Protein AF-0000000075583008 (afdb_homodimer)

Sequence (468 aa):
MSALLELRGVRAGYGALPVLDGVDLRIAAGEAVALVGRNGSGRSTLAKAIMGMVRVEGTVRIGGVDVAGAPTFAIARHRVGYVDEHRDVFALLSVEDNLRLGLRGASGAAARAALADARERYPMLAERWRTKAGVLSGGEQQMLALACALIGAPRVLIVDEPAEGLAPLAVEQVRACLAGAKAQGVALLLIEQRMQLAPALTSRVAVMGRGRIVYDGAAKALDAGIVERWLSVGMSALLELRGVRAGYGALPVLDGVDLRIAAGEAVALVGRNGSGRSTLAKAIMGMVRVEGTVRIGGVDVAGAPTFAIARHRVGYVDEHRDVFALLSVEDNLRLGLRGASGAAARAALADARERYPMLAERWRTKAGVLSGGEQQMLALACALIGAPRVLIVDEPAEGLAPLAVEQVRACLAGAKAQGVALLLIEQRMQLAPALTSRVAVMGRGRIVYDGAAKALDAGIVERWLSVG

pLDDT: mean 91.74, std 7.08, range [41.22, 98.25]

Radius of gyration: 23.28 Å; Cα contacts (8 Å, |Δi|>4): 993; chains: 2; bounding box: 48×70×58 Å

Secondary structure (DSSP, 8-state):
--EEEEEEEEEEEETTEEEEEEEEEEEETT-EEEEE--TTSSHHHHHHHHTTSS-EEEEEEETTEE-TT--HHHHHTTTEEEE-TT----TTSBHHHHHHHHTTT--HHHHHHHHHHHHHH-HHHHTTTTSBGGGS-HHHHHHHHHHHHHHT--SEEEEESTTTT--HHHHHHHHHHHHHHHHTT-EEEEEESS-SSHHHH-SEEEEEETTEEEEEEEGGG--HHHIIIII---/--EEEEEEEEEEEETTEEEEEEEEEEEETT-EEEEE--TTSSHHHHHHHHTTSS-EEEEEEETTEE-TT--HHHHHTTTEEEE-TT----TTSBHHHHHHHHTTT--HHHHHHHHHHHHHH-HHHHTTTTSBGGGS-HHHHHHHHHHHHHHT--SEEEEESTTTT--HHHHHHHHHHHHHHHHTT-EEEEEESS-SSHHHH-SEEEEEETTEEEEEEEGGG--HHHIIIII---

Solvent-accessible surface area (backbone atoms only — not comparable to full-atom values): 24088 Å² total; per-residue (Å²): 131,74,47,35,37,36,34,44,46,27,24,31,44,59,89,90,44,79,42,33,62,45,28,63,49,74,35,33,62,39,31,42,36,27,41,30,32,41,92,88,15,32,67,70,56,48,56,33,39,75,48,29,61,39,66,51,45,62,40,35,25,50,70,76,40,77,46,59,72,36,52,34,72,62,46,41,71,68,25,46,24,72,40,54,71,79,41,80,58,56,42,82,31,24,42,52,57,45,40,56,63,27,34,74,78,56,55,69,70,62,35,51,50,49,52,52,50,46,41,68,74,35,54,78,52,45,79,37,36,78,39,29,41,63,75,46,52,73,43,53,38,42,49,48,30,50,48,21,36,48,64,49,60,33,50,33,38,38,36,33,41,81,53,68,93,44,52,71,69,40,38,51,51,49,44,52,53,52,48,50,44,25,74,71,36,19,17,33,42,38,34,32,73,76,59,85,53,36,78,82,60,30,57,36,32,32,34,28,45,82,11,24,66,78,40,75,41,49,51,87,68,61,49,70,65,55,41,56,69,43,56,48,79,129,130,72,47,34,38,38,36,44,48,27,26,31,43,58,89,90,43,77,42,32,63,45,28,62,49,72,35,32,64,40,30,44,36,27,41,30,32,39,91,87,16,31,66,70,57,49,56,33,39,74,46,28,61,37,65,51,47,62,41,34,26,49,72,76,40,76,47,59,72,35,51,34,72,62,44,40,71,67,25,46,22,72,39,56,72,78,42,77,60,55,43,82,32,23,43,50,56,45,41,54,64,27,34,75,77,56,56,70,69,63,35,51,51,48,51,52,49,47,38,67,74,35,54,77,53,43,78,37,35,78,40,27,40,61,76,46,51,73,44,53,39,42,49,48,28,50,48,21,37,47,64,50,60,34,48,33,38,37,36,33,41,82,53,70,93,44,53,71,70,38,38,51,52,49,43,51,52,52,49,51,44,26,75,72,38,21,17,34,44,39,34,32,74,76,60,86,54,37,76,82,62,30,58,36,32,33,35,28,45,82,12,23,65,79,42,76,42,50,52,88,70,61,49,70,64,56,41,58,70,42,55,49,79,128

Foldseek 3Di:
DDFQKWFFQKWWDDVPDTQAGTATDTWFWLAEEEEEFDPSLCLVVVVCQLLLVTQIDGFIDGRRRTCHNPHNVVSVVSQEFEAEPVLPADQAFFLQVRLLVLLVPDDDPLSVVLSVVLCVVCVVSVVRRRPGLNVDDLLSSLVSSLSSSPSNPGQEYEYAASCPPHDPVSLVVVLVSVQVSSVVTHTYYHYHLPCSRDVVRHQWYFYGGRNYGPDTGGPVPDDPVCCVVTRDDD/DDFQKWFFQKWWDDVVDTQAGTATDTWF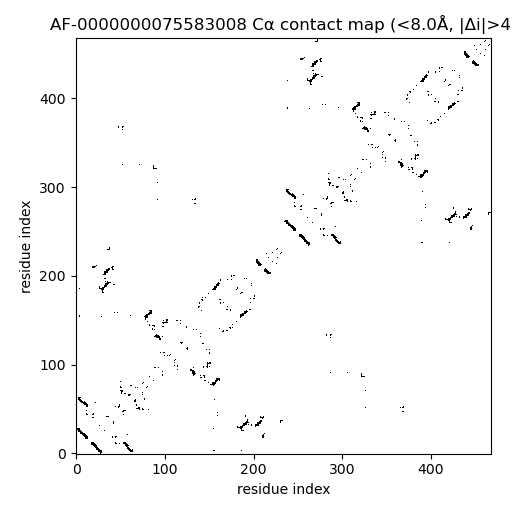WLAEEEEEFDPSLCLVVVVCQLLLVTQIDGFIDGRRRTCHNPHNVVSVVSQEFEAEPVLPADQAFFLQVRLLVLLVPDDDPLSVVLSVVLCVVCVVSVVRRRPGLNVDDLLSSLVSSLSSSPSNPGQEYEYAASCPPHDPVSLVVVLVSVQVSSVVTHTYYHYHLPCSRDVVRHQWYFYGGRNYGPDTGGPVPDDPVCCVVTRDDD

Structure (mmCIF, N/CA/C/O backbone):
data_AF-0000000075583008-model_v1
#
loop_
_entity.id
_entity.type
_entity.pdbx_description
1 polymer 'Branched-chain amino acid ABC transporter, ATP-binding protein, putative'
#
loop_
_atom_site.group_PDB
_atom_site.id
_atom_site.type_symbol
_atom_site.label_atom_id
_atom_site.label_alt_id
_atom_site.label_comp_id
_atom_site.label_asym_id
_atom_site.label_entity_id
_atom_site.label_seq_id
_atom_site.pdbx_PDB_ins_code
_atom_site.Cartn_x
_atom_site.Cartn_y
_atom_site.Cartn_z
_atom_site.occupancy
_atom_site.B_iso_or_equiv
_atom_site.auth_seq_id
_atom_site.auth_comp_id
_atom_site.auth_asym_id
_atom_site.auth_atom_id
_atom_site.pdbx_PDB_model_num
ATOM 1 N N . MET A 1 1 ? -0.209 -31.953 -19.375 1 56.19 1 MET A N 1
ATOM 2 C CA . MET A 1 1 ? -0.994 -30.719 -19.391 1 56.19 1 MET A CA 1
ATOM 3 C C . MET A 1 1 ? -0.085 -29.5 -19.469 1 56.19 1 MET A C 1
ATOM 5 O O . MET A 1 1 ? 1.039 -29.531 -18.969 1 56.19 1 MET A O 1
ATOM 9 N N . SER A 1 2 ? -0.365 -28.594 -20.344 1 81.31 2 SER A N 1
ATOM 10 C CA . SER A 1 2 ? 0.55 -27.5 -20.672 1 81.31 2 SER A CA 1
ATOM 11 C C . SER A 1 2 ? 0.656 -26.5 -19.516 1 81.31 2 SER A C 1
ATOM 13 O O . SER A 1 2 ? -0.33 -26.234 -18.828 1 81.31 2 SER A O 1
ATOM 15 N N . ALA A 1 3 ? 1.819 -26.219 -19.094 1 92.75 3 ALA A N 1
ATOM 16 C CA . ALA A 1 3 ? 2.084 -25.281 -18 1 92.75 3 ALA A CA 1
ATOM 17 C C . ALA A 1 3 ? 1.613 -23.875 -18.359 1 92.75 3 ALA A C 1
ATOM 19 O O . ALA A 1 3 ? 1.771 -23.438 -19.5 1 92.75 3 ALA A O 1
ATOM 20 N N . LEU A 1 4 ? 0.875 -23.312 -17.484 1 96.25 4 LEU A N 1
ATOM 21 C CA . LEU A 1 4 ? 0.469 -21.922 -17.672 1 96.25 4 LEU A CA 1
ATOM 22 C C . LEU A 1 4 ? 1.593 -20.969 -17.281 1 96.25 4 LEU A C 1
ATOM 24 O O . LEU A 1 4 ? 1.768 -19.922 -17.906 1 96.25 4 LEU A O 1
ATOM 28 N N . LEU A 1 5 ? 2.381 -21.312 -16.25 1 97.44 5 LEU A N 1
ATOM 29 C CA . LEU A 1 5 ? 3.6 -20.609 -15.852 1 97.44 5 LEU A CA 1
ATOM 30 C C . LEU A 1 5 ? 4.805 -21.547 -15.906 1 97.44 5 LEU A C 1
ATOM 32 O O . LEU A 1 5 ? 4.785 -22.625 -15.328 1 97.44 5 LEU A O 1
ATOM 36 N N . GLU A 1 6 ? 5.789 -21.125 -16.656 1 98 6 GLU A N 1
ATOM 37 C CA . GLU A 1 6 ? 6.992 -21.938 -16.797 1 98 6 GLU A CA 1
ATOM 38 C C . GLU A 1 6 ? 8.25 -21.094 -16.641 1 98 6 GLU A C 1
ATOM 40 O O . GLU A 1 6 ? 8.461 -20.125 -17.375 1 98 6 GLU A O 1
ATOM 45 N N . LEU A 1 7 ? 9.047 -21.438 -15.695 1 98 7 LEU A N 1
ATOM 46 C CA . LEU A 1 7 ? 10.359 -20.844 -15.469 1 98 7 LEU A CA 1
ATOM 47 C C . LEU A 1 7 ? 11.469 -21.828 -15.805 1 98 7 LEU A C 1
ATOM 49 O O . LEU A 1 7 ? 11.422 -22.984 -15.391 1 98 7 LEU A O 1
ATOM 53 N N . ARG A 1 8 ? 12.43 -21.422 -16.578 1 97.88 8 ARG A N 1
ATOM 54 C CA . ARG A 1 8 ? 13.578 -22.25 -16.906 1 97.88 8 ARG A CA 1
ATOM 55 C C . ARG A 1 8 ? 14.883 -21.469 -16.719 1 97.88 8 ARG A C 1
ATOM 57 O O . ARG A 1 8 ? 15.164 -20.531 -17.469 1 97.88 8 ARG A O 1
ATOM 64 N N . GLY A 1 9 ? 15.625 -21.938 -15.75 1 97.88 9 GLY A N 1
ATOM 65 C CA . GLY A 1 9 ? 16.938 -21.359 -15.508 1 97.88 9 GLY A CA 1
ATOM 66 C C . GLY A 1 9 ? 16.891 -19.875 -15.18 1 97.88 9 GLY A C 1
ATOM 67 O O . GLY A 1 9 ? 17.719 -19.109 -15.656 1 97.88 9 GLY A O 1
ATOM 68 N N . VAL A 1 10 ? 15.938 -19.469 -14.422 1 97.5 10 VAL A N 1
ATOM 69 C CA . VAL A 1 10 ? 15.727 -18.047 -14.172 1 97.5 10 VAL A CA 1
ATOM 70 C C . VAL A 1 10 ? 16.781 -17.516 -13.195 1 97.5 10 VAL A C 1
ATOM 72 O O . VAL A 1 10 ? 16.953 -18.078 -12.109 1 97.5 10 VAL A O 1
ATOM 75 N N . ARG A 1 11 ? 17.5 -16.547 -13.625 1 97.69 11 ARG A N 1
ATOM 76 C CA . ARG A 1 11 ? 18.469 -15.797 -12.812 1 97.69 11 ARG A C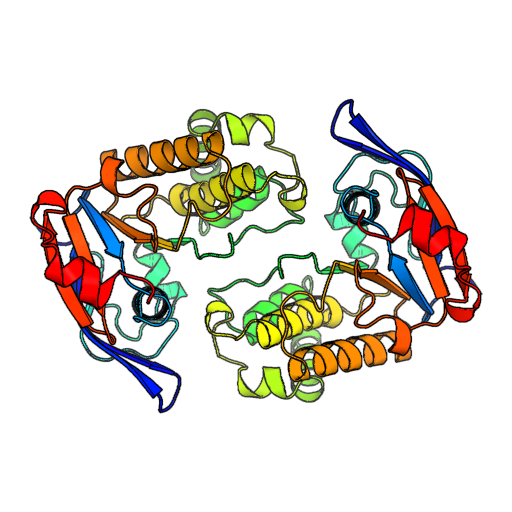A 1
ATOM 77 C C . ARG A 1 11 ? 18.094 -14.32 -12.727 1 97.69 11 ARG A C 1
ATOM 79 O O . ARG A 1 11 ? 17.625 -13.742 -13.711 1 97.69 11 ARG A O 1
ATOM 86 N N . ALA A 1 12 ? 18.172 -13.805 -11.562 1 96.31 12 ALA A N 1
ATOM 87 C CA . ALA A 1 12 ? 17.844 -12.398 -11.359 1 96.31 12 ALA A CA 1
ATOM 88 C C . ALA A 1 12 ? 18.516 -11.844 -10.109 1 96.31 12 ALA A C 1
ATOM 90 O O . ALA A 1 12 ? 18.953 -12.609 -9.25 1 96.31 12 ALA A O 1
ATOM 91 N N . GLY A 1 13 ? 18.562 -10.578 -10 1 93.12 13 GLY A N 1
ATOM 92 C CA . GLY A 1 13 ? 19.141 -9.875 -8.859 1 93.12 13 GLY A CA 1
ATOM 93 C C . GLY A 1 13 ? 18.984 -8.367 -8.945 1 93.12 13 GLY A C 1
ATOM 94 O O . GLY A 1 13 ? 18.172 -7.867 -9.727 1 93.12 13 GLY A O 1
ATOM 95 N N . TYR A 1 14 ? 19.672 -7.723 -8.062 1 88 14 TYR A N 1
ATOM 96 C CA . TYR A 1 14 ? 19.641 -6.266 -7.988 1 88 14 TYR A CA 1
ATOM 97 C C . TYR A 1 14 ? 21.031 -5.688 -8.242 1 88 14 TYR A C 1
ATOM 99 O O . TYR A 1 14 ? 21.938 -5.848 -7.418 1 88 14 TYR A O 1
ATOM 107 N N . GLY A 1 15 ? 21.188 -4.988 -9.359 1 83.25 15 GLY A N 1
ATOM 108 C CA . GLY A 1 15 ? 22.516 -4.539 -9.719 1 83.25 15 GLY A CA 1
ATOM 109 C C . GLY A 1 15 ? 23.516 -5.68 -9.867 1 83.25 15 GLY A C 1
ATOM 110 O O . GLY A 1 15 ? 23.266 -6.621 -10.625 1 83.25 15 GLY A O 1
ATOM 111 N N . ALA A 1 16 ? 24.5 -5.586 -9.078 1 85.38 16 ALA A N 1
ATOM 112 C CA . ALA A 1 16 ? 25.547 -6.602 -9.156 1 85.38 16 ALA A CA 1
ATOM 113 C C . ALA A 1 16 ? 25.297 -7.73 -8.164 1 85.38 16 ALA A C 1
ATOM 115 O O . ALA A 1 16 ? 26.047 -8.711 -8.117 1 85.38 16 ALA A O 1
ATOM 116 N N . LEU A 1 17 ? 24.219 -7.691 -7.48 1 88 17 LEU A N 1
ATOM 117 C CA . LEU A 1 17 ? 23.922 -8.68 -6.449 1 88 17 LEU A CA 1
ATOM 118 C C . LEU A 1 17 ? 22.984 -9.758 -6.984 1 88 17 LEU A C 1
ATOM 120 O O . LEU A 1 17 ? 21.781 -9.523 -7.156 1 88 17 LEU A O 1
ATOM 124 N N . PRO A 1 18 ? 23.578 -10.938 -7.227 1 93.25 18 PRO A N 1
ATOM 125 C CA . PRO A 1 18 ? 22.703 -12.031 -7.656 1 93.25 18 PRO A CA 1
ATOM 126 C C . PRO A 1 18 ? 21.812 -12.555 -6.531 1 93.25 18 PRO A C 1
ATOM 128 O O . PRO A 1 18 ? 22.25 -12.641 -5.383 1 93.25 18 PRO A O 1
ATOM 131 N N . VAL A 1 19 ? 20.578 -12.875 -6.84 1 95.81 19 VAL A N 1
ATOM 132 C CA . VAL A 1 19 ? 19.641 -13.391 -5.844 1 95.81 19 VAL A CA 1
ATOM 133 C C . VAL A 1 19 ? 19.094 -14.734 -6.301 1 95.81 19 VAL A C 1
ATOM 135 O O . VAL A 1 19 ? 19.062 -15.695 -5.531 1 95.81 19 VAL A O 1
ATOM 138 N N . LEU A 1 20 ? 18.609 -14.812 -7.535 1 97.88 20 LEU A N 1
ATOM 139 C CA . LEU A 1 20 ? 18.141 -16.062 -8.125 1 97.88 20 LEU A CA 1
ATOM 140 C C . LEU A 1 20 ? 19.234 -16.703 -8.969 1 97.88 20 LEU A C 1
ATOM 142 O O . LEU A 1 20 ? 19.938 -16.031 -9.719 1 97.88 20 LEU A O 1
ATOM 146 N N . ASP A 1 21 ? 19.375 -17.969 -8.859 1 97.31 21 ASP A N 1
ATOM 147 C CA . ASP A 1 21 ? 20.484 -18.688 -9.5 1 97.31 21 ASP A CA 1
ATOM 148 C C . ASP A 1 21 ? 19.984 -19.922 -10.25 1 97.31 21 ASP A C 1
ATOM 150 O O . ASP A 1 21 ? 20.391 -21.047 -9.93 1 97.31 21 ASP A O 1
ATOM 154 N N . GLY A 1 22 ? 19.234 -19.703 -11.227 1 97.5 22 GLY A N 1
ATOM 155 C CA . GLY A 1 22 ? 18.781 -20.766 -12.102 1 97.5 22 GLY A CA 1
ATOM 156 C C . GLY A 1 22 ? 17.531 -21.469 -11.594 1 97.5 22 GLY A C 1
ATOM 157 O O . GLY A 1 22 ? 17.531 -22.688 -11.43 1 97.5 22 GLY A O 1
ATOM 158 N N . VAL A 1 23 ? 16.438 -20.766 -11.43 1 98.06 23 VAL A N 1
ATOM 159 C CA . VAL A 1 23 ? 15.203 -21.297 -10.859 1 98.06 23 VAL A CA 1
ATOM 160 C C . VAL A 1 23 ? 14.359 -21.938 -11.969 1 98.06 23 VAL A C 1
ATOM 162 O O . VAL A 1 23 ? 14.117 -21.328 -13.008 1 98.06 23 VAL A O 1
ATOM 165 N N . ASP A 1 24 ? 14 -23.188 -11.773 1 98.12 24 ASP A N 1
ATOM 166 C CA . ASP A 1 24 ? 13.047 -23.906 -12.609 1 98.12 24 ASP A CA 1
ATOM 167 C C . ASP A 1 24 ? 11.742 -24.172 -11.852 1 98.12 24 ASP A C 1
ATOM 169 O O . ASP A 1 24 ? 11.766 -24.609 -10.703 1 98.12 24 ASP A O 1
ATOM 173 N N . LEU A 1 25 ? 10.633 -23.906 -12.516 1 97.94 25 LEU A N 1
ATOM 174 C CA . LEU A 1 25 ? 9.328 -24.125 -11.914 1 97.94 25 LEU A CA 1
ATOM 175 C C . LEU A 1 25 ? 8.234 -24.156 -12.977 1 97.94 25 LEU A C 1
ATOM 177 O O . LEU A 1 25 ? 8.266 -23.375 -13.922 1 97.94 25 LEU A O 1
ATOM 181 N N . ARG A 1 26 ? 7.312 -25.047 -12.82 1 97.62 26 ARG A N 1
ATOM 182 C CA . ARG A 1 26 ? 6.152 -25.125 -13.703 1 97.62 26 ARG A CA 1
ATOM 183 C C . ARG A 1 26 ? 4.859 -25.234 -12.898 1 97.62 26 ARG A C 1
ATOM 185 O O . ARG A 1 26 ? 4.805 -25.938 -11.883 1 97.62 26 ARG A O 1
ATOM 192 N N . ILE A 1 27 ? 3.898 -24.5 -13.359 1 97.88 27 ILE A N 1
ATOM 193 C CA . ILE A 1 27 ? 2.578 -24.578 -12.742 1 97.88 27 ILE A CA 1
ATOM 194 C C . ILE A 1 27 ? 1.51 -24.719 -13.828 1 97.88 27 ILE A C 1
ATOM 196 O O . ILE A 1 27 ? 1.467 -23.938 -14.773 1 97.88 27 ILE A O 1
ATOM 200 N N . ALA A 1 28 ? 0.659 -25.734 -13.672 1 97.19 28 ALA A N 1
ATOM 201 C CA . ALA A 1 28 ? -0.403 -26 -14.641 1 97.19 28 ALA A CA 1
ATOM 202 C C . ALA A 1 28 ? -1.664 -25.203 -14.305 1 97.19 28 ALA A C 1
ATOM 204 O O . ALA A 1 28 ? -1.76 -24.609 -13.227 1 97.19 28 ALA A O 1
ATOM 205 N N . ALA A 1 29 ? -2.576 -25.172 -15.289 1 96.56 29 ALA A N 1
ATOM 206 C CA . ALA A 1 29 ? -3.883 -24.562 -15.039 1 96.56 29 ALA A CA 1
ATOM 207 C C . ALA A 1 29 ? -4.59 -25.25 -13.875 1 96.56 29 ALA A C 1
ATOM 209 O O . ALA A 1 29 ? -4.57 -26.484 -13.758 1 96.56 29 ALA A O 1
ATOM 210 N N . GLY A 1 30 ? -5.082 -24.422 -12.969 1 96.25 30 GLY A N 1
ATOM 211 C CA . GLY A 1 30 ? -5.82 -24.953 -11.836 1 96.25 30 GLY A CA 1
ATOM 212 C C . GLY A 1 30 ? -4.93 -25.594 -10.789 1 96.25 30 GLY A C 1
ATOM 213 O O . GLY A 1 30 ? -5.418 -26.281 -9.883 1 96.25 30 GLY A O 1
ATOM 214 N N . GLU A 1 31 ? -3.662 -25.406 -10.93 1 97 31 GLU A N 1
ATOM 215 C CA . GLU A 1 31 ? -2.713 -25.906 -9.945 1 97 31 GLU A CA 1
ATOM 216 C C . GLU A 1 31 ? -2.223 -24.797 -9.031 1 97 31 GLU A C 1
ATOM 218 O O . GLU A 1 31 ? -2.1 -23.641 -9.453 1 97 31 GLU A O 1
ATOM 223 N N . ALA A 1 32 ? -2.006 -25.156 -7.816 1 97.38 32 ALA A N 1
ATOM 224 C CA . ALA A 1 32 ? -1.362 -24.25 -6.863 1 97.38 32 ALA A CA 1
ATOM 225 C C . ALA A 1 32 ? -0.024 -24.812 -6.395 1 97.38 32 ALA A C 1
ATOM 227 O O . ALA A 1 32 ? 0.106 -26.031 -6.176 1 97.38 32 ALA A O 1
ATOM 228 N N . VAL A 1 33 ? 0.949 -23.953 -6.305 1 97.69 33 VAL A N 1
ATOM 229 C CA . VAL A 1 33 ? 2.246 -24.297 -5.738 1 97.69 33 VAL A CA 1
ATOM 230 C C . VAL A 1 33 ? 2.592 -23.344 -4.605 1 97.69 33 VAL A C 1
ATOM 232 O O . VAL A 1 33 ? 2.473 -22.125 -4.762 1 97.69 33 VAL A O 1
ATOM 235 N N . ALA A 1 34 ? 2.904 -23.906 -3.502 1 97.12 34 ALA A N 1
ATOM 236 C CA . ALA A 1 34 ? 3.418 -23.094 -2.4 1 97.12 34 ALA A CA 1
ATOM 237 C C . ALA A 1 34 ? 4.93 -22.906 -2.514 1 97.12 34 ALA A C 1
ATOM 239 O O . ALA A 1 34 ? 5.676 -23.891 -2.549 1 97.12 34 ALA A O 1
ATOM 240 N N . LEU A 1 35 ? 5.328 -21.719 -2.682 1 97.25 35 LEU A N 1
ATOM 241 C CA . LEU A 1 35 ? 6.746 -21.391 -2.623 1 97.25 35 LEU A CA 1
ATOM 242 C C . LEU A 1 35 ? 7.145 -20.953 -1.216 1 97.25 35 LEU A C 1
ATOM 244 O O . LEU A 1 35 ? 6.723 -19.891 -0.745 1 97.25 35 LEU A O 1
ATOM 248 N N . VAL A 1 36 ? 7.984 -21.766 -0.584 1 94.44 36 VAL A N 1
ATOM 249 C CA . VAL A 1 36 ? 8.344 -21.516 0.807 1 94.44 36 VAL A CA 1
ATOM 250 C C . VAL A 1 36 ? 9.859 -21.359 0.933 1 94.44 36 VAL A C 1
ATOM 252 O O . VAL A 1 36 ? 10.609 -21.828 0.073 1 94.44 36 VAL A O 1
ATOM 255 N N . GLY A 1 37 ? 10.297 -20.672 1.934 1 92.31 37 GLY A N 1
ATOM 256 C CA . GLY A 1 37 ? 11.695 -20.406 2.219 1 92.31 37 GLY A CA 1
ATOM 257 C C . GLY A 1 37 ? 11.891 -19.328 3.27 1 92.31 37 GLY A C 1
ATOM 258 O O . GLY A 1 37 ? 10.969 -18.578 3.582 1 92.31 37 GLY A O 1
ATOM 259 N N . ARG A 1 38 ? 13.102 -19.25 3.768 1 88.62 38 ARG A N 1
ATOM 260 C CA . ARG A 1 38 ? 13.422 -18.234 4.777 1 88.62 38 ARG A CA 1
ATOM 261 C C . ARG A 1 38 ? 13.461 -16.844 4.168 1 88.62 38 ARG A C 1
ATOM 263 O O . ARG A 1 38 ? 13.484 -16.703 2.943 1 88.62 38 ARG A O 1
ATOM 270 N N . ASN A 1 39 ? 13.391 -15.891 5.086 1 84.88 39 ASN A N 1
ATOM 271 C CA . ASN A 1 39 ? 13.602 -14.531 4.613 1 84.88 39 ASN A CA 1
ATOM 272 C C . ASN A 1 39 ? 14.945 -14.383 3.91 1 84.88 39 ASN A C 1
ATOM 274 O O . ASN A 1 39 ? 15.961 -14.914 4.379 1 84.88 39 ASN A O 1
ATOM 278 N N . GLY A 1 40 ? 14.906 -13.789 2.758 1 87.69 40 GLY A N 1
ATOM 279 C CA . GLY A 1 40 ? 16.141 -13.594 2.002 1 87.69 40 GLY A CA 1
ATOM 280 C C . GLY A 1 40 ? 16.438 -14.734 1.049 1 87.69 40 GLY A C 1
ATOM 281 O O . GLY A 1 40 ? 17.438 -14.711 0.336 1 87.69 40 GLY A O 1
ATOM 282 N N . SER A 1 41 ? 15.562 -15.719 0.966 1 92.25 41 SER A N 1
ATOM 283 C CA . SER A 1 41 ? 15.82 -16.891 0.14 1 92.25 41 SER A CA 1
ATOM 284 C C . SER A 1 41 ? 15.617 -16.578 -1.34 1 92.25 41 SER A C 1
ATOM 286 O O . SER A 1 41 ? 16.031 -17.359 -2.205 1 92.25 41 SER A O 1
ATOM 288 N N . GLY A 1 42 ? 14.867 -15.5 -1.651 1 93.81 42 GLY A N 1
ATOM 289 C CA . GLY A 1 42 ? 14.664 -15.109 -3.035 1 93.81 42 GLY A CA 1
ATOM 290 C C . GLY A 1 42 ? 13.211 -15.172 -3.465 1 93.81 42 GLY A C 1
ATOM 291 O O . GLY A 1 42 ? 12.883 -14.891 -4.621 1 93.81 42 GLY A O 1
ATOM 292 N N . ARG A 1 43 ? 12.305 -15.5 -2.596 1 94.69 43 ARG A N 1
ATOM 293 C CA . ARG A 1 43 ? 10.891 -15.695 -2.922 1 94.69 43 ARG A CA 1
ATOM 294 C C . ARG A 1 43 ? 10.305 -14.438 -3.559 1 94.69 43 ARG A C 1
ATOM 296 O O . ARG A 1 43 ? 9.742 -14.492 -4.656 1 94.69 43 ARG A O 1
ATOM 303 N N . SER A 1 44 ? 10.5 -13.312 -2.848 1 92.62 44 SER A N 1
ATOM 304 C CA . SER A 1 44 ? 9.953 -12.062 -3.363 1 92.62 44 SER A CA 1
ATOM 305 C C . SER A 1 44 ? 10.633 -11.664 -4.668 1 92.62 44 SER A C 1
ATOM 307 O O . SER A 1 44 ? 9.992 -11.117 -5.57 1 92.62 44 SER A O 1
ATOM 309 N N . THR A 1 45 ? 11.945 -11.906 -4.789 1 94.06 45 THR A N 1
ATOM 310 C CA . THR A 1 45 ? 12.672 -11.602 -6.016 1 94.06 45 THR A CA 1
ATOM 311 C C . THR A 1 45 ? 12.148 -12.438 -7.176 1 94.06 45 THR A C 1
ATOM 313 O O . THR A 1 45 ? 12.07 -11.953 -8.312 1 94.06 45 THR A O 1
ATOM 316 N N . LEU A 1 46 ? 11.781 -13.648 -6.895 1 96.38 46 LEU A N 1
ATOM 317 C CA . LEU A 1 46 ? 11.211 -14.484 -7.945 1 96.38 46 LEU A CA 1
ATOM 318 C C . LEU A 1 46 ? 9.898 -13.906 -8.453 1 96.38 46 LEU A C 1
ATOM 320 O O . LEU A 1 46 ? 9.68 -13.836 -9.664 1 96.38 46 LEU A O 1
ATOM 324 N N . ALA A 1 47 ? 9.008 -13.539 -7.551 1 95.44 47 ALA A N 1
ATOM 325 C CA . ALA A 1 47 ? 7.762 -12.898 -7.953 1 95.44 47 ALA A CA 1
ATOM 326 C C . ALA A 1 47 ? 8.031 -11.672 -8.828 1 95.44 47 ALA A C 1
ATOM 328 O O . ALA A 1 47 ? 7.406 -11.508 -9.883 1 95.44 47 ALA A O 1
ATOM 329 N N . LYS A 1 48 ? 8.984 -10.883 -8.438 1 94.44 48 LYS A N 1
ATOM 330 C CA . LYS A 1 48 ? 9.328 -9.664 -9.164 1 94.44 48 LYS A CA 1
ATOM 331 C C . LYS A 1 48 ? 9.93 -10 -10.531 1 94.44 48 LYS A C 1
ATOM 333 O O . LYS A 1 48 ? 9.695 -9.281 -11.508 1 94.44 48 LYS A O 1
ATOM 338 N N . ALA A 1 49 ? 10.688 -11.031 -10.578 1 95.19 49 ALA A N 1
ATOM 339 C CA . ALA A 1 49 ? 11.25 -11.492 -11.836 1 95.19 49 ALA A CA 1
ATOM 340 C C . ALA A 1 49 ? 10.156 -11.906 -12.82 1 95.19 49 ALA A C 1
ATOM 342 O O . ALA A 1 49 ? 10.18 -11.5 -13.984 1 95.19 49 ALA A O 1
ATOM 343 N N . ILE A 1 50 ? 9.195 -12.617 -12.32 1 95.94 50 ILE A N 1
ATOM 344 C CA . ILE A 1 50 ? 8.078 -13.055 -13.156 1 95.94 50 ILE A CA 1
ATOM 345 C C . ILE A 1 50 ? 7.305 -11.844 -13.672 1 95.94 50 ILE A C 1
ATOM 347 O O . ILE A 1 50 ? 6.902 -11.805 -14.836 1 95.94 50 ILE A O 1
ATOM 351 N N . MET A 1 51 ? 7.195 -10.844 -12.812 1 94 51 MET A N 1
ATOM 352 C CA . MET A 1 51 ? 6.395 -9.664 -13.141 1 94 51 MET A CA 1
ATOM 353 C C . MET A 1 51 ? 7.207 -8.672 -13.961 1 94 51 MET A C 1
ATOM 355 O O . MET A 1 51 ? 6.699 -7.613 -14.344 1 94 51 MET A O 1
ATOM 359 N N . GLY A 1 52 ? 8.484 -8.961 -14.211 1 93.69 52 GLY A N 1
ATOM 360 C CA . GLY A 1 52 ? 9.32 -8.094 -15.023 1 93.69 52 GLY A CA 1
ATOM 361 C C . GLY A 1 52 ? 9.797 -6.855 -14.289 1 93.69 52 GLY A C 1
ATOM 362 O O . GLY A 1 52 ? 10.109 -5.836 -14.906 1 93.69 52 GLY A O 1
ATOM 363 N N . MET A 1 53 ? 9.828 -6.965 -13.023 1 91.94 53 MET A N 1
ATOM 364 C CA . MET A 1 53 ? 10.227 -5.812 -12.219 1 91.94 53 MET A CA 1
ATOM 365 C C . MET A 1 53 ? 11.742 -5.754 -12.055 1 91.94 53 MET A C 1
ATOM 367 O O . MET A 1 53 ? 12.289 -4.715 -11.688 1 91.94 53 MET A O 1
ATOM 371 N N . VAL A 1 54 ? 12.43 -6.863 -12.25 1 92.94 54 VAL A N 1
ATOM 372 C CA . VAL A 1 54 ? 13.883 -6.961 -12.234 1 92.94 54 VAL A CA 1
ATOM 373 C C . VAL A 1 54 ? 14.367 -7.621 -13.523 1 92.94 54 VAL A C 1
ATOM 375 O O . VAL A 1 54 ? 13.609 -8.328 -14.188 1 92.94 54 VAL A O 1
ATOM 378 N N . ARG A 1 55 ? 15.656 -7.359 -13.93 1 92.25 55 ARG A N 1
ATOM 379 C CA . ARG A 1 55 ? 16.234 -8.008 -15.102 1 92.25 55 ARG A CA 1
ATOM 380 C C . ARG A 1 55 ? 16.375 -9.516 -14.875 1 92.25 55 ARG A C 1
ATOM 382 O O . ARG A 1 55 ? 16.781 -9.953 -13.805 1 92.25 55 ARG A O 1
ATOM 389 N N . VAL A 1 56 ? 15.961 -10.211 -15.914 1 94.56 56 VAL A N 1
ATOM 390 C CA . VAL A 1 56 ? 15.922 -11.664 -15.773 1 94.56 56 VAL A CA 1
ATOM 391 C C . VAL A 1 56 ? 16.75 -12.312 -16.875 1 94.56 56 VAL A C 1
ATOM 393 O O . VAL A 1 56 ? 16.75 -11.844 -18.016 1 94.56 56 VAL A O 1
ATOM 396 N N . GLU A 1 57 ? 17.562 -13.25 -16.516 1 95.88 57 GLU A N 1
ATOM 397 C CA . GLU A 1 57 ? 18.094 -14.234 -17.453 1 95.88 57 GLU A CA 1
ATOM 398 C C . GLU A 1 57 ? 17.344 -15.555 -17.375 1 95.88 57 GLU A C 1
ATOM 400 O O . GLU A 1 57 ? 16.719 -15.852 -16.359 1 95.88 57 GLU A O 1
ATOM 405 N N . GLY A 1 58 ? 17.344 -16.359 -18.469 1 97.12 58 GLY A N 1
ATOM 406 C CA . GLY A 1 58 ? 16.531 -17.562 -18.547 1 97.12 58 GLY A CA 1
ATOM 407 C C . GLY A 1 58 ? 15.203 -17.328 -19.266 1 97.12 58 GLY A C 1
ATOM 408 O O . GLY A 1 58 ? 15.094 -16.453 -20.125 1 97.12 58 GLY A O 1
ATOM 409 N N . THR A 1 59 ? 14.273 -18.25 -18.953 1 97.12 59 THR A N 1
ATOM 410 C CA . THR A 1 59 ? 12.992 -18.141 -19.656 1 97.12 59 THR A CA 1
ATOM 411 C C . THR A 1 59 ? 11.836 -18.094 -18.656 1 97.12 59 THR A C 1
ATOM 413 O O . THR A 1 59 ? 11.828 -18.828 -17.672 1 97.12 59 THR A O 1
ATOM 416 N N . VAL A 1 60 ? 10.984 -17.156 -18.891 1 97.25 60 VAL A N 1
ATOM 417 C CA . VAL A 1 60 ? 9.695 -17.047 -18.203 1 97.25 60 VAL A CA 1
ATOM 418 C C . VAL A 1 60 ? 8.562 -17.109 -19.219 1 97.25 60 VAL A C 1
ATOM 420 O O . VAL A 1 60 ? 8.414 -16.203 -20.047 1 97.25 60 VAL A O 1
ATOM 423 N N . ARG A 1 61 ? 7.785 -18.125 -19.125 1 96.94 61 ARG A N 1
ATOM 424 C CA . ARG A 1 61 ? 6.688 -18.266 -20.078 1 96.94 61 ARG A CA 1
ATOM 425 C C . ARG A 1 61 ? 5.34 -18.25 -19.359 1 96.94 61 ARG A C 1
ATOM 427 O O . ARG A 1 61 ? 5.172 -18.875 -18.312 1 96.94 61 ARG A O 1
ATOM 434 N N . ILE A 1 62 ? 4.453 -17.531 -19.906 1 95.5 62 ILE A N 1
ATOM 435 C CA . ILE A 1 62 ? 3.062 -17.484 -19.469 1 95.5 62 ILE A CA 1
ATOM 436 C C . ILE A 1 62 ? 2.145 -17.859 -20.625 1 95.5 62 ILE A C 1
ATOM 438 O O . ILE A 1 62 ? 2.143 -17.188 -21.672 1 95.5 62 ILE A O 1
ATOM 442 N N . GLY A 1 63 ? 1.375 -18.875 -20.453 1 93.19 63 GLY A N 1
ATOM 443 C CA . GLY A 1 63 ? 0.542 -19.359 -21.547 1 93.19 63 GLY A CA 1
ATOM 444 C C . GLY A 1 63 ? 1.33 -19.672 -22.812 1 93.19 63 GLY A C 1
ATOM 445 O O . GLY A 1 63 ? 0.892 -19.359 -23.922 1 93.19 63 GLY A O 1
ATOM 446 N N . GLY A 1 64 ? 2.514 -20.047 -22.578 1 93.75 64 GLY A N 1
ATOM 447 C CA . GLY A 1 64 ? 3.336 -20.453 -23.703 1 93.75 64 GLY A CA 1
ATOM 448 C C . GLY A 1 64 ? 4.129 -19.312 -24.312 1 93.75 64 GLY A C 1
ATOM 449 O O . GLY A 1 64 ? 4.98 -19.531 -25.172 1 93.75 64 GLY A O 1
ATOM 450 N N . VAL A 1 65 ? 3.906 -18.125 -23.859 1 94.38 65 VAL A N 1
ATOM 451 C CA . VAL A 1 65 ? 4.582 -16.953 -24.422 1 94.38 65 VAL A CA 1
ATOM 452 C C . VAL A 1 65 ? 5.738 -16.547 -23.516 1 94.38 65 VAL A C 1
ATOM 454 O O . VAL A 1 65 ? 5.559 -16.375 -22.297 1 94.38 65 VAL A O 1
ATOM 457 N N . ASP A 1 66 ? 6.887 -16.422 -24.094 1 95.94 66 ASP A N 1
ATOM 458 C CA . ASP A 1 66 ? 8.047 -15.977 -23.328 1 95.94 66 ASP A CA 1
ATOM 459 C C . ASP A 1 66 ? 7.961 -14.484 -23.016 1 95.94 66 ASP A C 1
ATOM 461 O O . ASP A 1 66 ? 7.891 -13.664 -23.938 1 95.94 66 ASP A O 1
ATOM 465 N N . VAL A 1 67 ? 8.008 -14.172 -21.734 1 94 67 VAL A N 1
ATOM 466 C CA . VAL A 1 67 ? 7.812 -12.773 -21.344 1 94 67 VAL A CA 1
ATOM 467 C C . VAL A 1 67 ? 9.07 -12.258 -20.641 1 94 67 VAL A C 1
ATOM 469 O O . VAL A 1 67 ? 9.055 -11.172 -20.062 1 94 67 VAL A O 1
ATOM 472 N N . ALA A 1 68 ? 10.117 -13.055 -20.703 1 91.44 68 ALA A N 1
ATOM 473 C CA . ALA A 1 68 ? 11.352 -12.609 -20.078 1 91.44 68 ALA A CA 1
ATOM 474 C C . ALA A 1 68 ? 11.812 -11.273 -20.641 1 91.44 68 ALA A C 1
ATOM 476 O O . ALA A 1 68 ? 11.922 -11.117 -21.859 1 91.44 68 ALA A O 1
ATOM 477 N N . GLY A 1 69 ? 11.992 -10.297 -19.797 1 85.38 69 GLY A N 1
ATOM 478 C CA . GLY A 1 69 ? 12.484 -9.008 -20.234 1 85.38 69 GLY A CA 1
ATOM 479 C C . GLY A 1 69 ? 11.383 -8.047 -20.641 1 85.38 69 GLY A C 1
ATOM 480 O O . GLY A 1 69 ? 11.641 -6.871 -20.906 1 85.38 69 GLY A O 1
ATOM 481 N N . ALA A 1 70 ? 10.18 -8.57 -20.781 1 90 70 ALA A N 1
ATOM 482 C CA . ALA A 1 70 ? 9.055 -7.691 -21.094 1 90 70 ALA A CA 1
ATOM 483 C C . ALA A 1 70 ? 8.742 -6.746 -19.938 1 90 70 ALA A C 1
ATOM 485 O O . ALA A 1 70 ? 8.992 -7.074 -18.781 1 90 70 ALA A O 1
ATOM 486 N N . PRO A 1 71 ? 8.266 -5.578 -20.359 1 88.06 71 PRO A N 1
ATOM 487 C CA . PRO A 1 71 ? 7.836 -4.695 -19.281 1 88.06 71 PRO A CA 1
ATOM 488 C C . PRO A 1 71 ? 6.602 -5.215 -18.547 1 88.06 71 PRO A C 1
ATOM 490 O O . PRO A 1 71 ? 5.836 -6.004 -19.094 1 88.06 71 PRO A O 1
ATOM 493 N N . THR A 1 72 ? 6.414 -4.754 -17.344 1 87.75 72 THR A N 1
ATOM 494 C CA . THR A 1 72 ? 5.375 -5.234 -16.438 1 87.75 72 THR A CA 1
ATOM 495 C C . THR A 1 72 ? 4 -5.137 -17.094 1 87.75 72 THR A C 1
ATOM 497 O O . THR A 1 72 ? 3.186 -6.055 -16.969 1 87.75 72 THR A O 1
ATOM 500 N N . PHE A 1 73 ? 3.773 -4.051 -17.797 1 82 73 PHE A N 1
ATOM 501 C CA . PHE A 1 73 ? 2.457 -3.848 -18.391 1 82 73 PHE A CA 1
ATOM 502 C C . PHE A 1 73 ? 2.191 -4.883 -19.469 1 82 73 PHE A C 1
ATOM 504 O O . PHE A 1 73 ? 1.056 -5.332 -19.641 1 82 73 PHE A O 1
ATOM 511 N N . ALA A 1 74 ? 3.189 -5.285 -20.188 1 87.56 74 ALA A N 1
ATOM 512 C CA . ALA A 1 74 ? 3.047 -6.301 -21.219 1 87.56 74 ALA A CA 1
ATOM 513 C C . ALA A 1 74 ? 2.805 -7.68 -20.609 1 87.56 74 ALA A C 1
ATOM 515 O O . ALA A 1 74 ? 2.02 -8.469 -21.141 1 87.56 74 ALA A O 1
ATOM 516 N N . ILE A 1 75 ? 3.445 -7.871 -19.531 1 90.31 75 ILE A N 1
ATOM 517 C CA . ILE A 1 75 ? 3.273 -9.141 -18.828 1 90.31 75 ILE A CA 1
ATOM 518 C C . ILE A 1 75 ? 1.853 -9.234 -18.281 1 90.31 75 ILE A C 1
ATOM 520 O O . ILE A 1 75 ? 1.196 -10.273 -18.406 1 90.31 75 ILE A O 1
ATOM 524 N N . ALA A 1 76 ? 1.349 -8.156 -17.719 1 83.19 76 ALA A N 1
ATOM 525 C CA . ALA A 1 76 ? -0.001 -8.117 -17.156 1 83.19 76 ALA A CA 1
ATOM 526 C C . ALA A 1 76 ? -1.045 -8.414 -18.234 1 83.19 76 ALA A C 1
ATOM 528 O O . ALA A 1 76 ? -2.096 -8.992 -17.938 1 83.19 76 ALA A O 1
ATOM 529 N N . ARG A 1 77 ? -0.708 -8.125 -19.406 1 84.12 77 ARG A N 1
ATOM 530 C CA . ARG A 1 77 ? -1.623 -8.367 -20.516 1 84.12 77 ARG A CA 1
ATOM 531 C C . ARG A 1 77 ? -1.775 -9.859 -20.781 1 84.12 77 ARG A C 1
ATOM 533 O O . ARG A 1 77 ? -2.73 -10.281 -21.453 1 84.12 77 ARG A O 1
ATOM 540 N N . HIS A 1 78 ? -0.839 -10.586 -20.328 1 89.88 78 HIS A N 1
ATOM 541 C CA . HIS A 1 78 ? -0.946 -12.039 -20.453 1 89.88 78 HIS A CA 1
ATOM 542 C C . HIS A 1 78 ? -1.76 -12.625 -19.297 1 89.88 78 HIS A C 1
ATOM 544 O O . HIS A 1 78 ? -1.617 -13.805 -18.969 1 89.88 78 HIS A O 1
ATOM 550 N N . ARG A 1 79 ? -2.562 -11.766 -18.641 1 90.44 79 ARG A N 1
ATOM 551 C CA . ARG A 1 79 ? -3.516 -12.141 -17.609 1 90.44 79 ARG A CA 1
ATOM 552 C C . ARG A 1 79 ? -2.801 -12.719 -16.391 1 90.44 79 ARG A C 1
ATOM 554 O O . ARG A 1 79 ? -3.164 -13.789 -15.898 1 90.44 79 ARG A O 1
ATOM 561 N N . VAL A 1 80 ? -1.825 -12.023 -16 1 93.62 80 VAL A N 1
ATOM 562 C CA . VAL A 1 80 ? -1.125 -12.336 -14.766 1 93.62 80 VAL A CA 1
ATOM 563 C C . VAL A 1 80 ? -1.514 -11.328 -13.688 1 93.62 80 VAL A C 1
ATOM 565 O O . VAL A 1 80 ? -1.479 -10.117 -13.914 1 93.62 80 VAL A O 1
ATOM 568 N N . GLY A 1 81 ? -2.012 -11.852 -12.562 1 93.44 81 GLY A N 1
ATOM 569 C CA . GLY A 1 81 ? -2.262 -11.039 -11.383 1 93.44 81 GLY A CA 1
ATOM 570 C C . GLY A 1 81 ? -1.176 -11.164 -10.328 1 93.44 81 GLY A C 1
ATOM 571 O O . GLY A 1 81 ? -0.57 -12.227 -10.18 1 93.44 81 GLY A O 1
ATOM 572 N N . TYR A 1 82 ? -0.964 -10.109 -9.68 1 93.06 82 TYR A N 1
ATOM 573 C CA . TYR A 1 82 ? 0.033 -10.086 -8.617 1 93.06 82 TYR A CA 1
ATOM 574 C C . TYR A 1 82 ? -0.473 -9.305 -7.414 1 93.06 82 TYR A C 1
ATOM 576 O O . TYR A 1 82 ? -0.936 -8.172 -7.551 1 93.06 82 TYR A O 1
ATOM 584 N N . VAL A 1 83 ? -0.451 -9.938 -6.316 1 93.31 83 VAL A N 1
ATOM 585 C CA . VAL A 1 83 ? -0.725 -9.289 -5.035 1 93.31 83 VAL A CA 1
ATOM 586 C C . VAL A 1 83 ? 0.513 -9.359 -4.145 1 93.31 83 VAL A C 1
ATOM 588 O O . VAL A 1 83 ? 0.9 -10.445 -3.693 1 93.31 83 VAL A O 1
ATOM 591 N N . ASP A 1 84 ? 1.105 -8.203 -3.895 1 88.88 84 ASP A N 1
ATOM 592 C CA . ASP A 1 84 ? 2.336 -8.164 -3.111 1 88.88 84 ASP A CA 1
ATOM 593 C C . ASP A 1 84 ? 2.035 -8.156 -1.614 1 88.88 84 ASP A C 1
ATOM 595 O O . ASP A 1 84 ? 0.872 -8.203 -1.209 1 88.88 84 ASP A O 1
ATOM 599 N N . GLU A 1 85 ? 3.096 -8.117 -0.84 1 80.5 85 GLU A N 1
ATOM 600 C CA . GLU A 1 85 ? 3 -8.211 0.613 1 80.5 85 GLU A CA 1
ATOM 601 C C . GLU A 1 85 ? 2.275 -7.008 1.204 1 80.5 85 GLU A C 1
ATOM 603 O O . GLU A 1 85 ? 1.64 -7.113 2.256 1 80.5 85 GLU A O 1
ATOM 608 N N . HIS A 1 86 ? 2.283 -5.891 0.586 1 74.44 86 HIS A N 1
ATOM 609 C CA . HIS A 1 86 ? 1.757 -4.652 1.15 1 74.44 86 HIS A CA 1
ATOM 610 C C . HIS A 1 86 ? 0.328 -4.398 0.683 1 74.44 86 HIS A C 1
ATOM 612 O O . HIS A 1 86 ? -0.264 -3.369 1.015 1 74.44 86 HIS A O 1
ATOM 618 N N . ARG A 1 87 ? -0.355 -5.164 0.177 1 74.25 87 ARG A N 1
ATOM 619 C CA . ARG A 1 87 ? -1.745 -5.051 -0.252 1 74.25 87 ARG A CA 1
ATOM 620 C C . ARG A 1 87 ? -1.953 -3.812 -1.115 1 74.25 87 ARG A C 1
ATOM 622 O O . ARG A 1 87 ? -2.432 -2.785 -0.63 1 74.25 87 ARG A O 1
ATOM 629 N N . ASP A 1 88 ? -1.813 -3.83 -2.314 1 78.38 88 ASP A N 1
ATOM 630 C CA . ASP A 1 88 ? -1.834 -2.664 -3.195 1 78.38 88 ASP A CA 1
ATOM 631 C C . ASP A 1 88 ? -3.264 -2.184 -3.436 1 78.38 88 ASP A C 1
ATOM 633 O O . ASP A 1 88 ? -3.85 -2.459 -4.484 1 78.38 88 ASP A O 1
ATOM 637 N N . VAL A 1 89 ? -3.889 -1.561 -2.42 1 88.25 89 VAL A N 1
ATOM 638 C CA . VAL A 1 89 ? -5.188 -0.92 -2.607 1 88.25 89 VAL A CA 1
ATOM 639 C C . VAL A 1 89 ? -5.039 0.594 -2.473 1 88.25 89 VAL A C 1
ATOM 641 O O . VAL A 1 89 ? -4.109 1.079 -1.827 1 88.25 89 VAL A O 1
ATOM 644 N N . PHE A 1 90 ? -5.895 1.295 -3.154 1 85.88 90 PHE A N 1
ATOM 645 C CA . PHE A 1 90 ? -5.898 2.75 -3.053 1 85.88 90 PHE A CA 1
ATOM 646 C C . PHE A 1 90 ? -6.793 3.211 -1.908 1 85.88 90 PHE A C 1
ATOM 648 O O . PHE A 1 90 ? -8.016 3.195 -2.027 1 85.88 90 PHE A O 1
ATOM 655 N N . ALA A 1 91 ? -6.188 3.695 -0.897 1 87.31 91 ALA A N 1
ATOM 656 C CA . ALA A 1 91 ? -6.867 3.977 0.365 1 87.31 91 ALA A CA 1
ATOM 657 C C . ALA A 1 91 ? -7.969 5.016 0.178 1 87.31 91 ALA A C 1
ATOM 659 O O . ALA A 1 91 ? -8.992 4.973 0.86 1 87.31 91 ALA A O 1
ATOM 660 N N . LEU A 1 92 ? -7.82 5.941 -0.741 1 86.62 92 LEU A N 1
ATOM 661 C CA . LEU A 1 92 ? -8.734 7.066 -0.883 1 86.62 92 LEU A CA 1
ATOM 662 C C . LEU A 1 92 ? -9.898 6.707 -1.809 1 86.62 92 LEU A C 1
ATOM 664 O O . LEU A 1 92 ? -10.836 7.488 -1.962 1 86.62 92 LEU A O 1
ATOM 668 N N . LEU A 1 93 ? -9.836 5.543 -2.443 1 88.94 93 LEU A N 1
ATOM 669 C CA . LEU A 1 93 ? -10.891 5.074 -3.336 1 88.94 93 LEU A CA 1
ATOM 670 C C . LEU A 1 93 ? -11.789 4.066 -2.629 1 88.94 93 LEU A C 1
ATOM 672 O O . LEU A 1 93 ? -11.352 3.367 -1.715 1 88.94 93 LEU A O 1
ATOM 676 N N . SER A 1 94 ? -13.008 4.043 -3.074 1 94.19 94 SER A N 1
ATOM 677 C CA . SER A 1 94 ? -13.953 3.068 -2.533 1 94.19 94 SER A CA 1
ATOM 678 C C . SER A 1 94 ? -13.594 1.652 -2.975 1 94.19 94 SER A C 1
ATOM 680 O O . SER A 1 94 ? -12.773 1.464 -3.871 1 94.19 94 SER A O 1
ATOM 682 N N . VAL A 1 95 ? -14.25 0.686 -2.322 1 96.69 95 VAL A N 1
ATOM 683 C CA . VAL A 1 95 ? -14.141 -0.708 -2.734 1 96.69 95 VAL A CA 1
ATOM 684 C C . VAL A 1 95 ? -14.492 -0.842 -4.215 1 96.69 95 VAL A C 1
ATOM 686 O O . VAL A 1 95 ? -13.719 -1.4 -4.996 1 96.69 95 VAL A O 1
ATOM 689 N N . GLU A 1 96 ? -15.539 -0.247 -4.598 1 96.25 96 GLU A N 1
ATOM 690 C CA . GLU A 1 96 ? -15.984 -0.315 -5.984 1 96.25 96 GLU A CA 1
ATOM 691 C C . GLU A 1 96 ? -14.953 0.302 -6.926 1 96.25 96 GLU A C 1
ATOM 693 O O . GLU A 1 96 ? -14.625 -0.279 -7.965 1 96.25 96 GLU A O 1
ATOM 698 N N . ASP A 1 97 ? -14.445 1.452 -6.574 1 92.56 97 ASP A N 1
ATOM 699 C CA . ASP A 1 97 ? -13.508 2.158 -7.441 1 92.56 97 ASP A CA 1
ATOM 700 C C . ASP A 1 97 ? -12.188 1.403 -7.551 1 92.56 97 ASP A C 1
ATOM 702 O O . ASP A 1 97 ? -11.555 1.402 -8.609 1 92.56 97 ASP A O 1
ATOM 706 N N . ASN A 1 98 ? -11.766 0.805 -6.461 1 93.5 98 ASN A N 1
ATOM 707 C CA . ASN A 1 98 ? -10.594 -0.059 -6.535 1 93.5 98 ASN A CA 1
ATOM 708 C C . ASN A 1 98 ? -10.812 -1.219 -7.504 1 93.5 98 ASN A C 1
ATOM 710 O O . ASN A 1 98 ? -9.945 -1.526 -8.32 1 93.5 98 ASN A O 1
ATOM 714 N N . LEU A 1 99 ? -11.977 -1.841 -7.402 1 95.62 99 LEU A N 1
ATOM 715 C CA . LEU A 1 99 ? -12.289 -2.963 -8.281 1 95.62 99 LEU A CA 1
ATOM 716 C C . LEU A 1 99 ? -12.328 -2.52 -9.734 1 95.62 99 LEU A C 1
ATOM 718 O O . LEU A 1 99 ? -11.891 -3.256 -10.625 1 95.62 99 LEU A O 1
ATOM 722 N N . ARG A 1 100 ? -12.758 -1.319 -9.977 1 92.44 100 ARG A N 1
ATOM 723 C CA . ARG A 1 100 ? -12.805 -0.793 -11.336 1 92.44 100 ARG A CA 1
ATOM 724 C C . ARG A 1 100 ? -11.406 -0.683 -11.93 1 92.44 100 ARG A C 1
ATOM 726 O O . ARG A 1 100 ? -11.219 -0.907 -13.133 1 92.44 100 ARG A O 1
ATOM 733 N N . LEU A 1 101 ? -10.484 -0.346 -11.109 1 86.25 101 LEU A N 1
ATOM 734 C CA . LEU A 1 101 ? -9.109 -0.25 -11.578 1 86.25 101 LEU A CA 1
ATOM 735 C C . LEU A 1 101 ? -8.594 -1.612 -12.023 1 86.25 101 LEU A C 1
ATOM 737 O O . LEU A 1 101 ? -7.75 -1.696 -12.922 1 86.25 101 LEU A O 1
ATOM 741 N N . GLY A 1 102 ? -9.07 -2.639 -11.43 1 88.06 102 GLY A N 1
ATOM 742 C CA . GLY A 1 102 ? -8.648 -3.992 -11.766 1 88.06 102 GLY A CA 1
ATOM 743 C C . GLY A 1 102 ? -9.211 -4.484 -13.078 1 88.06 102 GLY A C 1
ATOM 744 O O . GLY A 1 102 ? -8.75 -5.492 -13.625 1 88.06 102 GLY A O 1
ATOM 745 N N . LEU A 1 103 ? -10.172 -3.791 -13.602 1 89.31 103 LEU A N 1
ATOM 746 C CA . LEU A 1 103 ? -10.836 -4.211 -14.828 1 89.31 103 LEU A CA 1
ATOM 747 C C . LEU A 1 103 ? -9.969 -3.898 -16.047 1 89.31 103 LEU A C 1
ATOM 749 O O . LEU A 1 103 ? -10.312 -4.262 -17.172 1 89.31 103 LEU A O 1
ATOM 753 N N . ARG A 1 104 ? -8.82 -3.4 -15.93 1 76.12 104 ARG A N 1
ATOM 754 C CA . ARG A 1 104 ? -7.793 -3.164 -16.938 1 76.12 104 ARG A CA 1
ATOM 755 C C . ARG A 1 104 ? -8.398 -2.611 -18.219 1 76.12 104 ARG A C 1
ATOM 757 O O . ARG A 1 104 ? -8.141 -3.129 -19.312 1 76.12 104 ARG A O 1
ATOM 764 N N . GLY A 1 105 ? -9.344 -1.707 -18.125 1 75.44 105 GLY A N 1
ATOM 765 C CA . GLY A 1 105 ? -9.844 -1.016 -19.312 1 75.44 105 GLY A CA 1
ATOM 766 C C . GLY A 1 105 ? -11.203 -1.516 -19.766 1 75.44 105 GLY A C 1
ATOM 767 O O . GLY A 1 105 ? -11.82 -0.923 -20.656 1 75.44 105 GLY A O 1
ATOM 768 N N . ALA A 1 106 ? -11.625 -2.678 -19.172 1 79.94 106 ALA A N 1
ATOM 769 C CA . ALA A 1 106 ? -12.992 -3.09 -19.5 1 79.94 106 ALA A CA 1
ATOM 770 C C . ALA A 1 106 ? -13.992 -1.997 -19.141 1 79.94 106 ALA A C 1
ATOM 772 O O . ALA A 1 106 ? -13.844 -1.316 -18.125 1 79.94 106 ALA A O 1
ATOM 773 N N . SER A 1 107 ? -14.891 -1.703 -20.109 1 84.69 107 SER A N 1
ATOM 774 C CA . SER A 1 107 ? -15.875 -0.654 -19.875 1 84.69 107 SER A CA 1
ATOM 775 C C . SER A 1 107 ? -17.266 -1.097 -20.328 1 84.69 107 SER A C 1
ATOM 777 O O . SER A 1 107 ? -17.438 -2.213 -20.812 1 84.69 107 SER A O 1
ATOM 779 N N . GLY A 1 108 ? -18.203 -0.269 -19.953 1 89.56 108 GLY A N 1
ATOM 780 C CA . GLY A 1 108 ? -19.562 -0.527 -20.406 1 89.56 108 GLY A CA 1
ATOM 781 C C . GLY A 1 108 ? -20.188 -1.737 -19.75 1 89.56 108 GLY A C 1
ATOM 782 O O . GLY A 1 108 ? -20.156 -1.864 -18.516 1 89.56 108 GLY A O 1
ATOM 783 N N . ALA A 1 109 ? -20.797 -2.539 -20.578 1 90.56 109 ALA A N 1
ATOM 784 C CA . ALA A 1 109 ? -21.578 -3.676 -20.094 1 90.56 109 ALA A CA 1
ATOM 785 C C . ALA A 1 109 ? -20.672 -4.719 -19.438 1 90.56 109 ALA A C 1
ATOM 787 O O . ALA A 1 109 ? -21.031 -5.309 -18.422 1 90.56 109 ALA A O 1
ATOM 788 N N . ALA A 1 110 ? -19.547 -4.945 -19.969 1 91.31 110 ALA A N 1
ATOM 789 C CA . ALA A 1 110 ? -18.609 -5.934 -19.438 1 91.31 110 ALA A CA 1
ATOM 790 C C . ALA A 1 110 ? -18.125 -5.535 -18.031 1 91.31 110 ALA A C 1
ATOM 792 O O . ALA A 1 110 ? -18.047 -6.379 -17.141 1 91.31 110 ALA A O 1
ATOM 793 N N . ALA A 1 111 ? -17.875 -4.301 -17.875 1 92.38 111 ALA A N 1
ATOM 794 C CA . ALA A 1 111 ? -17.438 -3.805 -16.578 1 92.38 111 ALA A CA 1
ATOM 795 C C . ALA A 1 111 ? -18.547 -3.943 -15.539 1 92.38 111 ALA A C 1
ATOM 797 O O . ALA A 1 111 ? -18.312 -4.371 -14.406 1 92.38 111 ALA A O 1
ATOM 798 N N . ARG A 1 112 ? -19.734 -3.607 -15.953 1 94.25 112 ARG A N 1
ATOM 799 C CA . ARG A 1 112 ? -20.875 -3.705 -15.055 1 94.25 112 ARG A CA 1
ATOM 800 C C . ARG A 1 112 ? -21.109 -5.148 -14.625 1 94.25 112 ARG A C 1
ATOM 802 O O . ARG A 1 112 ? -21.375 -5.422 -13.453 1 94.25 112 ARG A O 1
ATOM 809 N N . ALA A 1 113 ? -21.016 -5.996 -15.547 1 95.06 113 ALA A N 1
ATOM 810 C CA . ALA A 1 113 ? -21.203 -7.414 -15.258 1 95.06 113 ALA A CA 1
ATOM 811 C C . ALA A 1 113 ? -20.125 -7.934 -14.305 1 95.06 113 ALA A C 1
ATOM 813 O O . ALA A 1 113 ? -20.438 -8.672 -13.359 1 95.06 113 ALA A O 1
ATOM 814 N N . ALA A 1 114 ? -18.922 -7.566 -14.539 1 95.25 114 ALA A N 1
ATOM 815 C CA . ALA A 1 114 ? -17.812 -8 -13.695 1 95.25 114 ALA A CA 1
ATOM 816 C C . ALA A 1 114 ? -17.969 -7.492 -12.266 1 95.25 114 ALA A C 1
ATOM 818 O O . ALA A 1 114 ? -17.719 -8.219 -11.312 1 95.25 114 ALA A O 1
ATOM 819 N N . LEU A 1 115 ? -18.391 -6.258 -12.164 1 96.38 115 LEU A N 1
ATOM 820 C CA . LEU A 1 115 ? -18.609 -5.676 -10.844 1 96.38 115 LEU A CA 1
ATOM 821 C C . LEU A 1 115 ? -19.766 -6.363 -10.133 1 96.38 115 LEU A C 1
ATOM 823 O O . LEU A 1 115 ? -19.688 -6.605 -8.922 1 96.38 115 LEU A O 1
ATOM 827 N N . ALA A 1 116 ? -20.781 -6.652 -10.875 1 96.5 116 ALA A N 1
ATOM 828 C CA . ALA A 1 116 ? -21.906 -7.379 -10.297 1 96.5 116 ALA A CA 1
ATOM 829 C C . ALA A 1 116 ? -21.484 -8.758 -9.805 1 96.5 116 ALA A C 1
ATOM 831 O O . ALA A 1 116 ? -21.859 -9.172 -8.703 1 96.5 116 ALA A O 1
ATOM 832 N N . ASP A 1 117 ? -20.719 -9.406 -10.586 1 96 117 ASP A N 1
ATOM 833 C CA . ASP A 1 117 ? -20.188 -10.719 -10.203 1 96 117 ASP A CA 1
ATOM 834 C C . ASP A 1 117 ? -19.344 -10.625 -8.945 1 96 117 ASP A C 1
ATOM 836 O O . ASP A 1 117 ? -19.438 -11.477 -8.055 1 96 117 ASP A O 1
ATOM 840 N N . ALA A 1 118 ? -18.531 -9.656 -8.875 1 95.75 118 ALA A N 1
ATOM 841 C CA . ALA A 1 118 ? -17.672 -9.461 -7.707 1 95.75 118 ALA A CA 1
ATOM 842 C C . ALA A 1 118 ? -18.516 -9.234 -6.449 1 95.75 118 ALA A C 1
ATOM 844 O O . ALA A 1 118 ? -18.188 -9.758 -5.379 1 95.75 118 ALA A O 1
ATOM 845 N N . ARG A 1 119 ? -19.547 -8.453 -6.562 1 96.06 119 ARG A N 1
ATOM 846 C CA . ARG A 1 119 ? -20.422 -8.195 -5.426 1 96.06 119 ARG A CA 1
ATOM 847 C C . ARG A 1 119 ? -21.016 -9.5 -4.887 1 96.06 119 ARG A C 1
ATOM 849 O O . ARG A 1 119 ? -21.141 -9.672 -3.674 1 96.06 119 ARG A O 1
ATOM 856 N N . GLU A 1 120 ? -21.344 -10.336 -5.754 1 95.56 120 GLU A N 1
ATOM 857 C CA . GLU A 1 120 ? -21.922 -11.625 -5.375 1 95.56 120 GLU A CA 1
ATOM 858 C C . GLU A 1 120 ? -20.859 -12.547 -4.785 1 95.56 120 GLU A C 1
ATOM 860 O O . GLU A 1 120 ? -21.109 -13.242 -3.793 1 95.56 120 GLU A O 1
ATOM 865 N N . ARG A 1 121 ? -19.734 -12.539 -5.324 1 94.75 121 ARG A N 1
ATOM 866 C CA . ARG A 1 121 ? -18.672 -13.469 -4.98 1 94.75 121 ARG A CA 1
ATOM 867 C C . ARG A 1 121 ? -18.031 -13.109 -3.639 1 94.75 121 ARG A C 1
ATOM 869 O O . ARG A 1 121 ? -17.562 -13.984 -2.916 1 94.75 121 ARG A O 1
ATOM 876 N N . TYR A 1 122 ? -18.031 -11.797 -3.352 1 95.62 122 TYR A N 1
ATOM 877 C CA . TYR A 1 122 ? -17.359 -11.32 -2.143 1 95.62 122 TYR A CA 1
ATOM 878 C C . TYR A 1 122 ? -18.328 -10.547 -1.257 1 95.62 122 TYR A C 1
ATOM 880 O O . TYR A 1 122 ? -18.25 -9.32 -1.158 1 95.62 122 TYR A O 1
ATOM 888 N N . PRO A 1 123 ? -19.141 -11.188 -0.495 1 94.75 123 PRO A N 1
ATOM 889 C CA . PRO A 1 123 ? -20.156 -10.523 0.315 1 94.75 123 PRO A CA 1
ATOM 890 C C . PRO A 1 123 ? -19.562 -9.547 1.327 1 94.75 123 PRO A C 1
ATOM 892 O O . PRO A 1 123 ? -20.172 -8.5 1.606 1 94.75 123 PRO A O 1
ATOM 895 N N . MET A 1 124 ? -18.484 -9.883 1.848 1 93.06 124 MET A N 1
ATOM 896 C CA . MET A 1 124 ? -17.844 -9 2.824 1 93.06 124 MET A CA 1
ATOM 897 C C . MET A 1 124 ? -17.484 -7.66 2.189 1 93.06 124 MET A C 1
ATOM 899 O O . MET A 1 124 ? -17.562 -6.617 2.84 1 93.06 124 MET A O 1
ATOM 903 N N . LEU A 1 125 ? -17.078 -7.688 0.953 1 96.44 125 LEU A N 1
ATOM 904 C CA . LEU A 1 125 ? -16.766 -6.457 0.234 1 96.44 125 LEU A CA 1
ATOM 905 C C . LEU A 1 125 ? -18.047 -5.754 -0.212 1 96.44 125 LEU A C 1
ATOM 907 O O . LEU A 1 125 ? -18.125 -4.523 -0.216 1 96.44 125 LEU A O 1
ATOM 911 N N . ALA A 1 126 ? -19.016 -6.547 -0.569 1 96.88 126 ALA A N 1
ATOM 912 C CA . ALA A 1 126 ? -20.297 -6 -1.008 1 96.88 126 ALA A CA 1
ATOM 913 C C . ALA A 1 126 ? -20.922 -5.129 0.078 1 96.88 126 ALA A C 1
ATOM 915 O O . ALA A 1 126 ? -21.484 -4.074 -0.214 1 96.88 126 ALA A O 1
ATOM 916 N N . GLU A 1 127 ? -20.781 -5.516 1.3 1 95.44 127 GLU A N 1
ATOM 917 C CA . GLU A 1 127 ? -21.312 -4.77 2.432 1 95.44 127 GLU A CA 1
ATOM 918 C C . GLU A 1 127 ? -20.609 -3.434 2.604 1 95.44 127 GLU A C 1
ATOM 920 O O . GLU A 1 127 ? -21.125 -2.521 3.252 1 95.44 127 GLU A O 1
ATOM 925 N N . ARG A 1 128 ? -19.422 -3.316 1.993 1 94.94 128 ARG A N 1
ATOM 926 C CA . ARG A 1 128 ? -18.578 -2.125 2.127 1 94.94 128 ARG A CA 1
ATOM 927 C C . ARG A 1 128 ? -18.359 -1.455 0.774 1 94.94 128 ARG A C 1
ATOM 929 O O . ARG A 1 128 ? -17.375 -0.746 0.58 1 94.94 128 ARG A O 1
ATOM 936 N N . TRP A 1 129 ? -19.219 -1.615 -0.078 1 96 129 TRP A N 1
ATOM 937 C CA . TRP A 1 129 ? -19.047 -1.347 -1.502 1 96 129 TRP A CA 1
ATOM 938 C C . TRP A 1 129 ? -18.625 0.1 -1.736 1 96 129 TRP A C 1
ATOM 940 O O . TRP A 1 129 ? -17.766 0.375 -2.586 1 96 129 TRP A O 1
ATOM 950 N N . ARG A 1 130 ? -19.156 1.029 -0.923 1 93.19 130 ARG A N 1
ATOM 951 C CA . ARG A 1 130 ? -18.891 2.447 -1.135 1 93.19 130 ARG A CA 1
ATOM 952 C C . ARG A 1 130 ? -17.891 2.973 -0.103 1 93.19 130 ARG A C 1
ATOM 954 O O . ARG A 1 130 ? -17.547 4.152 -0.123 1 93.19 130 ARG A O 1
ATOM 961 N N . THR A 1 131 ? -17.484 2.084 0.71 1 92.75 131 THR A N 1
ATOM 962 C CA . THR A 1 131 ? -16.531 2.445 1.755 1 92.75 131 THR A CA 1
ATOM 963 C C . THR A 1 131 ? -15.133 2.625 1.173 1 92.75 131 THR A C 1
ATOM 965 O O . THR A 1 131 ? -14.695 1.837 0.33 1 92.75 131 THR A O 1
ATOM 968 N N . LYS A 1 132 ? -14.422 3.652 1.645 1 92.38 132 LYS A N 1
ATOM 969 C CA . LYS A 1 132 ? -13.031 3.857 1.231 1 92.38 132 LYS A CA 1
ATOM 970 C C . LYS A 1 132 ? -12.125 2.758 1.783 1 92.38 132 LYS A C 1
ATOM 972 O O . LYS A 1 132 ? -12.289 2.334 2.93 1 92.38 132 LYS A O 1
ATOM 977 N N . ALA A 1 133 ? -11.156 2.344 0.975 1 92.5 133 ALA A N 1
ATOM 978 C CA . ALA A 1 133 ? -10.305 1.212 1.325 1 92.5 133 ALA A CA 1
ATOM 979 C C . ALA A 1 133 ? -9.508 1.5 2.594 1 92.5 133 ALA A C 1
ATOM 981 O O . ALA A 1 133 ? -9.211 0.587 3.371 1 92.5 133 ALA A O 1
ATOM 982 N N . GLY A 1 134 ? -9.219 2.701 2.789 1 88.5 134 GLY A N 1
ATOM 983 C CA . GLY A 1 134 ? -8.414 3.08 3.938 1 88.5 134 GLY A CA 1
ATOM 984 C C . GLY A 1 134 ? -9.102 2.811 5.266 1 88.5 134 GLY A C 1
ATOM 985 O O . GLY A 1 134 ? -8.453 2.803 6.312 1 88.5 134 GLY A O 1
ATOM 986 N N . VAL A 1 135 ? -10.391 2.643 5.242 1 89.88 135 VAL A N 1
ATOM 987 C CA . VAL A 1 135 ? -11.172 2.449 6.457 1 89.88 135 VAL A CA 1
ATOM 988 C C . VAL A 1 135 ? -11.406 0.958 6.691 1 89.88 135 VAL A C 1
ATOM 990 O O . VAL A 1 135 ? -11.891 0.559 7.754 1 89.88 135 VAL A O 1
ATOM 993 N N . LEU A 1 136 ? -10.984 0.156 5.785 1 91 136 LEU A N 1
ATOM 994 C CA . LEU A 1 136 ? -11.156 -1.288 5.887 1 91 136 LEU A CA 1
ATOM 995 C C . LEU A 1 136 ? -10.156 -1.892 6.867 1 91 136 LEU A C 1
ATOM 997 O O . LEU A 1 136 ? -9.078 -1.336 7.078 1 91 136 LEU A O 1
ATOM 1001 N N . SER A 1 137 ? -10.586 -2.996 7.453 1 88 137 SER A N 1
ATOM 1002 C CA . SER A 1 137 ? -9.633 -3.762 8.25 1 88 137 SER A CA 1
ATOM 1003 C C . SER A 1 137 ? -8.547 -4.383 7.371 1 88 137 SER A C 1
ATOM 1005 O O . SER A 1 137 ? -8.672 -4.395 6.145 1 88 137 SER A O 1
ATOM 1007 N N . GLY A 1 138 ? -7.52 -4.871 8 1 87.06 138 GLY A N 1
ATOM 1008 C CA . GLY A 1 138 ? -6.465 -5.543 7.258 1 87.06 138 GLY A CA 1
ATOM 1009 C C . GLY A 1 138 ? -6.965 -6.707 6.422 1 87.06 138 GLY A C 1
ATOM 1010 O O . GLY A 1 138 ? -6.555 -6.875 5.273 1 87.06 138 GLY A O 1
ATOM 1011 N N . GLY A 1 139 ? -7.832 -7.461 7.031 1 91.81 139 GLY A N 1
ATOM 1012 C CA . GLY A 1 139 ? -8.414 -8.578 6.312 1 91.81 139 GLY A CA 1
ATOM 1013 C C . GLY A 1 139 ? -9.273 -8.156 5.133 1 91.81 139 GLY A C 1
ATOM 1014 O O . GLY A 1 139 ? -9.211 -8.766 4.062 1 91.81 139 GLY A O 1
ATOM 1015 N N . GLU A 1 140 ? -10.047 -7.125 5.332 1 93.75 140 GLU A N 1
ATOM 1016 C CA . GLU A 1 140 ? -10.867 -6.594 4.254 1 93.75 140 GLU A CA 1
ATOM 1017 C C . GLU A 1 140 ? -10.008 -6.02 3.131 1 93.75 140 GLU A C 1
ATOM 1019 O O . GLU A 1 140 ? -10.328 -6.18 1.951 1 93.75 140 GLU A O 1
ATOM 1024 N N . GLN A 1 141 ? -8.945 -5.402 3.523 1 93.19 141 GLN A N 1
ATOM 1025 C CA . GLN A 1 141 ? -8.039 -4.852 2.525 1 93.19 141 GLN A CA 1
ATOM 1026 C C . GLN A 1 141 ? -7.383 -5.961 1.705 1 93.19 141 GLN A C 1
ATOM 1028 O O . GLN A 1 141 ? -7.242 -5.836 0.487 1 93.19 141 GLN A O 1
ATOM 1033 N N . GLN A 1 142 ? -6.992 -6.957 2.381 1 94.19 142 GLN A N 1
ATOM 1034 C CA . GLN A 1 142 ? -6.41 -8.094 1.677 1 94.19 142 GLN A CA 1
ATOM 1035 C C . GLN A 1 142 ? -7.41 -8.703 0.693 1 94.19 142 GLN A C 1
ATOM 1037 O O . GLN A 1 142 ? -7.051 -9.016 -0.444 1 94.19 142 GLN A O 1
ATOM 1042 N N . MET A 1 143 ? -8.609 -8.867 1.132 1 96 143 MET A N 1
ATOM 1043 C CA . MET A 1 143 ? -9.664 -9.391 0.265 1 96 143 MET A CA 1
ATOM 1044 C C . MET A 1 143 ? -9.883 -8.477 -0.935 1 96 143 MET A C 1
ATOM 1046 O O . MET A 1 143 ? -10.086 -8.953 -2.055 1 96 143 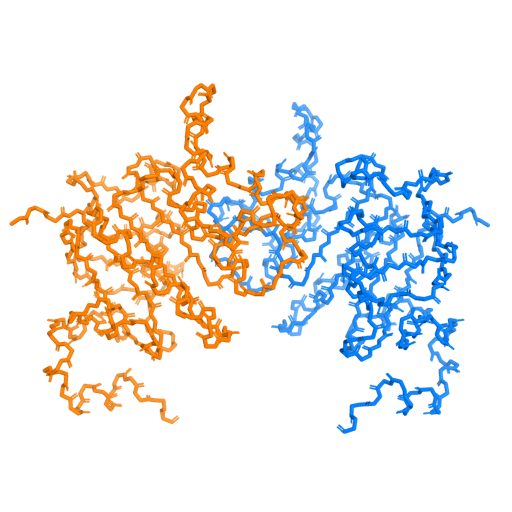MET A O 1
ATOM 1050 N N . LEU A 1 144 ? -9.844 -7.219 -0.676 1 96.38 144 LEU A N 1
ATOM 1051 C CA . LEU A 1 144 ? -10 -6.258 -1.764 1 96.38 144 LEU A CA 1
ATOM 1052 C C . LEU A 1 144 ? -8.844 -6.367 -2.754 1 96.38 144 LEU A C 1
ATOM 1054 O O . LEU A 1 144 ? -9.055 -6.363 -3.967 1 96.38 144 LEU A O 1
ATOM 1058 N N . ALA A 1 145 ? -7.641 -6.484 -2.24 1 94.88 145 ALA A N 1
ATOM 1059 C CA . ALA A 1 145 ? -6.477 -6.641 -3.104 1 94.88 145 ALA A CA 1
ATOM 1060 C C . ALA A 1 145 ? -6.613 -7.875 -3.99 1 94.88 145 ALA A C 1
ATOM 1062 O O . ALA A 1 145 ? -6.359 -7.812 -5.195 1 94.88 145 ALA A O 1
ATOM 1063 N N . LEU A 1 146 ? -7.039 -8.945 -3.406 1 96.62 146 LEU A N 1
ATOM 1064 C CA . LEU A 1 146 ? -7.238 -10.188 -4.148 1 96.62 146 LEU A CA 1
ATOM 1065 C C . LEU A 1 146 ? -8.352 -10.031 -5.18 1 96.62 146 LEU A C 1
ATOM 1067 O O . LEU A 1 146 ? -8.203 -10.445 -6.332 1 96.62 146 LEU A O 1
ATOM 1071 N N . ALA A 1 147 ? -9.445 -9.438 -4.75 1 96.94 147 ALA A N 1
ATOM 1072 C CA . ALA A 1 147 ? -10.578 -9.234 -5.652 1 96.94 147 ALA A CA 1
ATOM 1073 C C . ALA A 1 147 ? -10.18 -8.375 -6.848 1 96.94 147 ALA A C 1
ATOM 1075 O O . ALA A 1 147 ? -10.602 -8.633 -7.977 1 96.94 147 ALA A O 1
ATOM 1076 N N . CYS A 1 148 ? -9.391 -7.395 -6.57 1 94.94 148 CYS A N 1
ATOM 1077 C CA . CYS A 1 148 ? -8.914 -6.531 -7.648 1 94.94 148 CYS A CA 1
ATOM 1078 C C . CYS A 1 148 ? -8.062 -7.312 -8.641 1 94.94 148 CYS A C 1
ATOM 1080 O O . CYS A 1 148 ? -8.156 -7.094 -9.852 1 94.94 148 CYS A O 1
ATOM 1082 N N . ALA A 1 149 ? -7.285 -8.188 -8.148 1 94.44 149 ALA A N 1
ATOM 1083 C CA . ALA A 1 149 ? -6.449 -9.016 -9.016 1 94.44 149 ALA A CA 1
ATOM 1084 C C . ALA A 1 149 ? -7.297 -10 -9.812 1 94.44 149 ALA A C 1
ATOM 1086 O O . ALA A 1 149 ? -7 -10.289 -10.977 1 94.44 149 ALA A O 1
ATOM 1087 N N . LEU A 1 150 ? -8.359 -10.445 -9.273 1 96.19 150 LEU A N 1
ATOM 1088 C CA . LEU A 1 150 ? -9.133 -11.547 -9.836 1 96.19 150 LEU A CA 1
ATOM 1089 C C . LEU A 1 150 ? -10.211 -11.031 -10.789 1 96.19 150 LEU A C 1
ATOM 1091 O O . LEU A 1 150 ? -10.656 -11.758 -11.68 1 96.19 150 LEU A O 1
ATOM 1095 N N . ILE A 1 151 ? -10.617 -9.82 -10.555 1 95.12 151 ILE A N 1
ATOM 1096 C CA . ILE A 1 151 ? -11.734 -9.289 -11.336 1 95.12 151 ILE A CA 1
ATOM 1097 C C . ILE A 1 151 ? -11.344 -9.211 -12.805 1 95.12 151 ILE A C 1
ATOM 1099 O O . ILE A 1 151 ? -12.203 -9.273 -13.688 1 95.12 151 ILE A O 1
ATOM 1103 N N . GLY A 1 152 ? -10.078 -9.141 -13.094 1 91.38 152 GLY A N 1
ATOM 1104 C CA . GLY A 1 152 ? -9.586 -9.133 -14.461 1 91.38 152 GLY A CA 1
ATOM 1105 C C . GLY A 1 152 ? -9.461 -10.523 -15.062 1 91.38 152 GLY A C 1
ATOM 1106 O O . GLY A 1 152 ? -9 -10.68 -16.188 1 91.38 152 GLY A O 1
ATOM 1107 N N . ALA A 1 153 ? -9.789 -11.484 -14.359 1 92.5 153 ALA A N 1
ATOM 1108 C CA . ALA A 1 153 ? -9.82 -12.883 -14.797 1 92.5 153 ALA A CA 1
ATOM 1109 C C . ALA A 1 153 ? -8.422 -13.352 -15.203 1 92.5 153 ALA A C 1
ATOM 1111 O O . ALA A 1 153 ? -8.227 -13.828 -16.312 1 92.5 153 ALA A O 1
ATOM 1112 N N . PRO A 1 154 ? -7.527 -13.305 -14.328 1 95 154 PRO A N 1
ATOM 1113 C CA . PRO A 1 154 ? -6.172 -13.773 -14.641 1 95 154 PRO A CA 1
ATOM 1114 C C . PRO A 1 154 ? -6.105 -15.281 -14.859 1 95 154 PRO A C 1
ATOM 1116 O O . PRO A 1 154 ? -6.969 -16.016 -14.375 1 95 154 PRO A O 1
ATOM 1119 N N . ARG A 1 155 ? -5.078 -15.672 -15.609 1 96.44 155 ARG A N 1
ATOM 1120 C CA . ARG A 1 155 ? -4.789 -17.094 -15.766 1 96.44 155 ARG A CA 1
ATOM 1121 C C . ARG A 1 155 ? -3.764 -17.562 -14.734 1 96.44 155 ARG A C 1
ATOM 1123 O O . ARG A 1 155 ? -3.729 -18.75 -14.383 1 96.44 155 ARG A O 1
ATOM 1130 N N . VAL A 1 156 ? -2.928 -16.641 -14.367 1 97.56 156 VAL A N 1
ATOM 1131 C CA . VAL A 1 156 ? -1.918 -16.875 -13.336 1 97.56 156 VAL A CA 1
ATOM 1132 C C . VAL A 1 156 ? -2.047 -15.828 -12.242 1 97.56 156 VAL A C 1
ATOM 1134 O O . VAL A 1 156 ? -2.242 -14.641 -12.523 1 97.56 156 VAL A O 1
ATOM 1137 N N . LEU A 1 157 ? -2.01 -16.25 -10.992 1 97.56 157 LEU A N 1
ATOM 1138 C CA . LEU A 1 157 ? -2.033 -15.344 -9.852 1 97.56 157 LEU A CA 1
ATOM 1139 C C . LEU A 1 157 ? -0.872 -15.633 -8.906 1 97.56 157 LEU A C 1
ATOM 1141 O O . LEU A 1 157 ? -0.683 -16.766 -8.477 1 97.56 157 LEU A O 1
ATOM 1145 N N . ILE A 1 158 ? -0.051 -14.641 -8.703 1 97.5 158 ILE A N 1
ATOM 1146 C CA . ILE A 1 158 ? 1.049 -14.703 -7.746 1 97.5 158 ILE A CA 1
ATOM 1147 C C . ILE A 1 158 ? 0.687 -13.906 -6.496 1 97.5 158 ILE A C 1
ATOM 1149 O O . ILE A 1 158 ? 0.347 -12.719 -6.582 1 97.5 158 ILE A O 1
ATOM 1153 N N . VAL A 1 159 ? 0.724 -14.523 -5.363 1 96.94 159 VAL A N 1
ATOM 1154 C CA . VAL A 1 159 ? 0.369 -13.859 -4.113 1 96.94 159 VAL A CA 1
ATOM 1155 C C . VAL A 1 159 ? 1.511 -14.008 -3.109 1 96.94 159 VAL A C 1
ATOM 1157 O O . VAL A 1 159 ? 1.981 -15.117 -2.852 1 96.94 159 VAL A O 1
ATOM 1160 N N . ASP A 1 160 ? 1.93 -12.914 -2.611 1 94.81 160 ASP A N 1
ATOM 1161 C CA . ASP A 1 160 ? 3.074 -12.875 -1.707 1 94.81 160 ASP A CA 1
ATOM 1162 C C . ASP A 1 160 ? 2.631 -12.602 -0.273 1 94.81 160 ASP A C 1
ATOM 1164 O O . ASP A 1 160 ? 2.25 -11.477 0.06 1 94.81 160 ASP A O 1
ATOM 1168 N N . GLU A 1 161 ? 2.615 -13.578 0.576 1 93.31 161 GLU A N 1
ATOM 1169 C CA . GLU A 1 161 ? 2.318 -13.547 2.004 1 93.31 161 GLU A CA 1
ATOM 1170 C C . GLU A 1 161 ? 0.918 -13 2.268 1 93.31 161 GLU A C 1
ATOM 1172 O O . GLU A 1 161 ? 0.747 -12.078 3.068 1 93.31 161 GLU A O 1
ATOM 1177 N N . PRO A 1 162 ? -0.076 -13.617 1.741 1 93.06 162 PRO A N 1
ATOM 1178 C CA . PRO A 1 162 ? -1.428 -13.062 1.808 1 93.06 162 PRO A CA 1
ATOM 1179 C C . PRO A 1 162 ? -2.053 -13.188 3.195 1 93.06 162 PRO A C 1
ATOM 1181 O O . PRO A 1 162 ? -3.018 -12.492 3.51 1 93.06 162 PRO A O 1
ATOM 1184 N N . ALA A 1 163 ? -1.509 -14.039 4.059 1 92.5 163 ALA A N 1
ATOM 1185 C CA . ALA A 1 163 ? -2.154 -14.281 5.348 1 92.5 163 ALA A CA 1
ATOM 1186 C C . ALA A 1 163 ? -1.418 -13.555 6.469 1 92.5 163 ALA A C 1
ATOM 1188 O O . ALA A 1 163 ? -1.87 -13.555 7.617 1 92.5 163 ALA A O 1
ATOM 1189 N N . GLU A 1 164 ? -0.33 -12.977 6.129 1 86.38 164 GLU A N 1
ATOM 1190 C CA . GLU A 1 164 ? 0.503 -12.375 7.16 1 86.38 164 GLU A CA 1
ATOM 1191 C C . GLU A 1 164 ? -0.251 -11.273 7.906 1 86.38 164 GLU A C 1
ATOM 1193 O O . GLU A 1 164 ? -0.844 -10.391 7.281 1 86.38 164 GLU A O 1
ATOM 1198 N N . GLY A 1 165 ? -0.286 -11.383 9.25 1 83.44 165 GLY A N 1
ATOM 1199 C CA . GLY A 1 165 ? -0.862 -10.344 10.094 1 83.44 165 GLY A CA 1
ATOM 1200 C C . GLY A 1 165 ? -2.377 -10.391 10.141 1 83.44 165 GLY A C 1
ATOM 1201 O O . GLY A 1 165 ? -3.012 -9.5 10.711 1 83.44 165 GLY A O 1
ATOM 1202 N N . LEU A 1 166 ? -2.963 -11.367 9.609 1 89.25 166 LEU A N 1
ATOM 1203 C CA . LEU A 1 166 ? -4.418 -11.422 9.539 1 89.25 166 LEU A CA 1
ATOM 1204 C C . LEU A 1 166 ? -4.988 -12.25 10.68 1 89.25 166 LEU A C 1
ATOM 1206 O O . LEU A 1 166 ? -4.34 -13.188 11.156 1 89.25 166 LEU A O 1
ATOM 1210 N N . ALA A 1 167 ? -6.172 -11.852 11.07 1 90.81 167 ALA A N 1
ATOM 1211 C CA . ALA A 1 167 ? -6.93 -12.656 12.031 1 90.81 167 ALA A CA 1
ATOM 1212 C C . ALA A 1 167 ? -7.41 -13.953 11.398 1 90.81 167 ALA A C 1
ATOM 1214 O O . ALA A 1 167 ? -7.496 -14.062 10.172 1 90.81 167 ALA A O 1
ATOM 1215 N N . PRO A 1 168 ? -7.695 -14.984 12.211 1 91.56 168 PRO A N 1
ATOM 1216 C CA . PRO A 1 168 ? -8.055 -16.312 11.711 1 91.56 168 PRO A CA 1
ATOM 1217 C C . PRO A 1 168 ? -9.219 -16.281 10.727 1 91.56 168 PRO A C 1
ATOM 1219 O O . PRO A 1 168 ? -9.164 -16.938 9.68 1 91.56 168 PRO A O 1
ATOM 1222 N N . LEU A 1 169 ? -10.195 -15.508 11.078 1 92.38 169 LEU A N 1
ATOM 1223 C CA . LEU A 1 169 ? -11.359 -15.453 10.195 1 92.38 169 LEU A CA 1
ATOM 1224 C C . LEU A 1 169 ? -10.977 -14.883 8.836 1 92.38 169 LEU A C 1
ATOM 1226 O O . LEU A 1 169 ? -11.438 -15.375 7.801 1 92.38 169 LEU A O 1
ATOM 1230 N N . ALA A 1 170 ? -10.203 -13.867 8.828 1 92.56 170 ALA A N 1
ATOM 1231 C CA . ALA A 1 170 ? -9.734 -13.273 7.578 1 92.56 170 ALA A CA 1
ATOM 1232 C C . ALA A 1 170 ? -8.891 -14.258 6.781 1 92.56 170 ALA A C 1
ATOM 1234 O O . ALA A 1 170 ? -8.977 -14.312 5.551 1 92.56 170 ALA A O 1
ATOM 1235 N N . VAL A 1 171 ? -8.086 -15.016 7.473 1 94.25 171 VAL A N 1
ATOM 1236 C CA . VAL A 1 171 ? -7.258 -16.031 6.82 1 94.25 171 VAL A CA 1
ATOM 1237 C C . VAL A 1 171 ? -8.148 -17.031 6.09 1 94.25 171 VAL A C 1
ATOM 1239 O O . VAL A 1 171 ? -7.867 -17.391 4.945 1 94.25 171 VAL A O 1
ATOM 1242 N N . GLU A 1 172 ? -9.188 -17.406 6.703 1 95 172 GLU A N 1
ATOM 1243 C CA . GLU A 1 172 ? -10.125 -18.344 6.105 1 95 172 GLU A CA 1
ATOM 1244 C C . GLU A 1 172 ? -10.789 -17.766 4.863 1 95 172 GLU A C 1
ATOM 1246 O O . GLU A 1 172 ? -11.008 -18.469 3.875 1 95 172 GLU A O 1
ATOM 1251 N N . GLN A 1 173 ? -11.094 -16.516 4.945 1 94.44 173 GLN A N 1
ATOM 1252 C CA . GLN A 1 173 ? -11.703 -15.844 3.803 1 94.44 173 GLN A CA 1
ATOM 1253 C C . GLN A 1 173 ? -10.734 -15.766 2.625 1 94.44 173 GLN A C 1
ATOM 1255 O O . GLN A 1 173 ? -11.125 -16 1.479 1 94.44 173 GLN A O 1
ATOM 1260 N N . VAL A 1 174 ? -9.562 -15.469 2.945 1 95.94 174 VAL A N 1
ATOM 1261 C CA . VAL A 1 174 ? -8.523 -15.414 1.923 1 95.94 174 VAL A CA 1
ATOM 1262 C C . VAL A 1 174 ? -8.328 -16.797 1.307 1 95.94 174 VAL A C 1
ATOM 1264 O O . VAL A 1 174 ? -8.266 -16.938 0.082 1 95.94 174 VAL A O 1
ATOM 1267 N N . ARG A 1 175 ? -8.305 -17.781 2.115 1 96.5 175 ARG A N 1
ATOM 1268 C CA . ARG A 1 175 ? -8.164 -19.156 1.664 1 96.5 175 ARG A CA 1
ATOM 1269 C C . ARG A 1 175 ? -9.289 -19.547 0.71 1 96.5 175 ARG A C 1
ATOM 1271 O O . ARG A 1 175 ? -9.047 -20.109 -0.358 1 96.5 175 ARG A O 1
ATOM 1278 N N . ALA A 1 176 ? -10.492 -19.25 1.098 1 96.38 176 ALA A N 1
ATOM 1279 C CA . ALA A 1 176 ? -11.656 -19.578 0.279 1 96.38 176 ALA A CA 1
ATOM 1280 C C . ALA A 1 176 ? -11.594 -18.859 -1.066 1 96.38 176 ALA A C 1
ATOM 1282 O O . ALA A 1 176 ? -11.938 -19.438 -2.1 1 96.38 176 ALA A O 1
ATOM 1283 N N . CYS A 1 177 ? -11.164 -17.656 -1.026 1 96.62 177 CYS A N 1
ATOM 1284 C CA . CYS A 1 177 ? -11.031 -16.859 -2.242 1 96.62 177 CYS A CA 1
ATOM 1285 C C . CYS A 1 177 ? -10.047 -17.5 -3.209 1 96.62 177 CYS A C 1
ATOM 1287 O O . CYS A 1 177 ? -10.352 -17.688 -4.387 1 96.62 177 CYS A O 1
ATOM 1289 N N . LEU A 1 178 ? -8.922 -17.891 -2.693 1 97.69 178 LEU A N 1
ATOM 1290 C CA . LEU A 1 178 ? -7.879 -18.5 -3.516 1 97.69 178 LEU A CA 1
ATOM 1291 C C . LEU A 1 178 ? -8.297 -19.875 -4.004 1 97.69 178 LEU A C 1
ATOM 1293 O O . LEU A 1 178 ? -8.008 -20.25 -5.141 1 97.69 178 LEU A O 1
ATOM 1297 N N . ALA A 1 179 ? -8.977 -20.625 -3.137 1 97.44 179 ALA A N 1
ATOM 1298 C CA . ALA A 1 179 ? -9.492 -21.938 -3.537 1 97.44 179 ALA A CA 1
ATOM 1299 C C . ALA A 1 179 ? -10.469 -21.797 -4.699 1 97.44 179 ALA A C 1
ATOM 1301 O O . ALA A 1 179 ? -10.445 -22.609 -5.633 1 97.44 179 ALA A O 1
ATOM 1302 N N . GLY A 1 180 ? -11.32 -20.812 -4.57 1 96.31 180 GLY A N 1
ATOM 1303 C CA . GLY A 1 180 ? -12.25 -20.547 -5.66 1 96.31 180 GLY A CA 1
ATOM 1304 C C . GLY A 1 180 ? -11.562 -20.219 -6.969 1 96.31 180 GLY A C 1
ATOM 1305 O O . GLY A 1 180 ? -11.953 -20.719 -8.023 1 96.31 180 GLY A O 1
ATOM 1306 N N . ALA A 1 181 ? -10.57 -19.391 -6.957 1 96.94 181 ALA A N 1
ATOM 1307 C CA . ALA A 1 181 ? -9.812 -19.047 -8.148 1 96.94 181 ALA A CA 1
ATOM 1308 C C . ALA A 1 181 ? -9.164 -20.281 -8.773 1 96.94 181 ALA A C 1
ATOM 1310 O O . ALA A 1 181 ? -9.219 -20.469 -9.984 1 96.94 181 ALA A O 1
ATOM 1311 N N . LYS A 1 182 ? -8.602 -21.078 -7.918 1 97.31 182 LYS A N 1
ATOM 1312 C CA . LYS A 1 182 ? -7.988 -22.328 -8.359 1 97.31 182 LYS A CA 1
ATOM 1313 C C . LYS A 1 182 ? -9.008 -23.219 -9.062 1 97.31 182 LYS A C 1
ATOM 1315 O O . LYS A 1 182 ? -8.734 -23.766 -10.141 1 97.31 182 LYS A O 1
ATOM 1320 N N . ALA A 1 183 ? -10.117 -23.328 -8.484 1 96.38 183 ALA A N 1
ATOM 1321 C CA . ALA A 1 183 ? -11.18 -24.172 -9.023 1 96.38 183 ALA A CA 1
ATOM 1322 C C . ALA A 1 183 ? -11.641 -23.672 -10.391 1 96.38 183 ALA A C 1
ATOM 1324 O O . ALA A 1 183 ? -12.125 -24.453 -11.211 1 96.38 183 ALA A O 1
ATOM 1325 N N . GLN A 1 184 ? -11.406 -22.406 -10.617 1 95.94 184 GLN A N 1
ATOM 1326 C CA . GLN A 1 184 ? -11.797 -21.797 -11.883 1 95.94 184 GLN A CA 1
ATOM 1327 C C . GLN A 1 184 ? -10.664 -21.891 -12.906 1 95.94 184 GLN A C 1
ATOM 1329 O O . GLN A 1 184 ? -10.766 -21.328 -14 1 95.94 184 GLN A O 1
ATOM 1334 N N . GLY A 1 185 ? -9.594 -22.5 -12.547 1 96.25 185 GLY A N 1
ATOM 1335 C CA . GLY A 1 185 ? -8.547 -22.797 -13.508 1 96.25 185 GLY A CA 1
ATOM 1336 C C . GLY A 1 185 ? -7.336 -21.891 -13.375 1 96.25 185 GLY A C 1
ATOM 1337 O O . GLY A 1 185 ? -6.383 -22 -14.148 1 96.25 185 GLY A O 1
ATOM 1338 N N . VAL A 1 186 ? -7.324 -21.031 -12.414 1 97 186 VAL A N 1
ATOM 1339 C CA . VAL A 1 186 ? -6.203 -20.125 -12.234 1 97 186 VAL A CA 1
ATOM 1340 C C . VAL A 1 186 ? -5 -20.875 -11.68 1 97 186 VAL A C 1
ATOM 1342 O O . VAL A 1 186 ? -5.137 -21.672 -10.75 1 97 186 VAL A O 1
ATOM 1345 N N . ALA A 1 187 ? -3.84 -20.719 -12.312 1 98.06 187 ALA A N 1
ATOM 1346 C CA . ALA A 1 187 ? -2.586 -21.188 -11.734 1 98.06 187 ALA A CA 1
ATOM 1347 C C . ALA A 1 187 ? -2.127 -20.281 -10.602 1 98.06 187 ALA A C 1
ATOM 1349 O O . ALA A 1 187 ? -2.025 -19.062 -10.773 1 98.06 187 ALA A O 1
ATOM 1350 N N . LEU A 1 188 ? -1.852 -20.891 -9.43 1 98 188 LEU A N 1
ATOM 1351 C CA . LEU A 1 188 ? -1.533 -20.078 -8.258 1 98 188 LEU A CA 1
ATOM 1352 C C . LEU A 1 188 ? -0.097 -20.328 -7.805 1 98 188 LEU A C 1
ATOM 1354 O O . LEU A 1 188 ? 0.313 -21.469 -7.609 1 98 188 LEU A O 1
ATOM 1358 N N . LEU A 1 189 ? 0.677 -19.266 -7.754 1 98.25 189 LEU A N 1
ATOM 1359 C CA . LEU A 1 189 ? 1.93 -19.266 -7.008 1 98.25 189 LEU A CA 1
ATOM 1360 C C . LEU A 1 189 ? 1.762 -18.562 -5.664 1 98.25 189 LEU A C 1
ATOM 1362 O O . LEU A 1 189 ? 1.666 -17.328 -5.602 1 98.25 189 LEU A O 1
ATOM 1366 N N . LEU A 1 190 ? 1.721 -19.375 -4.621 1 97.56 190 LEU A N 1
ATOM 1367 C CA . LEU A 1 190 ? 1.513 -18.875 -3.266 1 97.56 190 LEU A CA 1
ATOM 1368 C C . LEU A 1 190 ? 2.834 -18.797 -2.51 1 97.56 190 LEU A C 1
ATOM 1370 O O . LEU A 1 190 ? 3.424 -19.812 -2.156 1 97.56 190 LEU A O 1
ATOM 1374 N N . ILE A 1 191 ? 3.256 -17.609 -2.287 1 96.69 191 ILE A N 1
ATOM 1375 C CA . ILE A 1 191 ? 4.512 -17.391 -1.58 1 96.69 191 ILE A CA 1
ATOM 1376 C C . ILE A 1 191 ? 4.238 -17.188 -0.091 1 96.69 191 ILE A C 1
ATOM 1378 O O . ILE A 1 191 ? 3.488 -16.297 0.294 1 96.69 191 ILE A O 1
ATOM 1382 N N . GLU A 1 192 ? 4.801 -18.047 0.737 1 92.88 192 GLU A N 1
ATOM 1383 C CA . GLU A 1 192 ? 4.605 -17.984 2.182 1 92.88 192 GLU A CA 1
ATOM 1384 C C . GLU A 1 192 ? 5.871 -18.375 2.932 1 92.88 192 GLU A C 1
ATOM 1386 O O . GLU A 1 192 ? 6.629 -19.234 2.473 1 92.88 192 GLU A O 1
ATOM 1391 N N . GLN A 1 193 ? 6.004 -17.75 4.047 1 86.5 193 GLN A N 1
ATOM 1392 C CA . GLN A 1 193 ? 7.051 -18.188 4.961 1 86.5 193 GLN A CA 1
ATOM 1393 C C . GLN A 1 193 ? 6.523 -19.219 5.949 1 86.5 193 GLN A C 1
ATOM 1395 O O . GLN A 1 193 ? 7.223 -20.172 6.297 1 86.5 193 GLN A O 1
ATOM 1400 N N . ARG A 1 194 ? 5.234 -19.156 6.453 1 81.75 194 ARG A N 1
ATOM 1401 C CA . ARG A 1 194 ? 4.691 -19.984 7.52 1 81.75 194 ARG A CA 1
ATOM 1402 C C . ARG A 1 194 ? 3.586 -20.906 7 1 81.75 194 ARG A C 1
ATOM 1404 O O . ARG A 1 194 ? 2.814 -21.469 7.781 1 81.75 194 ARG A O 1
ATOM 1411 N N . MET A 1 195 ? 3.461 -21.156 5.926 1 82.94 195 MET A N 1
ATOM 1412 C CA . MET A 1 195 ? 2.5 -22.047 5.266 1 82.94 195 MET A CA 1
ATOM 1413 C C . MET A 1 195 ? 1.134 -21.953 5.938 1 82.94 195 MET A C 1
ATOM 1415 O O . MET A 1 195 ? 0.56 -22.984 6.316 1 82.94 195 MET A O 1
ATOM 1419 N N . GLN A 1 196 ? 0.542 -20.906 6.055 1 85.38 196 GLN A N 1
ATOM 1420 C CA . GLN A 1 196 ? -0.746 -20.688 6.707 1 85.38 196 GLN A CA 1
ATOM 1421 C C . GLN A 1 196 ? -1.899 -21.07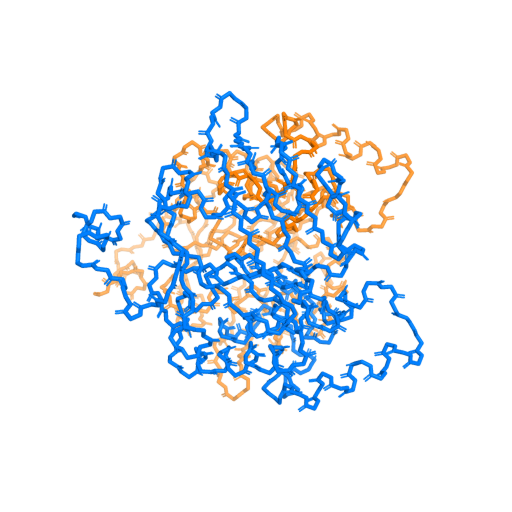8 5.789 1 85.38 196 GLN A C 1
ATOM 1423 O O . GLN A 1 196 ? -2.951 -21.531 6.262 1 85.38 196 GLN A O 1
ATOM 1428 N N . LEU A 1 197 ? -1.722 -20.969 4.523 1 90.62 197 LEU A N 1
ATOM 1429 C CA . LEU A 1 197 ? -2.785 -21.203 3.553 1 90.62 197 LEU A CA 1
ATOM 1430 C C . LEU A 1 197 ? -2.496 -22.453 2.727 1 90.62 197 LEU A C 1
ATOM 1432 O O . LEU A 1 197 ? -3.412 -23.219 2.402 1 90.62 197 LEU A O 1
ATOM 1436 N N . ALA A 1 198 ? -1.304 -22.75 2.48 1 87.75 198 ALA A N 1
ATOM 1437 C CA . ALA A 1 198 ? -0.824 -23.703 1.493 1 87.75 198 ALA A CA 1
ATOM 1438 C C . ALA A 1 198 ? -1.371 -25.109 1.779 1 87.75 198 ALA A C 1
ATOM 1440 O O . ALA A 1 198 ? -1.849 -25.797 0.871 1 87.75 198 ALA A O 1
ATOM 1441 N N . PRO A 1 199 ? -1.463 -25.562 2.98 1 88 199 PRO A N 1
ATOM 1442 C CA . PRO A 1 199 ? -1.893 -26.938 3.23 1 88 199 PRO A CA 1
ATOM 1443 C C . PRO A 1 199 ? -3.311 -27.219 2.734 1 88 199 PRO A C 1
ATOM 1445 O O . PRO A 1 199 ? -3.633 -28.344 2.367 1 88 199 PRO A O 1
ATOM 1448 N N . ALA A 1 200 ? -4.066 -26.188 2.697 1 90.06 200 ALA A N 1
ATOM 1449 C CA . ALA A 1 200 ? -5.453 -26.359 2.273 1 90.06 200 ALA A CA 1
ATOM 1450 C C . ALA A 1 200 ? -5.598 -26.156 0.769 1 90.06 200 ALA A C 1
ATOM 1452 O O . ALA A 1 200 ? -6.625 -26.5 0.185 1 90.06 200 ALA A O 1
ATOM 1453 N N . LEU A 1 201 ? -4.605 -25.625 0.151 1 93.75 201 LEU A N 1
ATOM 1454 C CA . LEU A 1 201 ? -4.758 -25.203 -1.236 1 93.75 201 LEU A CA 1
ATOM 1455 C C . LEU A 1 201 ? -3.934 -26.094 -2.168 1 93.75 201 LEU A C 1
ATOM 1457 O O . LEU A 1 201 ? -4.223 -26.172 -3.363 1 93.75 201 LEU A O 1
ATOM 1461 N N . THR A 1 202 ? -2.9 -26.656 -1.647 1 91.88 202 THR A N 1
ATOM 1462 C CA . THR A 1 202 ? -2.027 -27.438 -2.521 1 91.88 202 THR A CA 1
ATOM 1463 C C . THR A 1 202 ? -1.259 -28.484 -1.723 1 91.88 202 THR A C 1
ATOM 1465 O O . THR A 1 202 ? -0.999 -28.297 -0.532 1 91.88 202 THR A O 1
ATOM 1468 N N . SER A 1 203 ? -0.953 -29.516 -2.395 1 91.75 203 SER A N 1
ATOM 1469 C CA . SER A 1 203 ? -0.092 -30.547 -1.838 1 91.75 203 SER A CA 1
ATOM 1470 C C . SER A 1 203 ? 1.337 -30.422 -2.354 1 91.75 203 SER A C 1
ATOM 1472 O O . SER A 1 203 ? 2.238 -31.109 -1.882 1 91.75 203 SER A O 1
ATOM 1474 N N . ARG A 1 204 ? 1.534 -29.516 -3.299 1 95.75 204 ARG A N 1
ATOM 1475 C CA . ARG A 1 204 ? 2.861 -29.328 -3.875 1 95.75 204 ARG A CA 1
ATOM 1476 C C . ARG A 1 204 ? 3.562 -28.109 -3.254 1 95.75 204 ARG A C 1
ATOM 1478 O O . ARG A 1 204 ? 2.998 -27.016 -3.197 1 95.75 204 ARG A O 1
ATOM 1485 N N . VAL A 1 205 ? 4.789 -28.359 -2.822 1 95.19 205 VAL A N 1
ATOM 1486 C CA . VAL A 1 205 ? 5.59 -27.297 -2.215 1 95.19 205 VAL A CA 1
ATOM 1487 C C . VAL A 1 205 ? 6.941 -27.203 -2.922 1 95.19 205 VAL A C 1
ATOM 1489 O O . VAL A 1 205 ? 7.547 -28.219 -3.254 1 95.19 205 VAL A O 1
ATOM 1492 N N . ALA A 1 206 ? 7.289 -26.016 -3.27 1 97 206 ALA A N 1
ATOM 1493 C CA . ALA A 1 206 ? 8.641 -25.688 -3.707 1 97 206 ALA A CA 1
ATOM 1494 C C . ALA A 1 206 ? 9.398 -24.922 -2.621 1 97 206 ALA A C 1
ATOM 1496 O O . ALA A 1 206 ? 8.938 -23.875 -2.15 1 97 206 ALA A O 1
ATOM 1497 N N . VAL A 1 207 ? 10.531 -25.484 -2.189 1 95.5 207 VAL A N 1
ATOM 1498 C CA . VAL A 1 207 ? 11.344 -24.844 -1.158 1 95.5 207 VAL A CA 1
ATOM 1499 C C . VAL A 1 207 ? 12.5 -24.078 -1.807 1 95.5 207 VAL A C 1
ATOM 1501 O O . VAL A 1 207 ? 13.258 -24.656 -2.592 1 95.5 207 VAL A O 1
ATOM 1504 N N . MET A 1 208 ? 12.523 -22.844 -1.473 1 95.94 208 MET A N 1
ATOM 1505 C CA . MET A 1 208 ? 13.578 -22 -2.012 1 95.94 208 MET A CA 1
ATOM 1506 C C . MET A 1 208 ? 14.688 -21.797 -0.98 1 95.94 208 MET A C 1
ATOM 1508 O O . MET A 1 208 ? 14.406 -21.5 0.184 1 95.94 208 MET A O 1
ATOM 1512 N N . GLY A 1 209 ? 15.906 -21.938 -1.428 1 93.12 209 GLY A N 1
ATOM 1513 C CA . GLY A 1 209 ? 17.109 -21.672 -0.652 1 93.12 209 GLY A CA 1
ATOM 1514 C C . GLY A 1 209 ? 18.25 -21.141 -1.489 1 93.12 209 GLY A C 1
ATOM 1515 O O . GLY A 1 209 ? 18.609 -21.734 -2.514 1 93.12 209 GLY A O 1
ATOM 1516 N N . ARG A 1 210 ? 18.766 -20.031 -1.014 1 92.06 210 ARG A N 1
ATOM 1517 C CA . ARG A 1 210 ? 19.922 -19.422 -1.657 1 92.06 210 ARG A CA 1
ATOM 1518 C C . ARG A 1 210 ? 19.672 -19.203 -3.145 1 92.06 210 ARG A C 1
ATOM 1520 O O . ARG A 1 210 ? 20.5 -19.578 -3.984 1 92.06 210 ARG A O 1
ATOM 1527 N N . GLY A 1 211 ? 18.438 -18.828 -3.426 1 95.81 211 GLY A N 1
ATOM 1528 C CA . GLY A 1 211 ? 18.109 -18.391 -4.773 1 95.81 211 GLY A CA 1
ATOM 1529 C C . GLY A 1 211 ? 17.766 -19.531 -5.707 1 95.81 211 GLY A C 1
ATOM 1530 O O . GLY A 1 211 ? 17.641 -19.344 -6.918 1 95.81 211 GLY A O 1
ATOM 1531 N N . ARG A 1 212 ? 17.641 -20.734 -5.172 1 96.44 212 ARG A N 1
ATOM 1532 C CA . ARG A 1 212 ? 17.297 -21.922 -5.957 1 96.44 212 ARG A CA 1
ATOM 1533 C C . ARG A 1 212 ? 16.125 -22.656 -5.348 1 96.44 212 ARG A C 1
ATOM 1535 O O . ARG A 1 212 ? 15.797 -22.469 -4.176 1 96.44 212 ARG A O 1
ATOM 1542 N N . ILE A 1 213 ? 15.469 -23.422 -6.199 1 97.19 213 ILE A N 1
ATOM 1543 C CA . ILE A 1 213 ? 14.5 -24.391 -5.664 1 97.19 213 ILE A CA 1
ATOM 1544 C C . ILE A 1 213 ? 15.219 -25.656 -5.246 1 97.19 213 ILE A C 1
ATOM 1546 O O . ILE A 1 213 ? 15.742 -26.391 -6.09 1 97.19 213 ILE A O 1
ATOM 1550 N N . VAL A 1 214 ? 15.211 -26 -3.959 1 95.38 214 VAL A N 1
ATOM 1551 C CA . VAL A 1 214 ? 15.992 -27.109 -3.43 1 95.38 214 VAL A CA 1
ATOM 1552 C C . VAL A 1 214 ? 15.094 -28.328 -3.238 1 95.38 214 VAL A C 1
ATOM 1554 O O . VAL A 1 214 ? 15.578 -29.438 -3.043 1 95.38 214 VAL A O 1
ATOM 1557 N N . TYR A 1 215 ? 13.844 -28.109 -3.25 1 95.19 215 TYR A N 1
ATOM 1558 C CA . TYR A 1 215 ? 12.844 -29.172 -3.189 1 95.19 215 TYR A CA 1
ATOM 1559 C C . TYR A 1 215 ? 11.578 -28.781 -3.947 1 95.19 215 TYR A C 1
ATOM 1561 O O . TYR A 1 215 ? 11.156 -27.625 -3.896 1 95.19 215 TYR A O 1
ATOM 1569 N N . ASP A 1 216 ? 11.062 -29.609 -4.688 1 96.56 216 ASP A N 1
ATOM 1570 C CA . ASP A 1 216 ? 9.797 -29.438 -5.398 1 96.56 216 ASP A CA 1
ATOM 1571 C C . ASP A 1 216 ? 9.016 -30.75 -5.441 1 96.56 216 ASP A C 1
ATOM 1573 O O . ASP A 1 216 ? 9.359 -31.672 -6.191 1 96.56 216 ASP A O 1
ATOM 1577 N N . GLY A 1 217 ? 8.023 -30.828 -4.59 1 94.94 217 GLY A N 1
ATOM 1578 C CA . GLY A 1 217 ? 7.266 -32.062 -4.48 1 94.94 217 GLY A CA 1
ATOM 1579 C C . GLY A 1 217 ? 6.133 -31.984 -3.473 1 94.94 217 GLY A C 1
ATOM 1580 O O . GLY A 1 217 ? 5.68 -30.891 -3.131 1 94.94 217 GLY A O 1
ATOM 1581 N N . ALA A 1 218 ? 5.676 -33.156 -3.143 1 93.88 218 ALA A N 1
ATOM 1582 C CA . ALA A 1 218 ? 4.582 -33.219 -2.182 1 93.88 218 ALA A CA 1
ATOM 1583 C C . ALA A 1 218 ? 5.02 -32.75 -0.804 1 93.88 218 ALA A C 1
ATOM 1585 O O . ALA A 1 218 ? 6.113 -33.094 -0.341 1 93.88 218 ALA A O 1
ATOM 1586 N N . ALA A 1 219 ? 4.121 -31.953 -0.234 1 89.12 219 ALA A N 1
ATOM 1587 C CA . ALA A 1 219 ? 4.41 -31.438 1.104 1 89.12 219 ALA A CA 1
ATOM 1588 C C . ALA A 1 219 ? 4.633 -32.594 2.09 1 89.12 219 ALA A C 1
ATOM 1590 O O . ALA A 1 219 ? 5.5 -32.5 2.963 1 89.12 219 ALA A O 1
ATOM 1591 N N . LYS A 1 220 ? 3.949 -33.594 1.961 1 87.88 220 LYS A N 1
ATOM 1592 C CA . LYS A 1 220 ? 4.02 -34.75 2.871 1 87.88 220 LYS A CA 1
ATOM 1593 C C . LYS A 1 220 ? 5.367 -35.469 2.766 1 87.88 220 LYS A C 1
ATOM 1595 O O . LYS A 1 220 ? 5.758 -36.188 3.67 1 87.88 220 LYS A O 1
ATOM 1600 N N . ALA A 1 221 ? 6.031 -35.25 1.685 1 88.06 221 ALA A N 1
ATOM 1601 C CA . ALA A 1 221 ? 7.309 -35.906 1.454 1 88.06 221 ALA A CA 1
ATOM 1602 C C . ALA A 1 221 ? 8.477 -35.031 1.882 1 88.06 221 ALA A C 1
ATOM 1604 O O . ALA A 1 221 ? 9.641 -35.406 1.723 1 88.06 221 ALA A O 1
ATOM 1605 N N . LEU A 1 222 ? 8.062 -33.812 2.359 1 82.75 222 LEU A N 1
ATOM 1606 C CA . LEU A 1 222 ? 9.102 -32.906 2.824 1 82.75 222 LEU A CA 1
ATOM 1607 C C . LEU A 1 222 ? 9.836 -33.5 4.027 1 82.75 222 LEU A C 1
ATOM 1609 O O . LEU A 1 222 ? 9.234 -33.719 5.078 1 82.75 222 LEU A O 1
ATOM 1613 N N . ASP A 1 223 ? 11.062 -33.812 3.867 1 81.38 223 ASP A N 1
ATOM 1614 C CA . ASP A 1 223 ? 11.812 -34.469 4.926 1 81.38 223 ASP A CA 1
ATOM 1615 C C . ASP A 1 223 ? 12.328 -33.469 5.953 1 81.38 223 ASP A C 1
ATOM 1617 O O . ASP A 1 223 ? 12.43 -32.281 5.664 1 81.38 223 ASP A O 1
ATOM 1621 N N . ALA A 1 224 ? 12.664 -33.969 7.125 1 79.81 224 ALA A N 1
ATOM 1622 C CA . ALA A 1 224 ? 13.086 -33.188 8.273 1 79.81 224 ALA A CA 1
ATOM 1623 C C . ALA A 1 224 ? 14.391 -32.438 7.977 1 79.81 224 ALA A C 1
ATOM 1625 O O . ALA A 1 224 ? 14.609 -31.328 8.461 1 79.81 224 ALA A O 1
ATOM 1626 N N . GLY A 1 225 ? 15.125 -33.031 7.176 1 79.38 225 GLY A N 1
ATOM 1627 C CA . GLY A 1 225 ? 16.391 -32.406 6.84 1 79.38 225 GLY A CA 1
ATOM 1628 C C . GLY A 1 225 ? 16.234 -31.109 6.055 1 79.38 225 GLY A C 1
ATOM 1629 O O . GLY A 1 225 ? 16.906 -30.125 6.34 1 79.38 225 GLY A O 1
ATOM 1630 N N . ILE A 1 226 ? 15.312 -31.219 5.117 1 79.31 226 ILE A N 1
ATOM 1631 C CA . ILE A 1 226 ? 15.039 -30.031 4.305 1 79.31 226 ILE A CA 1
ATOM 1632 C C . ILE A 1 226 ? 14.445 -28.938 5.176 1 79.31 226 ILE A C 1
ATOM 1634 O O . ILE A 1 226 ? 14.859 -27.781 5.082 1 79.31 226 ILE A O 1
ATOM 1638 N N . VAL A 1 227 ? 13.625 -29.281 5.98 1 81 227 VAL A N 1
ATOM 1639 C CA . VAL A 1 227 ? 12.945 -28.344 6.863 1 81 227 VAL A CA 1
ATOM 1640 C C . VAL A 1 227 ? 13.969 -27.672 7.781 1 81 227 VAL A C 1
ATOM 1642 O O . VAL A 1 227 ? 13.984 -26.453 7.914 1 81 227 VAL A O 1
ATOM 1645 N N . GLU A 1 228 ? 14.781 -28.406 8.352 1 79.75 228 GLU A N 1
ATOM 1646 C CA . GLU A 1 228 ? 15.789 -27.891 9.281 1 79.75 228 GLU A CA 1
ATOM 1647 C C . GLU A 1 228 ? 16.781 -26.984 8.57 1 79.75 228 GLU A C 1
ATOM 1649 O O . GLU A 1 228 ? 17.141 -25.922 9.086 1 79.75 228 GLU A O 1
ATOM 1654 N N . ARG A 1 229 ? 17.062 -27.438 7.477 1 80.5 229 ARG A N 1
ATOM 1655 C CA . ARG A 1 229 ? 18.125 -26.734 6.77 1 80.5 229 ARG A CA 1
ATOM 1656 C C . ARG A 1 229 ? 17.609 -25.438 6.152 1 80.5 229 ARG A C 1
ATOM 1658 O O . ARG A 1 229 ? 18.281 -24.406 6.195 1 80.5 229 ARG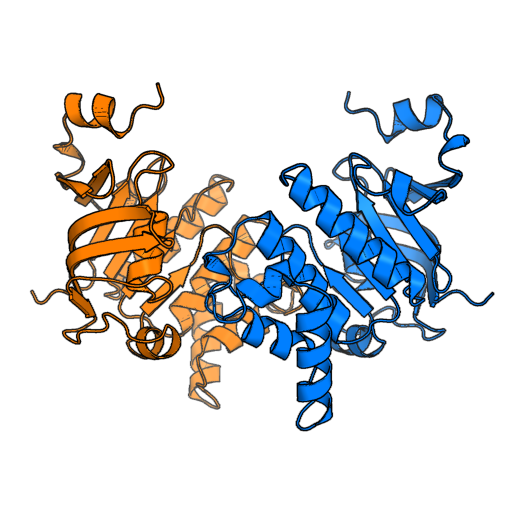 A O 1
ATOM 1665 N N . TRP A 1 230 ? 16.422 -25.5 5.664 1 82.56 230 TRP A N 1
ATOM 1666 C CA . TRP A 1 230 ? 16.031 -24.406 4.777 1 82.56 230 TRP A CA 1
ATOM 1667 C C . TRP A 1 230 ? 14.852 -23.641 5.348 1 82.56 230 TRP A C 1
ATOM 1669 O O . TRP A 1 230 ? 14.578 -22.516 4.934 1 82.56 230 TRP A O 1
ATOM 1679 N N . LEU A 1 231 ? 14.18 -24.141 6.246 1 81.06 231 LEU A N 1
ATOM 1680 C CA . LEU A 1 231 ? 12.938 -23.516 6.68 1 81.06 231 LEU A CA 1
ATOM 1681 C C . LEU A 1 231 ? 13 -23.141 8.156 1 81.06 231 LEU A C 1
ATOM 1683 O O . LEU A 1 231 ? 12.18 -22.359 8.641 1 81.06 231 LEU A O 1
ATOM 1687 N N . SER A 1 232 ? 13.938 -23.734 8.875 1 73.56 232 SER A N 1
ATOM 1688 C CA . SER A 1 232 ? 14.016 -23.453 10.305 1 73.56 232 SER A CA 1
ATOM 1689 C C . SER A 1 232 ? 14.664 -22.109 10.57 1 73.56 232 SER A C 1
ATOM 1691 O O . SER A 1 232 ? 15.57 -21.688 9.844 1 73.56 232 SER A O 1
ATOM 1693 N N . VAL A 1 233 ? 14.078 -21.344 11.305 1 61.12 233 VAL A N 1
ATOM 1694 C CA . VAL A 1 233 ? 14.688 -20.094 11.75 1 61.12 233 VAL A CA 1
ATOM 1695 C C . VAL A 1 233 ? 15.656 -20.391 12.898 1 61.12 233 VAL A C 1
ATOM 1697 O O . VAL A 1 233 ? 15.297 -21.062 13.875 1 61.12 233 VAL A O 1
ATOM 1700 N N . GLY A 1 234 ? 17.016 -20.562 12.617 1 41.22 234 GLY A N 1
ATOM 1701 C CA . GLY A 1 234 ? 17.906 -20.719 13.766 1 41.22 234 GLY A CA 1
ATOM 1702 C C . GLY A 1 234 ? 17.594 -19.766 14.898 1 41.22 234 GLY A C 1
ATOM 1703 O O . GLY A 1 234 ? 16.953 -18.734 14.688 1 41.22 234 GLY A O 1
ATOM 1704 N N . MET B 1 1 ? -2.73 35.125 11.539 1 56.09 1 MET B N 1
ATOM 1705 C CA . MET B 1 1 ? -2.52 34.469 10.25 1 56.09 1 MET B CA 1
ATOM 1706 C C . MET B 1 1 ? -3.578 33.375 10.008 1 56.09 1 MET B C 1
ATOM 1708 O O . MET B 1 1 ? -4.078 32.781 10.953 1 56.09 1 MET B O 1
ATOM 1712 N N . SER B 1 2 ? -4.168 33.375 8.859 1 81.12 2 SER B N 1
ATOM 1713 C CA . SER B 1 2 ? -5.344 32.562 8.594 1 81.12 2 SER B CA 1
ATOM 1714 C C . SER B 1 2 ? -4.988 31.078 8.531 1 81.12 2 SER B C 1
ATOM 1716 O O . SER B 1 2 ? -3.914 30.719 8.047 1 81.12 2 SER B O 1
ATOM 1718 N N . ALA B 1 3 ? -5.645 30.281 9.273 1 92.69 3 ALA B N 1
ATOM 1719 C CA . ALA B 1 3 ? -5.43 28.828 9.328 1 92.69 3 ALA B CA 1
ATOM 1720 C C . ALA B 1 3 ? -5.695 28.188 7.969 1 92.69 3 ALA B C 1
ATOM 1722 O O . ALA B 1 3 ? -6.645 28.562 7.277 1 92.69 3 ALA B O 1
ATOM 1723 N N . LEU B 1 4 ? -4.773 27.438 7.535 1 96.19 4 LEU B N 1
ATOM 1724 C CA . LEU B 1 4 ? -4.977 26.672 6.305 1 96.19 4 LEU B CA 1
ATOM 1725 C C . LEU B 1 4 ? -5.82 25.422 6.566 1 96.19 4 LEU B C 1
ATOM 1727 O O . LEU B 1 4 ? -6.625 25.031 5.723 1 96.19 4 LEU B O 1
ATOM 1731 N N . LEU B 1 5 ? -5.656 24.797 7.738 1 97.44 5 LEU B N 1
ATOM 1732 C CA . LEU B 1 5 ? -6.492 23.703 8.227 1 97.44 5 LEU B CA 1
ATOM 1733 C C . LEU B 1 5 ? -7.156 24.078 9.547 1 97.44 5 LEU B C 1
ATOM 1735 O O . LEU B 1 5 ? -6.477 24.484 10.492 1 97.44 5 LEU B O 1
ATOM 1739 N N . GLU B 1 6 ? -8.453 23.984 9.547 1 98 6 GLU B N 1
ATOM 1740 C CA . GLU B 1 6 ? -9.195 24.312 10.758 1 98 6 GLU B CA 1
ATOM 1741 C C . GLU B 1 6 ? -10.258 23.266 11.07 1 98 6 GLU B C 1
ATOM 1743 O O . GLU B 1 6 ? -11.133 22.984 10.242 1 98 6 GLU B O 1
ATOM 1748 N N . LEU B 1 7 ? -10.156 22.688 12.211 1 98 7 LEU B N 1
ATOM 1749 C CA . LEU B 1 7 ? -11.133 21.75 12.742 1 98 7 LEU B CA 1
ATOM 1750 C C . LEU B 1 7 ? -11.891 22.359 13.914 1 98 7 LEU B C 1
ATOM 1752 O O . LEU B 1 7 ? -11.281 22.938 14.812 1 98 7 LEU B O 1
ATOM 1756 N N . ARG B 1 8 ? -13.188 22.297 13.898 1 97.88 8 ARG B N 1
ATOM 1757 C CA . ARG B 1 8 ? -14.016 22.781 15 1 97.88 8 ARG B CA 1
ATOM 1758 C C . ARG B 1 8 ? -15.062 21.75 15.391 1 97.88 8 ARG B C 1
ATOM 1760 O O . ARG B 1 8 ? -15.992 21.484 14.633 1 97.88 8 ARG B O 1
ATOM 1767 N N . GLY B 1 9 ? -14.891 21.25 16.594 1 97.88 9 GLY B N 1
ATOM 1768 C CA . GLY B 1 9 ? -15.859 20.328 17.141 1 97.88 9 GLY B CA 1
ATOM 1769 C C . GLY B 1 9 ? -16.031 19.062 16.297 1 97.88 9 GLY B C 1
ATOM 1770 O O . GLY B 1 9 ? -17.141 18.594 16.109 1 97.88 9 GLY B O 1
ATOM 1771 N N . VAL B 1 10 ? -14.977 18.547 15.789 1 97.5 10 VAL B N 1
ATOM 1772 C CA . VAL B 1 10 ? -15.062 17.438 14.852 1 97.5 10 VAL B CA 1
ATOM 1773 C C . VAL B 1 10 ? -15.375 16.141 15.609 1 97.5 10 VAL B C 1
ATOM 1775 O O . VAL B 1 10 ? -14.672 15.789 16.562 1 97.5 10 VAL B O 1
ATOM 1778 N N . ARG B 1 11 ? -16.438 15.523 15.25 1 97.75 11 ARG B N 1
ATOM 1779 C CA . ARG B 1 11 ? -16.828 14.203 15.727 1 97.75 11 ARG B CA 1
ATOM 1780 C C . ARG B 1 11 ? -16.922 13.203 14.578 1 97.75 11 ARG B C 1
ATOM 1782 O O . ARG B 1 11 ? -17.359 13.547 13.484 1 97.75 11 ARG B O 1
ATOM 1789 N N . ALA B 1 12 ? -16.422 12.047 14.812 1 96.31 12 ALA B N 1
ATOM 1790 C CA . ALA B 1 12 ? -16.438 11.008 13.789 1 96.31 12 ALA B CA 1
ATOM 1791 C C . ALA B 1 12 ? -16.297 9.625 14.414 1 96.31 12 ALA B C 1
ATOM 1793 O O . ALA B 1 12 ? -15.883 9.492 15.562 1 96.31 12 ALA B O 1
ATOM 1794 N N . GLY B 1 13 ? -16.609 8.641 13.688 1 93.19 13 GLY B N 1
ATOM 1795 C CA . GLY B 1 13 ? -16.531 7.246 14.102 1 93.19 13 GLY B CA 1
ATOM 1796 C C . GLY B 1 13 ? -16.891 6.27 12.992 1 93.19 13 GLY B C 1
ATOM 1797 O O . GLY B 1 13 ? -16.906 6.641 11.82 1 93.19 13 GLY B O 1
ATOM 1798 N N . TYR B 1 14 ? -17 5.047 13.391 1 88.06 14 TYR B N 1
ATOM 1799 C CA . TYR B 1 14 ? -17.344 3.965 12.477 1 88.06 14 TYR B CA 1
ATOM 1800 C C . TYR B 1 14 ? -18.672 3.332 12.852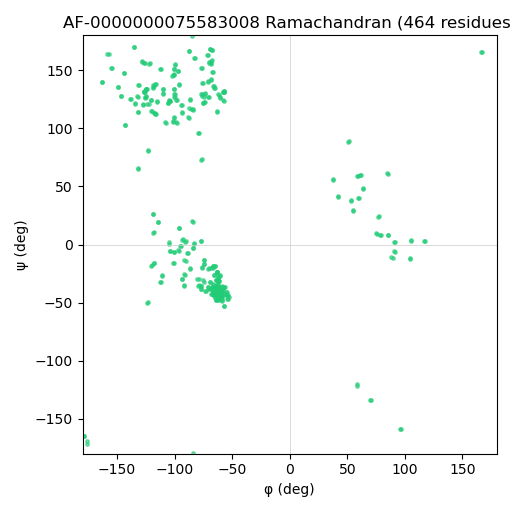 1 88.06 14 TYR B C 1
ATOM 1802 O O . TYR B 1 14 ? -18.781 2.666 13.883 1 88.06 14 TYR B O 1
ATOM 1810 N N . GLY B 1 15 ? -19.688 3.51 12 1 83.25 15 GLY B N 1
ATOM 1811 C CA . GLY B 1 15 ? -21.016 3.053 12.375 1 83.25 15 GLY B CA 1
ATOM 1812 C C . GLY B 1 15 ? -21.516 3.689 13.656 1 83.25 15 GLY B C 1
ATOM 1813 O O . GLY B 1 15 ? -21.547 4.918 13.773 1 83.25 15 GLY B O 1
ATOM 1814 N N . ALA B 1 16 ? -21.797 2.838 14.555 1 85.75 16 ALA B N 1
ATOM 1815 C CA . ALA B 1 16 ? -22.328 3.33 15.828 1 85.75 16 ALA B CA 1
ATOM 1816 C C . ALA B 1 16 ? -21.219 3.561 16.844 1 85.75 16 ALA B C 1
ATOM 1818 O O . ALA B 1 16 ? -21.469 4.027 17.953 1 85.75 16 ALA B O 1
ATOM 1819 N N . LEU B 1 17 ? -20 3.391 16.453 1 88.19 17 LEU B N 1
ATOM 1820 C CA . LEU B 1 17 ? -18.859 3.51 17.359 1 88.19 17 LEU B CA 1
ATOM 1821 C C . LEU B 1 17 ? -18.219 4.883 17.25 1 88.19 17 LEU B C 1
ATOM 1823 O O . LEU B 1 17 ? -17.5 5.156 16.281 1 88.19 17 LEU B O 1
ATOM 1827 N N . PRO B 1 18 ? -18.469 5.719 18.25 1 93.31 18 PRO B N 1
ATOM 1828 C CA . PRO B 1 18 ? -17.797 7.02 18.234 1 93.31 18 PRO B CA 1
ATOM 1829 C C . PRO B 1 18 ? -16.297 6.914 18.516 1 93.31 18 PRO B C 1
ATOM 1831 O O . PRO B 1 18 ? -15.883 6.109 19.359 1 93.31 18 PRO B O 1
ATOM 1834 N N . VAL B 1 19 ? -15.484 7.672 17.812 1 95.94 19 VAL B N 1
ATOM 1835 C CA . VAL B 1 19 ? -14.039 7.652 18 1 95.94 19 VAL B CA 1
ATOM 1836 C C . VAL B 1 19 ? -13.539 9.062 18.328 1 95.94 19 VAL B C 1
ATOM 1838 O O . VAL B 1 19 ? -12.781 9.25 19.281 1 95.94 19 VAL B O 1
ATOM 1841 N N . LEU B 1 20 ? -13.938 10.055 17.531 1 97.88 20 LEU B N 1
ATOM 1842 C CA . LEU B 1 20 ? -13.617 11.453 17.781 1 97.88 20 LEU B CA 1
ATOM 1843 C C . LEU B 1 20 ? -14.758 12.156 18.5 1 97.88 20 LEU B C 1
ATOM 1845 O O . LEU B 1 20 ? -15.93 11.961 18.156 1 97.88 20 LEU B O 1
ATOM 1849 N N . ASP B 1 21 ? -14.445 12.945 19.453 1 97.31 21 ASP B N 1
ATOM 1850 C CA . ASP B 1 21 ? -15.453 13.555 20.312 1 97.31 21 ASP B CA 1
ATOM 1851 C C . ASP B 1 21 ? -15.211 15.055 20.469 1 97.31 21 ASP B C 1
ATOM 1853 O O . ASP B 1 21 ? -14.992 15.539 21.578 1 97.31 21 ASP B O 1
ATOM 1857 N N . GLY B 1 22 ? -15.336 15.75 19.438 1 97.5 22 GLY B N 1
ATOM 1858 C CA . GLY B 1 22 ? -15.242 17.203 19.453 1 97.5 22 GLY B CA 1
ATOM 1859 C C . GLY B 1 22 ? -13.82 17.703 19.359 1 97.5 22 GLY B C 1
ATOM 1860 O O . GLY B 1 22 ? -13.359 18.469 20.219 1 97.5 22 GLY B O 1
ATOM 1861 N N . VAL B 1 23 ? -13.102 17.406 18.281 1 98.06 23 VAL B N 1
ATOM 1862 C CA . VAL B 1 23 ? -11.703 17.766 18.094 1 98.06 23 VAL B CA 1
ATOM 1863 C C . VAL B 1 23 ? -11.594 19.172 17.5 1 98.06 23 VAL B C 1
ATOM 1865 O O . VAL B 1 23 ? -12.234 19.469 16.5 1 98.06 23 VAL B O 1
ATOM 1868 N N . ASP B 1 24 ? -10.867 20.031 18.172 1 98.19 24 ASP B N 1
ATOM 1869 C CA . ASP B 1 24 ? -10.492 21.344 17.672 1 98.19 24 ASP B CA 1
ATOM 1870 C C . ASP B 1 24 ? -8.992 21.406 17.359 1 98.19 24 ASP B C 1
ATOM 1872 O O . ASP B 1 24 ? -8.172 20.984 18.172 1 98.19 24 ASP B O 1
ATOM 1876 N N . LEU B 1 25 ? -8.664 21.953 16.203 1 97.94 25 LEU B N 1
ATOM 1877 C CA . LEU B 1 25 ? -7.27 22.094 15.812 1 97.94 25 LEU B CA 1
ATOM 1878 C C . LEU B 1 25 ? -7.117 23.094 14.68 1 97.94 25 LEU B C 1
ATOM 1880 O O . LEU B 1 25 ? -7.945 23.141 13.766 1 97.94 25 LEU B O 1
ATOM 1884 N N . ARG B 1 26 ? -6.109 23.891 14.742 1 97.69 26 ARG B N 1
ATOM 1885 C CA . ARG B 1 26 ? -5.789 24.844 13.68 1 97.69 26 ARG B CA 1
ATOM 1886 C C . ARG B 1 26 ? -4.312 24.75 13.297 1 97.69 26 ARG B C 1
ATOM 1888 O O . ARG B 1 26 ? -3.449 24.609 14.172 1 97.69 26 ARG B O 1
ATOM 1895 N N . ILE B 1 27 ? -4.09 24.781 12.031 1 97.88 27 ILE B N 1
ATOM 1896 C CA . ILE B 1 27 ? -2.723 24.797 11.523 1 97.88 27 ILE B CA 1
ATOM 1897 C C . ILE B 1 27 ? -2.572 25.891 10.469 1 97.88 27 ILE B C 1
ATOM 1899 O O . ILE B 1 27 ? -3.35 25.953 9.516 1 97.88 27 ILE B O 1
ATOM 1903 N N . ALA B 1 28 ? -1.579 26.766 10.656 1 97.19 28 ALA B N 1
ATOM 1904 C CA . ALA B 1 28 ? -1.329 27.875 9.734 1 97.19 28 ALA B CA 1
ATOM 1905 C C . ALA B 1 28 ? -0.415 27.438 8.594 1 97.19 28 ALA B C 1
ATOM 1907 O O . ALA B 1 28 ? 0.159 26.344 8.625 1 97.19 28 ALA B O 1
ATOM 1908 N N . ALA B 1 29 ? -0.371 28.297 7.57 1 96.56 29 ALA B N 1
ATOM 1909 C CA . ALA B 1 29 ? 0.57 28.062 6.477 1 96.56 29 ALA B CA 1
ATOM 1910 C C . ALA B 1 29 ? 2.004 28 6.992 1 96.56 29 ALA B C 1
ATOM 1912 O O . ALA B 1 29 ? 2.402 28.797 7.848 1 96.56 29 ALA B O 1
ATOM 1913 N N . GLY B 1 30 ? 2.693 26.953 6.551 1 96.25 30 GLY B N 1
ATOM 1914 C CA . GLY B 1 30 ? 4.09 26.812 6.938 1 96.25 30 GLY B CA 1
ATOM 1915 C C . GLY B 1 30 ? 4.27 26.344 8.367 1 96.25 30 GLY B C 1
ATOM 1916 O O . GLY B 1 30 ? 5.379 26.375 8.906 1 96.25 30 GLY B O 1
ATOM 1917 N N . GLU B 1 31 ? 3.201 25.969 8.977 1 97.06 31 GLU B N 1
ATOM 1918 C CA . GLU B 1 31 ? 3.264 25.422 10.328 1 97.06 31 GLU B CA 1
ATOM 1919 C C . GLU B 1 31 ? 3.164 23.906 10.32 1 97.06 31 GLU B C 1
ATOM 1921 O O . GLU B 1 31 ? 2.486 23.328 9.469 1 97.06 31 GLU B O 1
ATOM 1926 N N . ALA B 1 32 ? 3.857 23.312 11.234 1 97.44 32 ALA B N 1
ATOM 1927 C CA . ALA B 1 32 ? 3.73 21.891 11.484 1 97.44 32 ALA B CA 1
ATOM 1928 C C . ALA B 1 32 ? 3.201 21.609 12.883 1 97.44 32 ALA B C 1
ATOM 1930 O O . ALA B 1 32 ? 3.582 22.297 13.844 1 97.44 32 ALA B O 1
ATOM 1931 N N . VAL B 1 33 ? 2.312 20.672 12.961 1 97.69 33 VAL B N 1
ATOM 1932 C CA . VAL B 1 33 ? 1.815 20.203 14.25 1 97.69 33 VAL B CA 1
ATOM 1933 C C . VAL B 1 33 ? 1.999 18.688 14.352 1 97.69 33 VAL B C 1
ATOM 1935 O O . VAL B 1 33 ? 1.651 17.953 13.422 1 97.69 33 VAL B O 1
ATOM 1938 N N . ALA B 1 34 ? 2.602 18.297 15.406 1 97.19 34 ALA B N 1
ATOM 1939 C CA . ALA B 1 34 ? 2.686 16.859 15.695 1 97.19 34 ALA B CA 1
ATOM 1940 C C . ALA B 1 34 ? 1.458 16.391 16.469 1 97.19 34 ALA B C 1
ATOM 1942 O O . ALA B 1 34 ? 1.16 16.906 17.547 1 97.19 34 ALA B O 1
ATOM 1943 N N . LEU B 1 35 ? 0.735 15.531 15.875 1 97.31 35 LEU B N 1
ATOM 1944 C CA . LEU B 1 35 ? -0.361 14.867 16.562 1 97.31 35 LEU B CA 1
ATOM 1945 C C . LEU B 1 35 ? 0.1 13.539 17.156 1 97.31 35 LEU B C 1
ATOM 1947 O O . LEU B 1 35 ? 0.407 12.594 16.422 1 97.31 35 LEU B O 1
ATOM 1951 N N . VAL B 1 36 ? 0.106 13.484 18.484 1 94.5 36 VAL B N 1
ATOM 1952 C CA . VAL B 1 36 ? 0.636 12.305 19.172 1 94.5 36 VAL B CA 1
ATOM 1953 C C . VAL B 1 36 ? -0.438 11.703 20.062 1 94.5 36 VAL B C 1
ATOM 1955 O O . VAL B 1 36 ? -1.396 12.383 20.438 1 94.5 36 VAL B O 1
ATOM 1958 N N . GLY B 1 37 ? -0.326 10.438 20.359 1 92.31 37 GLY B N 1
ATOM 1959 C CA . GLY B 1 37 ? -1.25 9.672 21.172 1 92.31 37 GLY B CA 1
ATOM 1960 C C . GLY B 1 37 ? -1.042 8.172 21.078 1 92.31 37 GLY B C 1
ATOM 1961 O O . GLY B 1 37 ? -0.379 7.699 20.141 1 92.31 37 GLY B O 1
ATOM 1962 N N . ARG B 1 38 ? -1.636 7.465 22 1 88.56 38 ARG B N 1
ATOM 1963 C CA . ARG B 1 38 ? -1.521 6.012 22 1 88.56 38 ARG B CA 1
ATOM 1964 C C . ARG B 1 38 ? -2.318 5.398 20.859 1 88.56 38 ARG B C 1
ATOM 1966 O O . ARG B 1 38 ? -3.137 6.074 20.234 1 88.56 38 ARG B O 1
ATOM 1973 N N . ASN B 1 39 ? -1.958 4.141 20.609 1 85 39 ASN B N 1
ATOM 1974 C CA . ASN B 1 39 ? -2.787 3.412 19.641 1 85 39 ASN B CA 1
ATOM 1975 C C . ASN B 1 39 ? -4.25 3.389 20.078 1 85 39 ASN B C 1
ATOM 1977 O O . ASN B 1 39 ? -4.551 3.188 21.25 1 85 39 ASN B O 1
ATOM 1981 N N . GLY B 1 40 ? -5.105 3.717 19.156 1 87.75 40 GLY B N 1
ATOM 1982 C CA . GLY B 1 40 ? -6.527 3.725 19.469 1 87.75 40 GLY B CA 1
ATOM 1983 C C . GLY B 1 40 ? -7.023 5.07 19.969 1 87.75 40 GLY B C 1
ATOM 1984 O O . GLY B 1 40 ? -8.211 5.23 20.25 1 87.75 40 GLY B O 1
ATOM 1985 N N . SER B 1 41 ? -6.164 6.066 20.016 1 92.25 41 SER B N 1
ATOM 1986 C CA . SER B 1 41 ? -6.539 7.367 20.562 1 92.25 41 SER B CA 1
ATOM 1987 C C . SER B 1 41 ? -7.391 8.156 19.578 1 92.25 41 SER B C 1
ATOM 1989 O O . SER B 1 41 ? -8.008 9.156 19.938 1 92.25 41 SER B O 1
ATOM 1991 N N . GLY B 1 42 ? -7.344 7.781 18.281 1 93.81 42 GLY B N 1
ATOM 1992 C CA . GLY B 1 42 ? -8.164 8.453 17.281 1 93.81 42 GLY B CA 1
ATOM 1993 C C . GLY B 1 42 ? -7.344 9.18 16.219 1 93.81 42 GLY B C 1
ATOM 1994 O O . GLY B 1 42 ? -7.898 9.812 15.32 1 93.81 42 GLY B O 1
ATOM 1995 N N . ARG B 1 43 ? -6.051 9.102 16.25 1 94.69 43 ARG B N 1
ATOM 1996 C CA . ARG B 1 43 ? -5.168 9.836 15.352 1 94.69 43 ARG B CA 1
ATOM 1997 C C . ARG B 1 43 ? -5.48 9.516 13.898 1 94.69 43 ARG B C 1
ATOM 1999 O O . ARG B 1 43 ? -5.73 10.422 13.094 1 94.69 43 ARG B O 1
ATOM 2006 N N . SER B 1 44 ? -5.492 8.203 13.617 1 92.62 44 SER B N 1
ATOM 2007 C CA . SER B 1 44 ? -5.762 7.793 12.242 1 92.62 44 SER B CA 1
ATOM 2008 C C . SER B 1 44 ? -7.18 8.156 11.828 1 92.62 44 SER B C 1
ATOM 2010 O O . SER B 1 44 ? -7.418 8.531 10.672 1 92.62 44 SER B O 1
ATOM 2012 N N . THR B 1 45 ? -8.156 8.047 12.742 1 94.06 45 THR B N 1
ATOM 2013 C CA . THR B 1 45 ? -9.539 8.422 12.453 1 94.06 45 THR B CA 1
ATOM 2014 C C . THR B 1 45 ? -9.641 9.914 12.148 1 94.06 45 THR B C 1
ATOM 2016 O O . THR B 1 45 ? -10.422 10.32 11.281 1 94.06 45 THR B O 1
ATOM 2019 N N . LEU B 1 46 ? -8.852 10.695 12.82 1 96.38 46 LEU B N 1
ATOM 2020 C CA . LEU B 1 46 ? -8.859 12.125 12.539 1 96.38 46 LEU B CA 1
ATOM 2021 C C . LEU B 1 46 ? -8.375 12.406 11.125 1 96.38 46 LEU B C 1
ATOM 2023 O O . LEU B 1 46 ? -8.984 13.195 10.398 1 96.38 46 LEU B O 1
ATOM 2027 N N . ALA B 1 47 ? -7.27 11.805 10.734 1 95.5 47 ALA B N 1
ATOM 2028 C CA . ALA B 1 47 ? -6.781 11.953 9.367 1 95.5 47 ALA B CA 1
ATOM 2029 C C . ALA B 1 47 ? -7.859 11.57 8.352 1 95.5 47 ALA B C 1
ATOM 2031 O O . ALA B 1 47 ? -8.102 12.297 7.391 1 95.5 47 ALA B O 1
ATOM 2032 N N . LYS B 1 48 ? -8.531 10.484 8.617 1 94.44 48 LYS B N 1
ATOM 2033 C CA . LYS B 1 48 ? -9.57 9.992 7.73 1 94.44 48 LYS B CA 1
ATOM 2034 C C . LYS B 1 48 ? -10.766 10.945 7.703 1 94.44 48 LYS B C 1
ATOM 2036 O O . LYS B 1 48 ? -11.398 11.125 6.664 1 94.44 48 LYS B O 1
ATOM 2041 N N . ALA B 1 49 ? -11.062 11.5 8.82 1 95.12 49 ALA B N 1
ATOM 2042 C CA . ALA B 1 49 ? -12.133 12.484 8.906 1 95.12 49 ALA B CA 1
ATOM 2043 C C . ALA B 1 49 ? -11.828 13.711 8.055 1 95.12 49 ALA B C 1
ATOM 2045 O O . ALA B 1 49 ? -12.68 14.172 7.285 1 95.12 49 ALA B O 1
ATOM 2046 N N . ILE B 1 50 ? -10.617 14.164 8.133 1 96 50 ILE B N 1
ATOM 2047 C CA . ILE B 1 50 ? -10.195 15.328 7.355 1 96 50 ILE B CA 1
ATOM 2048 C C . ILE B 1 50 ? -10.289 15.008 5.863 1 96 50 ILE B C 1
ATOM 2050 O O . ILE B 1 50 ? -10.727 15.844 5.07 1 96 50 ILE B O 1
ATOM 2054 N N . MET B 1 51 ? -9.953 13.773 5.531 1 94.06 51 MET B N 1
ATOM 2055 C CA . MET B 1 51 ? -9.898 13.367 4.129 1 94.06 51 MET B CA 1
ATOM 2056 C C . MET B 1 51 ? -11.281 12.961 3.627 1 94.06 51 MET B C 1
ATOM 2058 O O . MET B 1 51 ? -11.445 12.602 2.459 1 94.06 51 MET B O 1
ATOM 2062 N N . GLY B 1 52 ? -12.281 12.977 4.496 1 93.69 52 GLY B N 1
ATOM 2063 C CA . GLY B 1 52 ? -13.641 12.656 4.094 1 93.69 52 GLY B CA 1
ATOM 2064 C C . GLY B 1 52 ? -13.875 11.164 3.92 1 93.69 52 GLY B C 1
ATOM 2065 O O . GLY B 1 52 ? -14.773 10.758 3.176 1 93.69 52 GLY B O 1
ATOM 2066 N N . MET B 1 53 ? -13.094 10.414 4.574 1 92 53 MET B N 1
ATOM 2067 C CA . MET B 1 53 ? -13.211 8.969 4.434 1 92 53 MET B CA 1
ATOM 2068 C C . MET B 1 53 ? -14.242 8.406 5.41 1 92 53 MET B C 1
ATOM 2070 O O . MET B 1 53 ? -14.703 7.277 5.25 1 92 53 MET B O 1
ATOM 2074 N N . VAL B 1 54 ? -14.539 9.125 6.473 1 92.94 54 VAL B N 1
ATOM 2075 C CA . VAL B 1 54 ? -15.578 8.781 7.449 1 92.94 54 VAL B CA 1
ATOM 2076 C C . VAL B 1 54 ? -16.547 9.953 7.602 1 92.94 54 VAL B C 1
ATOM 2078 O O . VAL B 1 54 ? -16.203 11.094 7.289 1 92.94 54 VAL B O 1
ATOM 2081 N N . ARG B 1 55 ? -17.812 9.68 8.047 1 92.25 55 ARG B N 1
ATOM 2082 C CA . ARG B 1 55 ? -18.781 10.734 8.305 1 92.25 55 ARG B CA 1
ATOM 2083 C C . ARG B 1 55 ? -18.328 11.625 9.461 1 92.25 55 ARG B C 1
ATOM 2085 O O . ARG B 1 55 ? -17.844 11.133 10.477 1 92.25 55 ARG B O 1
ATOM 2092 N N . VAL B 1 56 ? -18.484 12.898 9.188 1 94.56 56 VAL B N 1
ATOM 2093 C CA . VAL B 1 56 ? -17.969 13.852 10.156 1 94.56 56 VAL B CA 1
ATOM 2094 C C . VAL B 1 56 ? -19.078 14.805 10.594 1 94.56 56 VAL B C 1
ATOM 2096 O O . VAL B 1 56 ? -19.922 15.203 9.781 1 94.56 56 VAL B O 1
ATOM 2099 N N . GLU B 1 57 ? -19.188 15.023 11.859 1 95.88 57 GLU B N 1
ATOM 2100 C CA . GLU B 1 57 ? -19.891 16.172 12.406 1 95.88 57 GLU B CA 1
ATOM 2101 C C . GLU B 1 57 ? -18.922 17.266 12.82 1 95.88 57 GLU B C 1
ATOM 2103 O O . GLU B 1 57 ? -17.734 17 13.086 1 95.88 57 GLU B O 1
ATOM 2108 N N . GLY B 1 58 ? -19.359 18.547 12.852 1 97.12 58 GLY B N 1
ATOM 2109 C CA . GLY B 1 58 ? -18.484 19.672 13.086 1 97.12 58 GLY B CA 1
ATOM 2110 C C . GLY B 1 58 ? -18.031 20.344 11.797 1 97.12 58 GLY B C 1
ATOM 2111 O O . GLY B 1 58 ? -18.719 20.297 10.781 1 97.12 58 GLY B O 1
ATOM 2112 N N . THR B 1 59 ? -16.906 21.062 11.945 1 97.12 59 THR B N 1
ATOM 2113 C CA . THR B 1 59 ? -16.438 21.797 10.773 1 97.12 59 THR B CA 1
ATOM 2114 C C . THR B 1 59 ? -14.984 21.438 10.461 1 97.12 59 THR B C 1
ATOM 2116 O O . THR B 1 59 ? -14.156 21.312 11.367 1 97.12 59 THR B O 1
ATOM 2119 N N . VAL B 1 60 ? -14.758 21.141 9.227 1 97.25 60 VAL B N 1
ATOM 2120 C CA . VAL B 1 60 ? -13.414 20.969 8.672 1 97.25 60 VAL B CA 1
ATOM 2121 C C . VAL B 1 60 ? -13.195 21.984 7.551 1 97.25 60 VAL B C 1
ATOM 2123 O O . VAL B 1 60 ? -13.852 21.922 6.508 1 97.25 60 VAL B O 1
ATOM 2126 N N . ARG B 1 61 ? -12.281 22.875 7.77 1 96.88 61 ARG B N 1
ATOM 2127 C CA . ARG B 1 61 ? -12.031 23.891 6.754 1 96.88 61 ARG B CA 1
ATOM 2128 C C . ARG B 1 61 ? -10.609 23.781 6.219 1 96.88 61 ARG B C 1
ATOM 2130 O O . ARG B 1 61 ? -9.656 23.609 6.988 1 96.88 61 ARG B O 1
ATOM 2137 N N . ILE B 1 62 ? -10.492 23.875 4.977 1 95.44 62 ILE B N 1
ATOM 2138 C CA . ILE B 1 62 ? -9.211 23.938 4.273 1 95.44 62 ILE B CA 1
ATOM 2139 C C . ILE B 1 62 ? -9.164 25.203 3.422 1 95.44 62 ILE B C 1
ATOM 2141 O O . ILE B 1 62 ? -9.992 25.391 2.527 1 95.44 62 ILE B O 1
ATOM 2145 N N . GLY B 1 63 ? -8.211 26.031 3.668 1 93.06 63 GLY B N 1
ATOM 2146 C CA . GLY B 1 63 ? -8.148 27.312 2.969 1 93.06 63 GLY B CA 1
ATOM 2147 C C . GLY B 1 63 ? -9.414 28.125 3.104 1 93.06 63 GLY B C 1
ATOM 2148 O O . GLY B 1 63 ? -9.875 28.75 2.137 1 93.06 63 GLY B O 1
ATOM 2149 N N . GLY B 1 64 ? -10.031 27.906 4.168 1 93.75 64 GLY B N 1
ATOM 2150 C CA . GLY B 1 64 ? -11.219 28.703 4.438 1 93.75 64 GLY B CA 1
ATOM 2151 C C . GLY B 1 64 ? -12.5 28.062 3.93 1 93.75 64 GLY B C 1
ATOM 2152 O O . GLY B 1 64 ? -13.602 28.531 4.219 1 93.75 64 GLY B O 1
ATOM 2153 N N . VAL B 1 65 ? -12.391 27 3.234 1 94.31 65 VAL B N 1
ATOM 2154 C CA . VAL B 1 65 ? -13.555 26.328 2.658 1 94.31 65 VAL B CA 1
ATOM 2155 C C . VAL B 1 65 ? -13.945 25.141 3.525 1 94.31 65 VAL B C 1
ATOM 2157 O O . VAL B 1 65 ? -13.109 24.281 3.842 1 94.31 65 VAL B O 1
ATOM 2160 N N . ASP B 1 66 ? -15.188 25.109 3.898 1 95.94 66 ASP B N 1
ATOM 2161 C CA . ASP B 1 66 ? -15.688 23.969 4.676 1 95.94 66 ASP B CA 1
ATOM 2162 C C . ASP B 1 66 ? -15.852 22.734 3.797 1 95.94 66 ASP B C 1
ATOM 2164 O O . ASP B 1 66 ? -16.594 22.75 2.818 1 95.94 66 ASP B O 1
ATOM 2168 N N . VAL B 1 67 ? -15.164 21.672 4.195 1 94 67 VAL B N 1
ATOM 2169 C CA . VAL B 1 67 ? -15.172 20.484 3.354 1 94 67 VAL B CA 1
ATOM 2170 C C . VAL B 1 67 ? -15.789 19.312 4.113 1 94 67 VAL B C 1
ATOM 2172 O O . VAL B 1 67 ? -15.719 18.156 3.67 1 94 67 VAL B O 1
ATOM 2175 N N . ALA B 1 68 ? -16.375 19.625 5.234 1 91.44 68 ALA B N 1
ATOM 2176 C CA . ALA B 1 68 ? -17.016 18.562 6 1 91.44 68 ALA B CA 1
ATOM 2177 C C . ALA B 1 68 ? -18.078 17.859 5.172 1 91.44 68 ALA B C 1
ATOM 2179 O O . ALA B 1 68 ? -18.953 18.5 4.594 1 91.44 68 ALA B O 1
ATOM 2180 N N . GLY B 1 69 ? -17.969 16.562 5.043 1 85.31 69 GLY B N 1
ATOM 2181 C CA . GLY B 1 69 ? -18.953 15.781 4.328 1 85.31 69 GLY B CA 1
ATOM 2182 C C . GLY B 1 69 ? -18.672 15.664 2.842 1 85.31 69 GLY B C 1
ATOM 2183 O O . GLY B 1 69 ? -19.344 14.922 2.129 1 85.31 69 GLY B O 1
ATOM 2184 N N . ALA B 1 70 ? -17.719 16.453 2.359 1 89.88 70 ALA B N 1
ATOM 2185 C CA . ALA B 1 70 ? -17.344 16.344 0.952 1 89.88 70 ALA B CA 1
ATOM 2186 C C . ALA B 1 70 ? -16.672 15.008 0.666 1 89.88 70 ALA B C 1
ATOM 2188 O O . ALA B 1 70 ? -16.031 14.43 1.55 1 89.88 70 ALA B O 1
ATOM 2189 N N . PRO B 1 71 ? -16.906 14.578 -0.563 1 88 71 PRO B N 1
ATOM 2190 C CA . PRO B 1 71 ? -16.156 13.367 -0.915 1 88 71 PRO B CA 1
ATOM 2191 C C . PRO B 1 71 ? -14.648 13.609 -1.024 1 88 71 PRO B C 1
ATOM 2193 O O . PRO B 1 71 ? -14.219 14.742 -1.251 1 88 71 PRO B O 1
ATOM 2196 N N . THR B 1 72 ? -13.891 12.555 -0.893 1 87.62 72 THR B N 1
ATOM 2197 C CA . THR B 1 72 ? -12.43 12.602 -0.826 1 87.62 72 THR B CA 1
ATOM 2198 C C . THR B 1 72 ? -11.859 13.336 -2.037 1 87.62 72 THR B C 1
ATOM 2200 O O . THR B 1 72 ? -10.938 14.148 -1.901 1 87.62 72 THR B O 1
ATOM 2203 N N . PHE B 1 73 ? -12.438 13.07 -3.184 1 81.75 73 PHE B N 1
ATOM 2204 C CA . PHE B 1 73 ? -11.898 13.672 -4.398 1 81.75 73 PHE B CA 1
ATOM 2205 C C . PHE B 1 73 ? -12.094 15.188 -4.383 1 81.75 73 PHE B C 1
ATOM 2207 O O . PHE B 1 73 ? -11.242 15.93 -4.875 1 81.75 73 PHE B O 1
ATOM 2214 N N . ALA B 1 74 ? -13.141 15.648 -3.836 1 87.44 74 ALA B N 1
ATOM 2215 C CA . ALA B 1 74 ? -13.406 17.078 -3.734 1 87.44 74 ALA B CA 1
ATOM 2216 C C . ALA B 1 74 ? -12.469 17.75 -2.727 1 87.44 74 ALA B C 1
ATOM 2218 O O . ALA B 1 74 ? -12 18.859 -2.941 1 87.44 74 ALA B O 1
ATOM 2219 N N . ILE B 1 75 ? -12.211 17.016 -1.713 1 90.19 75 ILE B N 1
ATOM 2220 C CA . ILE B 1 75 ? -11.297 17.516 -0.691 1 90.19 75 ILE B CA 1
ATOM 2221 C C . ILE B 1 75 ? -9.891 17.625 -1.268 1 90.19 75 ILE B C 1
ATOM 2223 O O . ILE B 1 75 ? -9.203 18.625 -1.071 1 90.19 75 ILE B O 1
ATOM 2227 N N . ALA B 1 76 ? -9.469 16.641 -2.031 1 83.06 76 ALA B N 1
ATOM 2228 C CA . ALA B 1 76 ? -8.148 16.625 -2.648 1 83.06 76 ALA B CA 1
ATOM 2229 C C . ALA B 1 76 ? -7.965 17.812 -3.584 1 83.06 76 ALA B C 1
ATOM 2231 O O . ALA B 1 76 ? -6.855 18.328 -3.74 1 83.06 76 ALA B O 1
ATOM 2232 N N . ARG B 1 77 ? -9.016 18.266 -4.074 1 83.88 77 ARG B N 1
ATOM 2233 C CA . ARG B 1 77 ? -8.977 19.406 -4.984 1 83.88 77 ARG B CA 1
ATOM 2234 C C . ARG B 1 77 ? -8.617 20.688 -4.242 1 83.88 77 ARG B C 1
ATOM 2236 O O . ARG B 1 77 ? -8.211 21.672 -4.855 1 83.88 77 ARG B O 1
ATOM 2243 N N . HIS B 1 78 ? -8.82 20.656 -2.986 1 89.69 78 HIS B N 1
ATOM 2244 C CA . HIS B 1 78 ? -8.406 21.797 -2.172 1 89.69 78 HIS B CA 1
ATOM 2245 C C . HIS B 1 78 ? -6.938 21.703 -1.788 1 89.69 78 HIS B C 1
ATOM 2247 O O . HIS B 1 78 ? -6.512 22.297 -0.795 1 89.69 78 HIS B O 1
ATOM 2253 N N . ARG B 1 79 ? -6.176 20.891 -2.543 1 90.31 79 ARG B N 1
ATOM 2254 C CA . ARG B 1 79 ? -4.727 20.75 -2.43 1 90.31 79 ARG B CA 1
ATOM 2255 C C . ARG B 1 79 ? -4.336 20.188 -1.07 1 90.31 79 ARG B C 1
ATOM 2257 O O . ARG B 1 79 ? -3.467 20.734 -0.388 1 90.31 79 ARG B O 1
ATOM 2264 N N . VAL B 1 80 ? -5.012 19.172 -0.749 1 93.5 80 VAL B N 1
ATOM 2265 C CA . VAL B 1 80 ? -4.668 18.406 0.441 1 93.5 80 VAL B CA 1
ATOM 2266 C C . VAL B 1 80 ? -3.988 17.094 0.032 1 93.5 80 VAL B C 1
ATOM 2268 O O . VAL B 1 80 ? -4.496 16.375 -0.828 1 93.5 80 VAL B O 1
ATOM 2271 N N . GLY B 1 81 ? -2.787 16.891 0.555 1 93.38 81 GLY B N 1
ATOM 2272 C CA . GLY B 1 81 ? -2.092 15.625 0.402 1 93.38 81 GLY B CA 1
ATOM 2273 C C . GLY B 1 81 ? -2.195 14.734 1.626 1 93.38 81 GLY B C 1
ATOM 2274 O O . GLY B 1 81 ? -2.248 15.227 2.756 1 93.38 81 GLY B O 1
ATOM 2275 N N . TYR B 1 82 ? -2.242 13.508 1.369 1 93 82 TYR B N 1
ATOM 2276 C CA . TYR B 1 82 ? -2.316 12.531 2.449 1 93 82 TYR B CA 1
ATOM 2277 C C . TYR B 1 82 ? -1.413 11.336 2.166 1 93 82 TYR B C 1
ATOM 2279 O O . TYR B 1 82 ? -1.479 10.742 1.087 1 93 82 TYR B O 1
ATOM 2287 N N . VAL B 1 83 ? -0.573 11.062 3.076 1 93.31 83 VAL B N 1
ATOM 2288 C CA . VAL B 1 83 ? 0.244 9.859 3.061 1 93.31 83 VAL B CA 1
ATOM 2289 C C . VAL B 1 83 ? -0.091 8.992 4.273 1 93.31 83 VAL B C 1
ATOM 2291 O O . VAL B 1 83 ? 0.205 9.367 5.41 1 93.31 83 VAL B O 1
ATOM 2294 N N . ASP B 1 84 ? -0.67 7.844 4.012 1 88.81 84 ASP B N 1
ATOM 2295 C CA . ASP B 1 84 ? -1.096 6.969 5.098 1 88.81 84 ASP B CA 1
ATOM 2296 C C . ASP B 1 84 ? 0.053 6.082 5.57 1 88.81 84 ASP B C 1
ATOM 2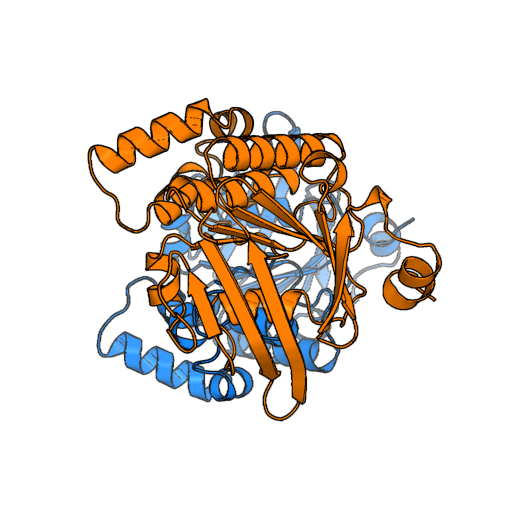298 O O . ASP B 1 84 ? 1.171 6.18 5.062 1 88.81 84 ASP B O 1
ATOM 2302 N N . GLU B 1 85 ? -0.246 5.27 6.555 1 80.56 85 GLU B N 1
ATOM 2303 C CA . GLU B 1 85 ? 0.756 4.43 7.207 1 80.56 85 GLU B CA 1
ATOM 2304 C C . GLU B 1 85 ? 1.315 3.387 6.246 1 80.56 85 GLU B C 1
ATOM 2306 O O . GLU B 1 85 ? 2.457 2.945 6.398 1 80.56 85 GLU B O 1
ATOM 2311 N N . HIS B 1 86 ? 0.61 2.986 5.25 1 74.5 86 HIS B N 1
ATOM 2312 C CA . HIS B 1 86 ? 1 1.884 4.379 1 74.5 86 HIS B CA 1
ATOM 2313 C C . HIS B 1 86 ? 1.69 2.395 3.119 1 74.5 86 HIS B C 1
ATOM 2315 O O . HIS B 1 86 ? 2.047 1.608 2.238 1 74.5 86 HIS B O 1
ATOM 2321 N N . ARG B 1 87 ? 2.094 3.465 2.961 1 74.81 87 ARG B N 1
ATOM 2322 C CA . ARG B 1 87 ? 2.818 4.043 1.833 1 74.81 87 ARG B CA 1
ATOM 2323 C C . ARG B 1 87 ? 2.096 3.766 0.519 1 74.81 87 ARG B C 1
ATOM 2325 O O . ARG B 1 87 ? 2.484 2.869 -0.233 1 74.81 87 ARG B O 1
ATOM 2332 N N . ASP B 1 88 ? 1.236 4.508 0.088 1 78.38 88 ASP B N 1
ATOM 2333 C CA . ASP B 1 88 ? 0.385 4.242 -1.067 1 78.38 88 ASP B CA 1
ATOM 2334 C C . ASP B 1 88 ? 1.148 4.453 -2.373 1 78.38 88 ASP B C 1
ATOM 2336 O O . ASP B 1 88 ? 1.018 5.5 -3.012 1 78.38 88 ASP B O 1
ATOM 2340 N N . VAL B 1 89 ? 2.049 3.537 -2.721 1 88.25 89 VAL B N 1
ATOM 2341 C CA . VAL B 1 89 ? 2.705 3.562 -4.023 1 88.25 89 VAL B CA 1
ATOM 2342 C C . VAL B 1 89 ? 2.264 2.355 -4.848 1 88.25 89 VAL B C 1
ATOM 2344 O O . VAL B 1 89 ? 1.853 1.334 -4.293 1 88.25 89 VAL B O 1
ATOM 2347 N N . PHE B 1 90 ? 2.27 2.531 -6.137 1 85.81 90 PHE B N 1
ATOM 2348 C CA . PHE B 1 90 ? 1.934 1.428 -7.031 1 85.81 90 PHE B CA 1
ATOM 2349 C C . PHE B 1 90 ? 3.174 0.607 -7.367 1 85.81 90 PHE B C 1
ATOM 2351 O O . PHE B 1 90 ? 4.004 1.03 -8.172 1 85.81 90 PHE B O 1
ATOM 2358 N N . ALA B 1 91 ? 3.229 -0.558 -6.844 1 87.31 91 ALA B N 1
ATOM 2359 C CA . ALA B 1 91 ? 4.43 -1.386 -6.879 1 87.31 91 ALA B CA 1
ATOM 2360 C C . ALA B 1 91 ? 4.836 -1.707 -8.312 1 87.31 91 ALA B C 1
ATOM 2362 O O . ALA B 1 91 ? 6.023 -1.834 -8.617 1 87.31 91 ALA B O 1
ATOM 2363 N N . LEU B 1 92 ? 3.904 -1.814 -9.227 1 86.62 92 LEU B N 1
ATOM 2364 C CA . LEU B 1 92 ? 4.176 -2.273 -10.586 1 86.62 92 LEU B CA 1
ATOM 2365 C C . LEU B 1 92 ? 4.547 -1.104 -11.492 1 86.62 92 LEU B C 1
ATOM 2367 O O . LEU B 1 92 ? 4.922 -1.304 -12.648 1 86.62 92 LEU B O 1
ATOM 2371 N N . LEU B 1 93 ? 4.43 0.118 -10.984 1 89.06 93 LEU B N 1
ATOM 2372 C CA . LEU B 1 93 ? 4.777 1.319 -11.742 1 89.06 93 LEU B CA 1
ATOM 2373 C C . LEU B 1 93 ? 6.152 1.834 -11.336 1 89.06 93 LEU B C 1
ATOM 2375 O O . LEU B 1 93 ? 6.59 1.627 -10.203 1 89.06 93 LEU B O 1
ATOM 2379 N N . SER B 1 94 ? 6.781 2.477 -12.289 1 94.19 94 SER B N 1
ATOM 2380 C CA . SER B 1 94 ? 8.078 3.086 -12.008 1 94.19 94 SER B CA 1
ATOM 2381 C C . SER B 1 94 ? 7.934 4.281 -11.07 1 94.19 94 SER B C 1
ATOM 2383 O O . SER B 1 94 ? 6.824 4.766 -10.836 1 94.19 94 SER B O 1
ATOM 2385 N N . VAL B 1 95 ? 9.078 4.727 -10.57 1 96.75 95 VAL B N 1
ATOM 2386 C CA . VAL B 1 95 ? 9.125 5.957 -9.781 1 96.75 95 VAL B CA 1
ATOM 2387 C C . VAL B 1 95 ? 8.5 7.102 -10.578 1 96.75 95 VAL B C 1
ATOM 2389 O O . VAL B 1 95 ? 7.598 7.785 -10.086 1 96.75 95 VAL B O 1
ATOM 2392 N N . GLU B 1 96 ? 8.867 7.219 -11.781 1 96.31 96 GLU B N 1
ATOM 2393 C CA . GLU B 1 96 ? 8.352 8.281 -12.633 1 96.31 96 GLU B CA 1
ATOM 2394 C C . GLU B 1 96 ? 6.836 8.164 -12.812 1 96.31 96 GLU B C 1
ATOM 2396 O O . GLU B 1 96 ? 6.113 9.156 -12.703 1 96.31 96 GLU B O 1
ATOM 2401 N N . ASP B 1 97 ? 6.371 6.977 -13.078 1 92.69 97 ASP B N 1
ATOM 2402 C CA . ASP B 1 97 ? 4.945 6.77 -13.328 1 92.69 97 ASP B CA 1
ATOM 2403 C C . ASP B 1 97 ? 4.121 7.02 -12.07 1 92.69 97 ASP B C 1
ATOM 2405 O O . ASP B 1 97 ? 3 7.531 -12.148 1 92.69 97 ASP B O 1
ATOM 2409 N N . ASN B 1 98 ? 4.648 6.629 -10.938 1 93.56 98 ASN B N 1
ATOM 2410 C CA . ASN B 1 98 ? 3.984 6.965 -9.688 1 93.56 98 ASN B CA 1
ATOM 2411 C C . ASN B 1 98 ? 3.865 8.477 -9.508 1 93.56 98 ASN B C 1
ATOM 2413 O O . ASN B 1 98 ? 2.807 8.977 -9.125 1 93.56 98 ASN B O 1
ATOM 2417 N N . LEU B 1 99 ? 4.953 9.18 -9.781 1 95.69 99 LEU B N 1
ATOM 2418 C CA . LEU B 1 99 ? 4.949 10.633 -9.648 1 95.69 99 LEU B CA 1
ATOM 2419 C C . LEU B 1 99 ? 3.945 11.266 -10.602 1 95.69 99 LEU B C 1
ATOM 2421 O O . LEU B 1 99 ? 3.277 12.242 -10.25 1 95.69 99 LEU B O 1
ATOM 2425 N N . ARG B 1 100 ? 3.785 10.68 -11.75 1 92.44 100 ARG B N 1
ATOM 2426 C CA . ARG B 1 100 ? 2.828 11.195 -12.727 1 92.44 100 ARG B CA 1
ATOM 2427 C C . ARG B 1 100 ? 1.403 11.117 -12.188 1 92.44 100 ARG B C 1
ATOM 2429 O O . ARG B 1 100 ? 0.582 11.992 -12.461 1 92.44 100 ARG B O 1
ATOM 2436 N N . LEU B 1 101 ? 1.141 10.094 -11.461 1 86.31 101 LEU B N 1
ATOM 2437 C CA . LEU B 1 101 ? -0.186 9.938 -10.875 1 86.31 101 LEU B CA 1
ATOM 2438 C C . LEU B 1 101 ? -0.468 11.062 -9.875 1 86.31 101 LEU B C 1
ATOM 2440 O O . LEU B 1 101 ? -1.62 11.461 -9.695 1 86.31 101 LEU B O 1
ATOM 2444 N N . GLY B 1 102 ? 0.535 11.547 -9.258 1 88.12 102 GLY B N 1
ATOM 2445 C CA . GLY B 1 102 ? 0.396 12.602 -8.273 1 88.12 102 GLY B CA 1
ATOM 2446 C C . GLY B 1 102 ? 0.125 13.961 -8.891 1 88.12 102 GLY B C 1
ATOM 2447 O O . GLY B 1 102 ? -0.274 14.898 -8.195 1 88.12 102 GLY B O 1
ATOM 2448 N N . LEU B 1 103 ? 0.311 14.055 -10.172 1 89.44 103 LEU B N 1
ATOM 2449 C CA . LEU B 1 103 ? 0.148 15.328 -10.859 1 89.44 103 LEU B CA 1
ATOM 2450 C C . LEU B 1 103 ? -1.328 15.656 -11.062 1 89.44 103 LEU B C 1
ATOM 2452 O O . LEU B 1 103 ? -1.67 16.734 -11.539 1 89.44 103 LEU B O 1
ATOM 2456 N N . ARG B 1 104 ? -2.229 14.914 -10.609 1 76.38 104 ARG B N 1
ATOM 2457 C CA . ARG B 1 104 ? -3.672 15.117 -10.57 1 76.38 104 ARG B CA 1
ATOM 2458 C C . ARG B 1 104 ? -4.18 15.719 -11.875 1 76.38 104 ARG B C 1
ATOM 2460 O O . ARG B 1 104 ? -4.895 16.719 -11.867 1 76.38 104 ARG B O 1
ATOM 2467 N N . GLY B 1 105 ? -3.695 15.273 -13 1 75.44 105 GLY B N 1
ATOM 2468 C CA . GLY B 1 105 ? -4.258 15.68 -14.273 1 75.44 105 GLY B CA 1
ATOM 2469 C C . GLY B 1 105 ? -3.402 16.703 -15.008 1 75.44 105 GLY B C 1
ATOM 2470 O O . GLY B 1 105 ? -3.662 17.016 -16.172 1 75.44 105 GLY B O 1
ATOM 2471 N N . ALA B 1 106 ? -2.408 17.266 -14.273 1 80.12 106 ALA B N 1
ATOM 2472 C CA . ALA B 1 106 ? -1.495 18.141 -15 1 80.12 106 ALA B CA 1
ATOM 2473 C C . ALA B 1 106 ? -0.842 17.406 -16.172 1 80.12 106 ALA B C 1
ATOM 2475 O O . ALA B 1 106 ? -0.515 16.219 -16.062 1 80.12 106 ALA B O 1
ATOM 2476 N N . SER B 1 107 ? -0.858 18.062 -17.344 1 84.69 107 SER B N 1
ATOM 2477 C CA . SER B 1 107 ? -0.288 17.438 -18.531 1 84.69 107 SER B CA 1
ATOM 2478 C C . SER B 1 107 ? 0.581 18.422 -19.312 1 84.69 107 SER B C 1
ATOM 2480 O O . SER B 1 107 ? 0.714 19.578 -18.922 1 84.69 107 SER B O 1
ATOM 2482 N N . GLY B 1 108 ? 1.267 17.844 -20.266 1 89.69 108 GLY B N 1
ATOM 2483 C CA . GLY B 1 108 ? 2.057 18.688 -21.141 1 89.69 108 GLY B CA 1
ATOM 2484 C C . GLY B 1 108 ? 3.262 19.312 -20.453 1 89.69 108 GLY B C 1
ATOM 2485 O O . GLY B 1 108 ? 4.035 18.609 -19.797 1 89.69 108 GLY B O 1
ATOM 2486 N N . ALA B 1 109 ? 3.41 20.578 -20.703 1 90.62 109 ALA B N 1
ATOM 2487 C CA . ALA B 1 109 ? 4.594 21.297 -20.234 1 90.62 109 ALA B CA 1
ATOM 2488 C C . ALA B 1 109 ? 4.625 21.375 -18.703 1 90.62 109 ALA B C 1
ATOM 2490 O O . ALA B 1 109 ? 5.688 21.234 -18.094 1 90.62 109 ALA B O 1
ATOM 2491 N N . ALA B 1 110 ? 3.541 21.562 -18.109 1 91.38 110 ALA B N 1
ATOM 2492 C CA . ALA B 1 110 ? 3.463 21.672 -16.641 1 91.38 110 ALA B CA 1
ATOM 2493 C C . ALA B 1 110 ? 3.867 20.359 -15.984 1 91.38 110 ALA B C 1
ATOM 2495 O O . ALA B 1 110 ? 4.598 20.359 -14.984 1 91.38 110 ALA B O 1
ATOM 2496 N N . ALA B 1 111 ? 3.438 19.297 -16.547 1 92.38 111 ALA B N 1
ATOM 2497 C CA . ALA B 1 111 ? 3.795 17.984 -16.016 1 92.38 111 ALA B CA 1
ATOM 2498 C C . ALA B 1 111 ? 5.293 17.734 -16.156 1 92.38 111 ALA B C 1
ATOM 2500 O O . ALA B 1 111 ? 5.934 17.25 -15.219 1 92.38 111 ALA B O 1
ATOM 2501 N N . ARG B 1 112 ? 5.789 18.078 -17.281 1 94.25 112 ARG B N 1
ATOM 2502 C CA . ARG B 1 112 ? 7.215 17.891 -17.531 1 94.25 112 ARG B CA 1
ATOM 2503 C C . ARG B 1 112 ? 8.055 18.703 -16.562 1 94.25 112 ARG B C 1
ATOM 2505 O O . ARG B 1 112 ? 9.055 18.219 -16.031 1 94.25 112 ARG B O 1
ATOM 2512 N N . ALA B 1 113 ? 7.652 19.875 -16.359 1 95.06 113 ALA B N 1
ATOM 2513 C CA . ALA B 1 113 ? 8.367 20.766 -15.445 1 95.06 113 ALA B CA 1
ATOM 2514 C C . ALA B 1 113 ? 8.312 20.219 -14.016 1 95.06 113 ALA B C 1
ATOM 2516 O O . ALA B 1 113 ? 9.328 20.219 -13.312 1 95.06 113 ALA B O 1
ATOM 2517 N N . ALA B 1 114 ? 7.184 19.781 -13.617 1 95.25 114 ALA B N 1
ATOM 2518 C CA . ALA B 1 114 ? 7.012 19.25 -12.266 1 95.25 114 ALA B CA 1
ATOM 2519 C C . ALA B 1 114 ? 7.879 18 -12.062 1 95.25 114 ALA B C 1
ATOM 2521 O O . ALA B 1 114 ? 8.492 17.844 -11 1 95.25 114 ALA B O 1
ATOM 2522 N N . LEU B 1 115 ? 7.906 17.172 -13.062 1 96.44 115 LEU B N 1
ATOM 2523 C CA . LEU B 1 115 ? 8.727 15.961 -12.984 1 96.44 115 LEU B CA 1
ATOM 2524 C C . LEU B 1 115 ? 10.211 16.312 -12.945 1 96.44 115 LEU B C 1
ATOM 2526 O O . LEU B 1 115 ? 10.977 15.695 -12.203 1 96.44 115 LEU B O 1
ATOM 2530 N N . ALA B 1 116 ? 10.562 17.281 -13.711 1 96.56 116 ALA B N 1
ATOM 2531 C CA . ALA B 1 116 ? 11.953 17.75 -13.695 1 96.56 116 ALA B CA 1
ATOM 2532 C C . ALA B 1 116 ? 12.328 18.297 -12.32 1 96.56 116 ALA B C 1
ATOM 2534 O O . ALA B 1 116 ? 13.406 17.984 -11.797 1 96.56 116 ALA B O 1
ATOM 2535 N N . ASP B 1 117 ? 11.469 19.047 -11.773 1 96.06 117 ASP B N 1
ATOM 2536 C CA . ASP B 1 117 ? 11.688 19.594 -10.438 1 96.06 117 ASP B CA 1
ATOM 2537 C C . ASP B 1 117 ? 11.82 18.469 -9.406 1 96.06 117 ASP B C 1
ATOM 2539 O O . ASP B 1 117 ? 12.68 18.531 -8.523 1 96.06 117 ASP B O 1
ATOM 2543 N N . ALA B 1 118 ? 11 17.516 -9.5 1 95.88 118 ALA B N 1
ATOM 2544 C CA . ALA B 1 118 ? 11.047 16.391 -8.57 1 95.88 118 ALA B CA 1
ATOM 2545 C C . ALA B 1 118 ? 12.375 15.656 -8.68 1 95.88 118 ALA B C 1
ATOM 2547 O O . ALA B 1 118 ? 12.945 15.25 -7.664 1 95.88 118 ALA B O 1
ATOM 2548 N N . ARG B 1 119 ? 12.828 15.453 -9.875 1 96.12 119 ARG B N 1
ATOM 2549 C CA . ARG B 1 119 ? 14.102 14.781 -10.078 1 96.12 119 ARG B CA 1
ATOM 2550 C C . ARG B 1 119 ? 15.234 15.516 -9.375 1 96.12 119 ARG B C 1
ATOM 2552 O O . ARG B 1 119 ? 16.125 14.891 -8.805 1 96.12 119 ARG B O 1
ATOM 2559 N N . GLU B 1 120 ? 15.188 16.766 -9.422 1 95.69 120 GLU B N 1
ATOM 2560 C CA . GLU B 1 120 ? 16.203 17.594 -8.789 1 95.69 120 GLU B CA 1
ATOM 2561 C C . GLU B 1 120 ? 16.047 17.578 -7.27 1 95.69 120 GLU B C 1
ATOM 2563 O O . GLU B 1 120 ? 17.047 17.516 -6.543 1 95.69 120 GLU B O 1
ATOM 2568 N N . ARG B 1 121 ? 14.891 17.609 -6.812 1 94.88 121 ARG B N 1
ATOM 2569 C CA . ARG B 1 121 ? 14.578 17.766 -5.395 1 94.88 121 ARG B CA 1
ATOM 2570 C C . ARG B 1 121 ? 14.852 16.469 -4.633 1 94.88 121 ARG B C 1
ATOM 2572 O O . ARG B 1 121 ? 15.188 16.5 -3.449 1 94.88 121 ARG B O 1
ATOM 2579 N N . TYR B 1 122 ? 14.656 15.344 -5.344 1 95.75 122 TYR B N 1
ATOM 2580 C CA . TYR B 1 122 ? 14.789 14.047 -4.699 1 95.75 122 TYR B CA 1
ATOM 2581 C C . TYR B 1 122 ? 15.828 13.188 -5.406 1 95.75 122 TYR B C 1
ATOM 2583 O O . TYR B 1 122 ? 15.492 12.227 -6.094 1 95.75 122 TYR B O 1
ATOM 2591 N N . PRO B 1 123 ? 17.078 13.383 -5.141 1 94.81 123 PRO B N 1
ATOM 2592 C CA . PRO B 1 123 ? 18.156 12.68 -5.848 1 94.81 123 PRO B CA 1
ATOM 2593 C C . PRO B 1 123 ? 18.078 11.164 -5.66 1 94.81 123 PRO B C 1
ATOM 2595 O O . PRO B 1 123 ? 18.406 10.406 -6.578 1 94.81 123 PRO B O 1
ATOM 2598 N N . MET B 1 124 ? 17.703 10.766 -4.535 1 93.19 124 MET B N 1
ATOM 2599 C CA . MET B 1 124 ? 17.609 9.328 -4.281 1 93.19 124 MET B CA 1
ATOM 2600 C C . MET B 1 124 ? 16.562 8.688 -5.195 1 93.19 124 MET B C 1
ATOM 2602 O O . MET B 1 124 ? 16.734 7.543 -5.625 1 93.19 124 MET B O 1
ATOM 2606 N N . LEU B 1 125 ? 15.5 9.383 -5.473 1 96.5 125 LEU B N 1
ATOM 2607 C CA . LEU B 1 125 ? 14.484 8.883 -6.395 1 96.5 125 LEU B CA 1
ATOM 2608 C C . LEU B 1 125 ? 14.953 9.023 -7.84 1 96.5 125 LEU B C 1
ATOM 2610 O O . LEU B 1 125 ? 14.656 8.164 -8.68 1 96.5 125 LEU B O 1
ATOM 2614 N N . ALA B 1 126 ? 15.656 10.086 -8.086 1 96.94 126 ALA B N 1
ATOM 2615 C CA . ALA B 1 126 ? 16.172 10.328 -9.43 1 96.94 126 ALA B CA 1
ATOM 2616 C C . ALA B 1 126 ? 17.062 9.18 -9.898 1 96.94 126 ALA B C 1
ATOM 2618 O O . ALA B 1 126 ? 17 8.773 -11.062 1 96.94 126 ALA B O 1
ATOM 2619 N N . GLU B 1 127 ? 17.828 8.633 -9.023 1 95.5 127 GLU B N 1
ATOM 2620 C CA . GLU B 1 127 ? 18.719 7.523 -9.328 1 95.5 127 GLU B CA 1
ATOM 2621 C C . GLU B 1 127 ? 17.938 6.258 -9.672 1 95.5 127 GLU B C 1
ATOM 2623 O O . GLU B 1 127 ? 18.469 5.336 -10.289 1 95.5 127 GLU B O 1
ATOM 2628 N N . ARG B 1 128 ? 16.656 6.23 -9.281 1 95 128 ARG B N 1
ATOM 2629 C CA . ARG B 1 128 ? 15.805 5.066 -9.469 1 95 128 ARG B CA 1
ATOM 2630 C C . ARG B 1 128 ? 14.617 5.398 -10.367 1 95 128 ARG B C 1
ATOM 2632 O O . ARG B 1 128 ? 13.578 4.738 -10.297 1 95 128 ARG B O 1
ATOM 2639 N N . TRP B 1 129 ? 14.742 6.301 -11.172 1 96 129 TRP B N 1
ATOM 2640 C CA . TRP B 1 129 ? 13.656 6.977 -11.875 1 96 129 TRP B CA 1
ATOM 2641 C C . TRP B 1 129 ? 12.805 5.977 -12.648 1 96 129 TRP B C 1
ATOM 2643 O O . TRP B 1 129 ? 11.578 6.094 -12.68 1 96 129 TRP B O 1
ATOM 2653 N N . ARG B 1 130 ? 13.445 4.949 -13.211 1 93.19 130 ARG B N 1
ATOM 2654 C CA . ARG B 1 130 ? 12.719 3.996 -14.047 1 93.19 130 ARG B CA 1
ATOM 2655 C C . ARG B 1 130 ? 12.492 2.682 -13.312 1 93.19 130 ARG B C 1
ATOM 2657 O O . ARG B 1 130 ? 11.891 1.754 -13.859 1 93.19 130 ARG B O 1
ATOM 2664 N N . THR B 1 131 ? 12.938 2.68 -12.117 1 92.94 131 THR B N 1
ATOM 2665 C CA . THR B 1 131 ? 12.797 1.485 -11.297 1 92.94 131 THR B CA 1
ATOM 2666 C C . THR B 1 131 ? 11.359 1.344 -10.797 1 92.94 131 THR B C 1
ATOM 2668 O O . THR B 1 131 ? 10.734 2.33 -10.406 1 92.94 131 THR B O 1
ATOM 2671 N N . LYS B 1 132 ? 10.844 0.105 -10.805 1 92.38 132 LYS B N 1
ATOM 2672 C CA . LYS B 1 132 ? 9.516 -0.158 -10.258 1 92.38 132 LYS B CA 1
ATOM 2673 C C . LYS B 1 132 ? 9.5 0.019 -8.742 1 92.38 132 LYS B C 1
ATOM 2675 O O . LYS B 1 132 ? 10.445 -0.373 -8.055 1 92.38 132 LYS B O 1
ATOM 2680 N N . ALA B 1 133 ? 8.414 0.571 -8.234 1 92.56 133 ALA B N 1
ATOM 2681 C CA . ALA B 1 133 ? 8.32 0.92 -6.816 1 92.56 133 ALA B CA 1
ATOM 2682 C C . ALA B 1 133 ? 8.438 -0.321 -5.938 1 92.56 133 ALA B C 1
ATOM 2684 O O . ALA B 1 133 ? 8.961 -0.249 -4.82 1 92.56 133 ALA B O 1
ATOM 2685 N N . GLY B 1 134 ? 8.016 -1.392 -6.434 1 88.62 134 GLY B N 1
ATOM 2686 C CA . GLY B 1 134 ? 8.039 -2.621 -5.66 1 88.62 134 GLY B CA 1
ATOM 2687 C C . GLY B 1 134 ? 9.438 -3.094 -5.324 1 88.62 134 GLY B C 1
ATOM 2688 O O . GLY B 1 134 ? 9.617 -3.941 -4.445 1 88.62 134 GLY B O 1
ATOM 2689 N N . VAL B 1 135 ? 10.414 -2.607 -6.027 1 89.88 135 VAL B N 1
ATOM 2690 C CA . VAL B 1 135 ? 11.797 -3.037 -5.852 1 89.88 135 VAL B CA 1
ATOM 2691 C C . VAL B 1 135 ? 12.523 -2.062 -4.93 1 89.88 135 VAL B C 1
ATOM 2693 O O . VAL B 1 135 ? 13.648 -2.328 -4.496 1 89.88 135 VAL B O 1
ATOM 2696 N N . LEU B 1 136 ? 11.883 -1.022 -4.562 1 91.06 136 LEU B N 1
ATOM 2697 C CA . LEU B 1 136 ? 12.477 -0.009 -3.699 1 91.06 136 LEU B CA 1
ATOM 2698 C C . LEU B 1 136 ? 12.516 -0.486 -2.25 1 91.06 136 LEU B C 1
ATOM 2700 O O . LEU B 1 136 ? 11.695 -1.315 -1.843 1 91.06 136 LEU B O 1
ATOM 2704 N N . SER B 1 137 ? 13.5 0.044 -1.546 1 88.12 137 SER B N 1
ATOM 2705 C CA . SER B 1 137 ? 13.508 -0.185 -0.105 1 88.12 137 SER B CA 1
ATOM 2706 C C . SER B 1 137 ? 12.344 0.523 0.576 1 88.12 137 SER B C 1
ATOM 2708 O O . SER B 1 137 ? 11.672 1.354 -0.039 1 88.12 137 SER B O 1
ATOM 2710 N N . GLY B 1 138 ? 12.109 0.179 1.811 1 87.25 138 GLY B N 1
ATOM 2711 C CA . GLY B 1 138 ? 11.062 0.843 2.566 1 87.25 138 GLY B CA 1
ATOM 2712 C C . GLY B 1 138 ? 11.234 2.35 2.631 1 87.25 138 GLY B C 1
ATOM 2713 O O . GLY B 1 138 ? 10.266 3.096 2.484 1 87.25 138 GLY B O 1
ATOM 2714 N N . GLY B 1 139 ? 12.453 2.748 2.854 1 92.06 139 GLY B N 1
ATOM 2715 C CA . GLY B 1 139 ? 12.742 4.172 2.891 1 92.06 139 GLY B CA 1
ATOM 2716 C C . GLY B 1 139 ? 12.523 4.863 1.558 1 92.06 139 GLY B C 1
ATOM 2717 O O . GLY B 1 139 ? 11.977 5.969 1.509 1 92.06 139 GLY B O 1
ATOM 2718 N N . GLU B 1 140 ? 12.93 4.207 0.493 1 93.81 140 GLU B N 1
ATOM 2719 C CA . GLU B 1 140 ? 12.719 4.754 -0.844 1 93.81 140 GLU B CA 1
ATOM 2720 C C . GLU B 1 140 ? 11.227 4.828 -1.179 1 93.81 140 GLU B C 1
ATOM 2722 O O . GLU B 1 140 ? 10.773 5.789 -1.803 1 93.81 140 GLU B O 1
ATOM 2727 N N . GLN B 1 141 ? 10.516 3.836 -0.736 1 93.25 141 GLN B N 1
ATOM 2728 C CA . GLN B 1 141 ? 9.078 3.834 -0.968 1 93.25 141 GLN B CA 1
ATOM 2729 C C . GLN B 1 141 ? 8.398 4.973 -0.215 1 93.25 141 GLN B C 1
ATOM 2731 O O . GLN B 1 141 ? 7.504 5.633 -0.75 1 93.25 141 GLN B O 1
ATOM 2736 N N . GLN B 1 142 ? 8.812 5.148 0.967 1 94.19 142 GLN B N 1
ATOM 2737 C CA . GLN B 1 142 ? 8.266 6.254 1.748 1 94.19 142 GLN B CA 1
ATOM 2738 C C . GLN B 1 142 ? 8.555 7.594 1.079 1 94.19 142 GLN B C 1
ATOM 2740 O O . GLN B 1 142 ? 7.672 8.453 0.995 1 94.19 142 GLN B O 1
ATOM 2745 N N . MET B 1 143 ? 9.758 7.762 0.63 1 96.12 143 MET B N 1
ATOM 2746 C CA . MET B 1 143 ? 10.133 8.984 -0.07 1 96.12 143 MET B CA 1
ATOM 2747 C C . MET B 1 143 ? 9.297 9.172 -1.334 1 96.12 143 MET B C 1
ATOM 2749 O O . MET B 1 143 ? 8.875 10.281 -1.649 1 96.12 143 MET B O 1
ATOM 2753 N N . LEU B 1 144 ? 9.078 8.086 -2 1 96.44 144 LEU B N 1
ATOM 2754 C CA . LEU B 1 144 ? 8.242 8.148 -3.199 1 96.44 144 LEU B CA 1
ATOM 2755 C C . LEU B 1 144 ? 6.816 8.547 -2.852 1 96.44 144 LEU B C 1
ATOM 2757 O O . LEU B 1 144 ? 6.219 9.383 -3.529 1 96.44 144 LEU B O 1
ATOM 2761 N N . ALA B 1 145 ? 6.281 7.973 -1.799 1 94.88 145 ALA B N 1
ATOM 2762 C CA . ALA B 1 145 ? 4.934 8.32 -1.356 1 94.88 145 ALA B CA 1
ATOM 2763 C C . ALA B 1 145 ? 4.828 9.805 -1.042 1 94.88 145 ALA B C 1
ATOM 2765 O O . ALA B 1 145 ? 3.877 10.469 -1.463 1 94.88 145 ALA B O 1
ATOM 2766 N N . LEU B 1 146 ? 5.801 10.312 -0.359 1 96.62 146 LEU B N 1
ATOM 2767 C CA . LEU B 1 146 ? 5.824 11.734 -0.014 1 96.62 146 LEU B CA 1
ATOM 2768 C C . LEU B 1 146 ? 5.961 12.594 -1.265 1 96.62 146 LEU B C 1
ATOM 2770 O O . LEU B 1 146 ? 5.254 13.594 -1.417 1 96.62 146 LEU B O 1
ATOM 2774 N N . ALA B 1 147 ? 6.855 12.195 -2.141 1 97 147 ALA B N 1
ATOM 2775 C CA . ALA B 1 147 ? 7.07 12.945 -3.377 1 97 147 ALA B CA 1
ATOM 2776 C C . ALA B 1 147 ? 5.797 12.984 -4.215 1 97 147 ALA B C 1
ATOM 2778 O O . ALA B 1 147 ? 5.477 14.016 -4.816 1 97 147 ALA B O 1
ATOM 2779 N N . CYS B 1 148 ? 5.113 11.891 -4.227 1 95 148 CYS B N 1
ATOM 2780 C CA . CYS B 1 148 ? 3.859 11.836 -4.969 1 95 148 CYS B CA 1
ATOM 2781 C C . CYS B 1 148 ? 2.836 12.797 -4.379 1 95 148 CYS B C 1
ATOM 2783 O O . CYS B 1 148 ? 2.09 13.445 -5.113 1 95 148 CYS B O 1
ATOM 2785 N N . ALA B 1 149 ? 2.812 12.883 -3.107 1 94.44 149 ALA B N 1
ATOM 2786 C CA . ALA B 1 149 ? 1.893 13.797 -2.441 1 94.44 149 ALA B CA 1
ATOM 2787 C C . ALA B 1 149 ? 2.291 15.25 -2.691 1 94.44 149 ALA B C 1
ATOM 2789 O O . ALA B 1 149 ? 1.429 16.125 -2.842 1 94.44 149 ALA B O 1
ATOM 2790 N N . LEU B 1 150 ? 3.531 15.516 -2.83 1 96.19 150 LEU B N 1
ATOM 2791 C CA . LEU B 1 150 ? 4.047 16.891 -2.85 1 96.19 150 LEU B CA 1
ATOM 2792 C C . LEU B 1 150 ? 4.102 17.422 -4.277 1 96.19 150 LEU B C 1
ATOM 2794 O O . LEU B 1 150 ? 4.074 18.641 -4.488 1 96.19 150 LEU B O 1
ATOM 2798 N N . ILE B 1 151 ? 4.211 16.531 -5.207 1 95.12 151 ILE B N 1
ATOM 2799 C CA . ILE B 1 151 ? 4.395 16.953 -6.586 1 95.12 151 ILE B CA 1
ATOM 2800 C C . ILE B 1 151 ? 3.17 17.734 -7.051 1 95.12 151 ILE B C 1
ATOM 2802 O O . ILE B 1 151 ? 3.27 18.594 -7.938 1 95.12 151 ILE B O 1
ATOM 2806 N N . GLY B 1 152 ? 2.049 17.531 -6.438 1 91.44 152 GLY B N 1
ATOM 2807 C CA . GLY B 1 152 ? 0.834 18.266 -6.746 1 91.44 152 GLY B CA 1
ATOM 2808 C C . GLY B 1 152 ? 0.76 19.609 -6.043 1 91.44 152 GLY B C 1
ATOM 2809 O O . GLY B 1 152 ? -0.24 20.328 -6.16 1 91.44 152 GLY B O 1
ATOM 2810 N N . ALA B 1 153 ? 1.708 19.938 -5.328 1 92.5 153 ALA B N 1
ATOM 2811 C CA . ALA B 1 153 ? 1.843 21.219 -4.641 1 92.5 153 ALA B CA 1
ATOM 2812 C C . ALA B 1 153 ? 0.702 21.422 -3.65 1 92.5 153 ALA B C 1
ATOM 2814 O O . ALA B 1 153 ? -0.006 22.438 -3.719 1 92.5 153 ALA B O 1
ATOM 2815 N N . PRO B 1 154 ? 0.562 20.594 -2.727 1 94.94 154 PRO B N 1
ATOM 2816 C CA . PRO B 1 154 ? -0.491 20.75 -1.722 1 94.94 154 PRO B CA 1
ATOM 2817 C C . PRO B 1 154 ? -0.26 21.938 -0.807 1 94.94 154 PRO B C 1
ATOM 2819 O O . PRO B 1 154 ? 0.878 22.391 -0.65 1 94.94 154 PRO B O 1
ATOM 2822 N N . ARG B 1 155 ? -1.366 22.422 -0.253 1 96.44 155 ARG B N 1
ATOM 2823 C CA . ARG B 1 155 ? -1.28 23.453 0.772 1 96.44 155 ARG B CA 1
ATOM 2824 C C . ARG B 1 155 ? -1.262 22.844 2.17 1 96.44 155 ARG B C 1
ATOM 2826 O O . ARG B 1 155 ? -0.737 23.453 3.109 1 96.44 155 ARG B O 1
ATOM 2833 N N . VAL B 1 156 ? -1.9 21.734 2.268 1 97.5 156 VAL B N 1
ATOM 2834 C CA . VAL B 1 156 ? -1.937 20.953 3.504 1 97.5 156 VAL B CA 1
ATOM 2835 C C . VAL B 1 156 ? -1.45 19.531 3.236 1 97.5 156 VAL B C 1
ATOM 2837 O O . VAL B 1 156 ? -1.81 18.922 2.223 1 97.5 156 VAL B O 1
ATOM 2840 N N . LEU B 1 157 ? -0.583 19.016 4.094 1 97.62 157 LEU B N 1
ATOM 2841 C CA . LEU B 1 157 ? -0.109 17.641 4.004 1 97.62 157 LEU B CA 1
ATOM 2842 C C . LEU B 1 157 ? -0.293 16.906 5.328 1 97.62 157 LEU B C 1
ATOM 2844 O O . LEU B 1 157 ? 0.154 17.391 6.375 1 97.62 157 LEU B O 1
ATOM 2848 N N . ILE B 1 158 ? -1.038 15.852 5.297 1 97.5 158 ILE B N 1
ATOM 2849 C CA . ILE B 1 158 ? -1.232 14.977 6.441 1 97.5 158 ILE B CA 1
ATOM 2850 C C . ILE B 1 158 ? -0.412 13.695 6.262 1 97.5 158 ILE B C 1
ATOM 2852 O O . ILE B 1 158 ? -0.546 13.008 5.25 1 97.5 158 ILE B O 1
ATOM 2856 N N . VAL B 1 159 ? 0.435 13.391 7.188 1 96.94 159 VAL B N 1
ATOM 2857 C CA . VAL B 1 159 ? 1.289 12.211 7.098 1 96.94 159 VAL B CA 1
ATOM 2858 C C . VAL B 1 159 ? 1.116 11.352 8.344 1 96.94 159 VAL B C 1
ATOM 2860 O O . VAL B 1 159 ? 1.241 11.844 9.469 1 96.94 159 VAL B O 1
ATOM 2863 N N . ASP B 1 160 ? 0.828 10.148 8.125 1 94.75 160 ASP B N 1
ATOM 2864 C CA . ASP B 1 160 ? 0.543 9.219 9.219 1 94.75 160 ASP B CA 1
ATOM 2865 C C . ASP B 1 160 ? 1.687 8.219 9.398 1 94.75 160 ASP B C 1
ATOM 2867 O O . ASP B 1 160 ? 1.861 7.312 8.586 1 94.75 160 ASP B O 1
ATOM 2871 N N . GLU B 1 161 ? 2.484 8.375 10.406 1 93.38 161 GLU B N 1
ATOM 2872 C CA . GLU B 1 161 ? 3.582 7.512 10.836 1 93.38 161 GLU B CA 1
ATOM 2873 C C . GLU B 1 161 ? 4.617 7.344 9.727 1 93.38 161 GLU B C 1
ATOM 2875 O O . GLU B 1 161 ? 4.984 6.219 9.383 1 93.38 161 GLU B O 1
ATOM 2880 N N . PRO B 1 162 ? 5.191 8.398 9.281 1 93 162 PRO B N 1
ATOM 2881 C CA . PRO B 1 162 ? 6.066 8.336 8.109 1 93 162 PRO B CA 1
ATOM 2882 C C . PRO B 1 162 ? 7.422 7.707 8.422 1 93 162 PRO B C 1
ATOM 2884 O O . PRO B 1 162 ? 8.133 7.27 7.508 1 93 162 PRO B O 1
ATOM 2887 N N . ALA B 1 163 ? 7.805 7.605 9.688 1 92.62 163 ALA B N 1
ATOM 2888 C CA . ALA B 1 163 ? 9.148 7.125 10.008 1 92.62 163 ALA B CA 1
ATOM 2889 C C . ALA B 1 163 ? 9.109 5.684 10.508 1 92.62 163 ALA B C 1
ATOM 2891 O O . ALA B 1 163 ? 10.156 5.07 10.727 1 92.62 163 ALA B O 1
ATOM 2892 N N . GLU B 1 164 ? 7.945 5.191 10.664 1 86.56 164 GLU B N 1
ATOM 2893 C CA . GLU B 1 164 ? 7.816 3.865 11.258 1 86.56 164 GLU B CA 1
ATOM 2894 C C . GLU B 1 164 ? 8.516 2.811 10.414 1 86.56 164 GLU B C 1
ATOM 2896 O O . GLU B 1 164 ? 8.312 2.748 9.195 1 86.56 164 GLU B O 1
ATOM 2901 N N . GLY B 1 165 ? 9.398 2.035 11.062 1 83.88 165 GLY B N 1
ATOM 2902 C CA . GLY B 1 165 ? 10.047 0.912 10.406 1 83.88 165 GLY B CA 1
ATOM 2903 C C . GLY B 1 165 ? 11.195 1.328 9.508 1 83.88 165 GLY B C 1
ATOM 2904 O O . GLY B 1 165 ? 11.766 0.497 8.797 1 83.88 165 GLY B O 1
ATOM 2905 N N . LEU B 1 166 ? 11.57 2.527 9.531 1 89.44 166 LEU B N 1
ATOM 2906 C CA . LEU B 1 166 ? 12.609 3.008 8.625 1 89.44 166 LEU B CA 1
ATOM 2907 C C . LEU B 1 166 ? 13.969 3.018 9.312 1 89.44 166 LEU B C 1
ATOM 2909 O O . LEU B 1 166 ? 14.055 3.197 10.531 1 89.44 166 LEU B O 1
ATOM 2913 N N . ALA B 1 167 ? 14.977 2.805 8.492 1 91.12 167 ALA B N 1
ATOM 2914 C CA . ALA B 1 167 ? 16.344 2.967 8.961 1 91.12 167 ALA B CA 1
ATOM 2915 C C . ALA B 1 167 ? 16.672 4.438 9.219 1 91.12 167 ALA B C 1
ATOM 2917 O O . ALA B 1 167 ? 16 5.328 8.688 1 91.12 167 ALA B O 1
ATOM 2918 N N . PRO B 1 168 ? 17.656 4.723 10.07 1 91.75 168 PRO B N 1
ATOM 2919 C CA . PRO B 1 168 ? 17.984 6.09 10.484 1 91.75 168 PRO B CA 1
ATOM 2920 C C . PRO B 1 168 ? 18.203 7.027 9.297 1 91.75 168 PRO B C 1
ATOM 2922 O O . PRO B 1 168 ? 17.688 8.148 9.289 1 91.75 168 PRO B O 1
ATOM 2925 N N . LEU B 1 169 ? 18.938 6.523 8.352 1 92.62 169 LEU B N 1
ATOM 2926 C CA . LEU B 1 169 ? 19.219 7.379 7.203 1 92.62 169 LEU B CA 1
ATOM 2927 C C . LEU B 1 169 ? 17.938 7.742 6.461 1 92.62 169 LEU B C 1
ATOM 2929 O O . LEU B 1 169 ? 17.766 8.883 6.031 1 92.62 169 LEU B O 1
ATOM 2933 N N . ALA B 1 170 ? 17.078 6.809 6.297 1 92.69 170 ALA B N 1
ATOM 2934 C CA . ALA B 1 170 ? 15.797 7.059 5.648 1 92.69 170 ALA B CA 1
ATOM 2935 C C . ALA B 1 170 ? 14.953 8.039 6.457 1 92.69 170 ALA B C 1
ATOM 2937 O O . ALA B 1 170 ? 14.273 8.898 5.891 1 92.69 170 ALA B O 1
ATOM 2938 N N . VAL B 1 171 ? 15 7.91 7.754 1 94.44 171 VAL B N 1
ATOM 2939 C CA . VAL B 1 171 ? 14.273 8.828 8.633 1 94.44 171 VAL B CA 1
ATOM 2940 C C . VAL B 1 171 ? 14.75 10.258 8.398 1 94.44 171 VAL B C 1
ATOM 2942 O O . VAL B 1 171 ? 13.938 11.18 8.297 1 94.44 171 VAL B O 1
ATOM 2945 N N . GLU B 1 172 ? 16 10.414 8.258 1 95.12 172 GLU B N 1
ATOM 2946 C CA . GLU B 1 172 ? 16.578 11.734 8.023 1 95.12 172 GLU B CA 1
ATOM 2947 C C . GLU B 1 172 ? 16.125 12.305 6.68 1 95.12 172 GLU B C 1
ATOM 2949 O O . GLU B 1 172 ? 15.867 13.5 6.562 1 95.12 172 GLU B O 1
ATOM 2954 N N . GLN B 1 173 ? 16.062 11.445 5.707 1 94.56 173 GLN B N 1
ATOM 2955 C CA . GLN B 1 173 ? 15.602 11.875 4.387 1 94.56 173 GLN B CA 1
ATOM 2956 C C . GLN B 1 173 ? 14.141 12.305 4.422 1 94.56 173 GLN B C 1
ATOM 2958 O O . GLN B 1 173 ? 13.781 13.32 3.818 1 94.56 173 GLN B O 1
ATOM 2963 N N . VAL B 1 174 ? 13.398 11.562 5.105 1 96 174 VAL B N 1
ATOM 2964 C CA . VAL B 1 174 ? 11.984 11.891 5.266 1 96 174 VAL B CA 1
ATOM 2965 C C . VAL B 1 174 ? 11.844 13.219 6 1 96 174 VAL B C 1
ATOM 2967 O O . VAL B 1 174 ? 11.078 14.086 5.586 1 96 174 VAL B O 1
ATOM 2970 N N . ARG B 1 175 ? 12.602 13.398 7.016 1 96.56 175 ARG B N 1
ATOM 2971 C CA . ARG B 1 175 ? 12.594 14.633 7.789 1 96.56 175 ARG B CA 1
ATOM 2972 C C . ARG B 1 175 ? 12.938 15.828 6.906 1 96.56 175 ARG B C 1
ATOM 2974 O O . ARG B 1 175 ? 12.25 16.859 6.949 1 96.56 175 ARG B O 1
ATOM 2981 N N . ALA B 1 176 ? 13.977 15.711 6.141 1 96.44 176 ALA B N 1
ATOM 2982 C CA . ALA B 1 176 ? 14.414 16.781 5.258 1 96.44 176 ALA B CA 1
ATOM 2983 C C . ALA B 1 176 ? 13.336 17.125 4.234 1 96.44 176 ALA B C 1
ATOM 2985 O O . ALA B 1 176 ? 13.102 18.297 3.93 1 96.44 176 ALA B O 1
ATOM 2986 N N . CYS B 1 177 ? 12.711 16.125 3.754 1 96.69 177 CYS B N 1
ATOM 2987 C CA . CYS B 1 177 ? 11.641 16.312 2.781 1 96.69 177 CYS B CA 1
ATOM 2988 C C . CYS B 1 177 ? 10.492 17.109 3.377 1 96.69 177 CYS B C 1
ATOM 2990 O O . CYS B 1 177 ? 10.039 18.094 2.779 1 96.69 177 CYS B O 1
ATOM 2992 N N . LEU B 1 178 ? 10.102 16.75 4.551 1 97.69 178 LEU B N 1
ATOM 2993 C CA . LEU B 1 178 ? 8.992 17.422 5.219 1 97.69 178 LEU B CA 1
ATOM 2994 C C . LEU B 1 178 ? 9.375 18.828 5.633 1 97.69 178 LEU B C 1
ATOM 2996 O O . LEU B 1 178 ? 8.562 19.75 5.547 1 97.69 178 LEU B O 1
ATOM 3000 N N . ALA B 1 179 ? 10.617 19 6.082 1 97.44 179 ALA B N 1
ATOM 3001 C CA . ALA B 1 179 ? 11.109 20.328 6.422 1 97.44 179 ALA B CA 1
ATOM 3002 C C . ALA B 1 179 ? 11.07 21.266 5.211 1 97.44 179 ALA B C 1
ATOM 3004 O O . ALA B 1 179 ? 10.703 22.438 5.332 1 97.44 179 ALA B O 1
ATOM 3005 N N . GLY B 1 180 ? 11.492 20.703 4.102 1 96.38 180 GLY B N 1
ATOM 3006 C CA . GLY B 1 180 ? 11.43 21.484 2.871 1 96.38 180 GLY B CA 1
ATOM 3007 C C . GLY B 1 180 ? 10.023 21.891 2.5 1 96.38 180 GLY B C 1
ATOM 3008 O O . GLY B 1 180 ? 9.789 23.047 2.105 1 96.38 180 GLY B O 1
ATOM 3009 N N . ALA B 1 181 ? 9.078 21.016 2.594 1 96.94 181 ALA B N 1
ATOM 3010 C CA . ALA B 1 181 ? 7.68 21.328 2.311 1 96.94 181 ALA B CA 1
ATOM 3011 C C . ALA B 1 181 ? 7.16 22.422 3.23 1 96.94 181 ALA B C 1
ATOM 3013 O O . ALA B 1 181 ? 6.504 23.359 2.775 1 96.94 181 ALA B O 1
ATOM 3014 N N . LYS B 1 182 ? 7.508 22.297 4.48 1 97.31 182 LYS B N 1
ATOM 3015 C CA . LYS B 1 182 ? 7.129 23.312 5.465 1 97.31 182 LYS B CA 1
ATOM 3016 C C . LYS B 1 182 ? 7.684 24.672 5.09 1 97.31 182 LYS B C 1
ATOM 3018 O O . LYS B 1 182 ? 6.961 25.672 5.125 1 97.31 182 LYS B O 1
ATOM 3023 N N . ALA B 1 183 ? 8.875 24.688 4.723 1 96.44 183 ALA B N 1
ATOM 3024 C CA . ALA B 1 183 ? 9.555 25.938 4.363 1 96.44 183 ALA B CA 1
ATOM 3025 C C . ALA B 1 183 ? 8.906 26.578 3.141 1 96.44 183 ALA B C 1
ATOM 3027 O O . ALA B 1 183 ? 8.961 27.797 2.971 1 96.44 183 ALA B O 1
ATOM 3028 N N . GLN B 1 184 ? 8.25 25.75 2.369 1 96 184 GLN B N 1
ATOM 3029 C CA . GLN B 1 184 ? 7.578 26.25 1.171 1 96 184 GLN B CA 1
ATOM 3030 C C . GLN B 1 184 ? 6.137 26.656 1.476 1 96 184 GLN B C 1
ATOM 3032 O O . GLN B 1 184 ? 5.371 26.984 0.564 1 96 184 GLN B O 1
ATOM 3037 N N . GLY B 1 185 ? 5.75 26.562 2.691 1 96.25 185 GLY B N 1
ATOM 3038 C CA . GLY B 1 185 ? 4.465 27.109 3.102 1 96.25 185 GLY B CA 1
ATOM 3039 C C . GLY B 1 185 ? 3.412 26.047 3.338 1 96.25 185 GLY B C 1
ATOM 3040 O O . GLY B 1 185 ? 2.264 26.359 3.658 1 96.25 185 GLY B O 1
ATOM 3041 N N . VAL B 1 186 ? 3.748 24.812 3.225 1 97 186 VAL B N 1
ATOM 3042 C CA . VAL B 1 186 ? 2.787 23.734 3.416 1 97 186 VAL B CA 1
ATOM 3043 C C . VAL B 1 186 ? 2.459 23.594 4.902 1 97 186 VAL B C 1
ATOM 3045 O O . VAL B 1 186 ? 3.357 23.609 5.746 1 97 186 VAL B O 1
ATOM 3048 N N . ALA B 1 187 ? 1.178 23.547 5.234 1 98.06 187 ALA B N 1
ATOM 3049 C CA . ALA B 1 187 ? 0.752 23.172 6.578 1 98.06 187 ALA B CA 1
ATOM 3050 C C . ALA B 1 187 ? 0.869 21.672 6.785 1 98.06 187 ALA B C 1
ATOM 3052 O O . ALA B 1 187 ? 0.349 20.875 5.988 1 98.06 187 ALA B O 1
ATOM 3053 N N . LEU B 1 188 ? 1.552 21.281 7.875 1 98.06 188 LEU B N 1
ATOM 3054 C CA . LEU B 1 188 ? 1.828 19.859 8.078 1 98.06 188 LEU B CA 1
ATOM 3055 C C . LEU B 1 188 ? 1.123 19.344 9.328 1 98.06 188 LEU B C 1
ATOM 3057 O O . LEU B 1 188 ? 1.26 19.922 10.406 1 98.06 188 LEU B O 1
ATOM 3061 N N . LEU B 1 189 ? 0.307 18.328 9.141 1 98.25 189 LEU B N 1
ATOM 3062 C CA . LEU B 1 189 ? -0.144 17.5 10.258 1 98.25 189 LEU B CA 1
ATOM 3063 C C . LEU B 1 189 ? 0.622 16.188 10.305 1 98.25 189 LEU B C 1
ATOM 3065 O O . LEU B 1 189 ? 0.389 15.297 9.477 1 98.25 189 LEU B O 1
ATOM 3069 N N . LEU B 1 190 ? 1.517 16.109 11.266 1 97.56 190 LEU B N 1
ATOM 3070 C CA . LEU B 1 190 ? 2.375 14.938 11.422 1 97.56 190 LEU B CA 1
ATOM 3071 C C . LEU B 1 190 ? 1.853 14.016 12.523 1 97.56 190 LEU B C 1
ATOM 3073 O O . LEU B 1 190 ? 1.933 14.352 13.703 1 97.56 190 LEU B O 1
ATOM 3077 N N . ILE B 1 191 ? 1.354 12.922 12.117 1 96.75 191 ILE B N 1
ATOM 3078 C CA . ILE B 1 191 ? 0.812 11.961 13.07 1 96.75 191 ILE B CA 1
ATOM 3079 C C . ILE B 1 191 ? 1.885 10.938 13.438 1 96.75 191 ILE B C 1
ATOM 3081 O O . ILE B 1 191 ? 2.424 10.258 12.562 1 96.75 191 ILE B O 1
ATOM 3085 N N . GLU B 1 192 ? 2.225 10.859 14.711 1 92.94 192 GLU B N 1
ATOM 3086 C CA . GLU B 1 192 ? 3.248 9.938 15.188 1 92.94 192 GLU B CA 1
ATOM 3087 C C . GLU B 1 192 ? 2.895 9.391 16.562 1 92.94 192 GLU B C 1
ATOM 3089 O O . GLU B 1 192 ? 2.293 10.086 17.375 1 92.94 192 GLU B O 1
ATOM 3094 N N . GLN B 1 193 ? 3.316 8.18 16.734 1 86.5 193 GLN B N 1
ATOM 3095 C CA . GLN B 1 193 ? 3.236 7.617 18.078 1 86.5 193 GLN B CA 1
ATOM 3096 C C . GLN B 1 193 ? 4.527 7.859 18.859 1 86.5 193 GLN B C 1
ATOM 3098 O O . GLN B 1 193 ? 4.496 8.125 20.062 1 86.5 193 GLN B O 1
ATOM 3103 N N . ARG B 1 194 ? 5.77 7.848 18.234 1 82.06 194 ARG B N 1
ATOM 3104 C CA . ARG B 1 194 ? 7.062 7.895 18.906 1 82.06 194 ARG B CA 1
ATOM 3105 C C . ARG B 1 194 ? 7.805 9.188 18.578 1 82.06 194 ARG B C 1
ATOM 3107 O O . ARG B 1 194 ? 9.008 9.297 18.828 1 82.06 194 ARG B O 1
ATOM 3114 N N . MET B 1 195 ? 7.301 10.102 18.188 1 83.12 195 MET B N 1
ATOM 3115 C CA . MET B 1 195 ? 7.836 11.422 17.875 1 83.12 195 MET B CA 1
ATOM 3116 C C . MET B 1 195 ? 9.234 11.312 17.266 1 83.12 195 MET B C 1
ATOM 3118 O O . MET B 1 195 ? 10.172 11.961 17.734 1 83.12 195 MET B O 1
ATOM 3122 N N . GLN B 1 196 ? 9.453 10.633 16.281 1 85.56 196 GLN B N 1
ATOM 3123 C CA . GLN B 1 196 ? 10.734 10.422 15.625 1 85.56 196 GLN B CA 1
ATOM 3124 C C . GLN B 1 196 ? 11.125 11.609 14.75 1 85.56 196 GLN B C 1
ATOM 3126 O O . GLN B 1 196 ? 12.305 11.906 14.578 1 85.56 196 GLN B O 1
ATOM 3131 N N . LEU B 1 197 ? 10.164 12.297 14.227 1 90.75 197 LEU B N 1
ATOM 3132 C CA . LEU B 1 197 ? 10.398 13.391 13.281 1 90.75 197 LEU B CA 1
ATOM 3133 C C . LEU B 1 197 ? 10.023 14.734 13.898 1 90.75 197 LEU B C 1
ATOM 3135 O O . LEU B 1 197 ? 10.695 15.734 13.68 1 90.75 197 LEU B O 1
ATOM 3139 N N . ALA B 1 198 ? 9.078 14.773 14.727 1 87.75 198 ALA B N 1
ATOM 3140 C CA . ALA B 1 198 ? 8.383 15.961 15.203 1 87.75 198 ALA B CA 1
ATOM 3141 C C . ALA B 1 198 ? 9.352 16.922 15.891 1 87.75 198 ALA B C 1
ATOM 3143 O O . ALA B 1 198 ? 9.328 18.125 15.625 1 87.75 198 ALA B O 1
ATOM 3144 N N . PRO B 1 199 ? 10.289 16.5 16.656 1 88.12 199 PRO B N 1
ATOM 3145 C CA . PRO B 1 199 ? 11.141 17.438 17.391 1 88.12 199 PRO B CA 1
ATOM 3146 C C . PRO B 1 199 ? 11.945 18.344 16.453 1 88.12 199 PRO B C 1
ATOM 3148 O O . PRO B 1 199 ? 12.273 19.469 16.828 1 88.12 199 PRO B O 1
ATOM 3151 N N . ALA B 1 200 ? 12.203 17.844 15.305 1 90.19 200 ALA B N 1
ATOM 3152 C CA . ALA B 1 200 ? 13 18.609 14.359 1 90.19 200 ALA B CA 1
ATOM 3153 C C . ALA B 1 200 ? 12.117 19.484 13.477 1 90.19 200 ALA B C 1
ATOM 3155 O O . ALA B 1 200 ? 12.609 20.391 12.797 1 90.19 200 ALA B O 1
ATOM 3156 N N . LEU B 1 201 ? 10.852 19.234 13.477 1 93.81 201 LEU B N 1
ATOM 3157 C CA . LEU B 1 201 ? 9.984 19.859 12.492 1 93.81 201 LEU B CA 1
ATOM 3158 C C . LEU B 1 201 ? 9.047 20.875 13.156 1 93.81 201 LEU B C 1
ATOM 3160 O O . LEU B 1 201 ? 8.531 21.781 12.5 1 93.81 201 LEU B O 1
ATOM 3164 N N . THR B 1 202 ? 8.758 20.656 14.391 1 91.94 202 THR B N 1
ATOM 3165 C CA . THR B 1 202 ? 7.793 21.531 15.039 1 91.94 202 THR B CA 1
ATOM 3166 C C . THR B 1 202 ? 8.016 21.562 16.547 1 91.94 202 THR B C 1
ATOM 3168 O O . THR B 1 202 ? 8.516 20.594 17.125 1 91.94 202 THR B O 1
ATOM 3171 N N . SER B 1 203 ? 7.656 22.641 17.109 1 91.81 203 SER B N 1
ATOM 3172 C CA . SER B 1 203 ? 7.66 22.797 18.547 1 91.81 203 SER B CA 1
ATOM 3173 C C . SER B 1 203 ? 6.258 22.641 19.125 1 91.81 203 SER B C 1
ATOM 3175 O O . SER B 1 203 ? 6.082 22.578 20.344 1 91.81 203 SER B O 1
ATOM 3177 N N . ARG B 1 204 ? 5.281 22.531 18.25 1 95.88 204 ARG B N 1
ATOM 3178 C CA . ARG B 1 204 ? 3.898 22.406 18.703 1 95.88 204 ARG B CA 1
ATOM 3179 C C . ARG B 1 204 ? 3.439 20.953 18.641 1 95.88 204 ARG B C 1
ATOM 3181 O O . ARG B 1 204 ? 3.584 20.281 17.609 1 95.88 204 ARG B O 1
ATOM 3188 N N . VAL B 1 205 ? 2.881 20.5 19.75 1 95.31 205 VAL B N 1
ATOM 3189 C CA . VAL B 1 205 ? 2.383 19.141 19.844 1 95.31 205 VAL B CA 1
ATOM 3190 C C . VAL B 1 205 ? 0.926 19.141 20.312 1 95.31 205 VAL B C 1
ATOM 3192 O O . VAL B 1 205 ? 0.554 19.922 21.188 1 95.31 205 VAL B O 1
ATOM 3195 N N . ALA B 1 206 ? 0.133 18.422 19.609 1 97.06 206 ALA B N 1
ATOM 3196 C CA . ALA B 1 206 ? -1.223 18.094 20.031 1 97.06 206 ALA B CA 1
ATOM 3197 C C . ALA B 1 206 ? -1.314 16.641 20.5 1 97.06 206 ALA B C 1
ATOM 3199 O O . ALA B 1 206 ? -0.967 15.719 19.75 1 97.06 206 ALA B O 1
ATOM 3200 N N . VAL B 1 207 ? -1.733 16.438 21.75 1 95.56 207 VAL B N 1
ATOM 3201 C CA . VAL B 1 207 ? -1.865 15.102 22.297 1 95.56 207 VAL B CA 1
ATOM 3202 C C . VAL B 1 207 ? -3.324 14.656 22.234 1 95.56 207 VAL B C 1
ATOM 3204 O O . VAL B 1 207 ? -4.211 15.359 22.734 1 95.56 207 VAL B O 1
ATOM 3207 N N . MET B 1 208 ? -3.473 13.555 21.609 1 95.94 208 MET B N 1
ATOM 3208 C CA . MET B 1 208 ? -4.82 13.008 21.484 1 95.94 208 MET B CA 1
ATOM 3209 C C . MET B 1 208 ? -5.047 11.891 22.5 1 95.94 208 MET B C 1
ATOM 3211 O O . MET B 1 208 ? -4.199 11.008 22.656 1 95.94 208 MET B O 1
ATOM 3215 N N . GLY B 1 209 ? -6.18 11.953 23.156 1 93.06 209 GLY B N 1
ATOM 3216 C CA . GLY B 1 209 ? -6.648 10.938 24.078 1 93.06 209 GLY B CA 1
ATOM 3217 C C . GLY B 1 209 ? -8.156 10.781 24.078 1 93.06 209 GLY B C 1
ATOM 3218 O O . GLY B 1 209 ? -8.898 11.758 24.219 1 93.06 209 GLY B O 1
ATOM 3219 N N . ARG B 1 210 ? -8.555 9.531 23.906 1 92.06 210 ARG B N 1
ATOM 3220 C CA . ARG B 1 210 ? -9.969 9.188 23.938 1 92.06 210 ARG B CA 1
ATOM 3221 C C . ARG B 1 210 ? -10.773 10.055 22.969 1 92.06 210 ARG B C 1
ATOM 3223 O O . ARG B 1 210 ? -11.789 10.633 23.359 1 92.06 210 ARG B O 1
ATOM 3230 N N . GLY B 1 211 ? -10.148 10.305 21.844 1 95.81 211 GLY B N 1
ATOM 3231 C CA . GLY B 1 211 ? -10.867 10.953 20.766 1 95.81 211 GLY B CA 1
ATOM 3232 C C . GLY B 1 211 ? -10.875 12.461 20.875 1 95.81 211 GLY B C 1
ATOM 3233 O O . GLY B 1 211 ? -11.602 13.141 20.125 1 95.81 211 GLY B O 1
ATOM 3234 N N . ARG B 1 212 ? -10.125 13.023 21.797 1 96.44 212 ARG B N 1
ATOM 3235 C CA . ARG B 1 212 ? -10.039 14.461 21.984 1 96.44 212 ARG B CA 1
ATOM 3236 C C . ARG B 1 212 ? -8.586 14.93 22 1 96.44 212 ARG B C 1
ATOM 3238 O O . ARG B 1 212 ? -7.672 14.125 22.188 1 96.44 212 ARG B O 1
ATOM 3245 N N . ILE B 1 213 ? -8.422 16.203 21.703 1 97.25 213 ILE B N 1
ATOM 3246 C CA . ILE B 1 213 ? -7.121 16.797 21.953 1 97.25 213 ILE B CA 1
ATOM 3247 C C . ILE B 1 213 ? -7.035 17.25 23.422 1 97.25 213 ILE B C 1
ATOM 3249 O O . ILE B 1 213 ? -7.738 18.172 23.844 1 97.25 213 ILE B O 1
ATOM 3253 N N . VAL B 1 214 ? -6.141 16.672 24.203 1 95.38 214 VAL B N 1
ATOM 3254 C CA . VAL B 1 214 ? -6.074 16.906 25.641 1 95.38 214 VAL B CA 1
ATOM 3255 C C . VAL B 1 214 ? -4.953 17.891 25.953 1 95.38 214 VAL B C 1
ATOM 3257 O O . VAL B 1 214 ? -4.875 18.422 27.062 1 95.38 214 VAL B O 1
ATOM 3260 N N . TYR B 1 215 ? -4.105 18.094 25.031 1 95.31 215 TYR B N 1
ATOM 3261 C CA . TYR B 1 215 ? -3.039 19.078 25.125 1 95.31 215 TYR B CA 1
ATOM 3262 C C . TYR B 1 215 ? -2.699 19.641 23.75 1 95.31 215 TYR B C 1
ATOM 3264 O O . TYR B 1 215 ? -2.676 18.891 22.766 1 95.31 215 TYR B O 1
ATOM 3272 N N . ASP B 1 216 ? -2.535 20.859 23.625 1 96.62 216 ASP B N 1
ATOM 3273 C CA . ASP B 1 216 ? -2.098 21.547 22.406 1 96.62 216 ASP B CA 1
ATOM 3274 C C . ASP B 1 216 ? -1.187 22.719 22.75 1 96.62 216 ASP B C 1
ATOM 3276 O O . ASP B 1 216 ? -1.656 23.766 23.219 1 96.62 216 ASP B O 1
ATOM 3280 N N . GLY B 1 217 ? 0.084 22.5 22.562 1 95 217 GLY B N 1
ATOM 3281 C CA . GLY B 1 217 ? 1.05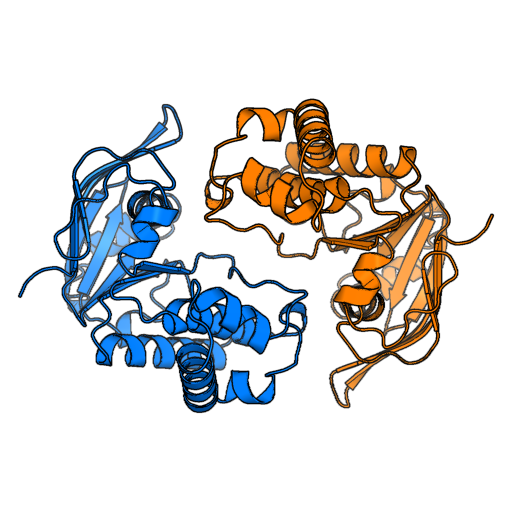2 23.516 22.938 1 95 217 GLY B CA 1
ATOM 3282 C C . GLY B 1 217 ? 2.484 23.125 22.625 1 95 217 GLY B C 1
ATOM 3283 O O . GLY B 1 217 ? 2.729 22.25 21.781 1 95 217 GLY B O 1
ATOM 3284 N N . ALA B 1 218 ? 3.342 23.875 23.234 1 93.88 218 ALA B N 1
ATOM 3285 C CA . ALA B 1 218 ? 4.766 23.625 23.031 1 93.88 218 ALA B CA 1
ATOM 3286 C C . ALA B 1 218 ? 5.168 22.266 23.609 1 93.88 218 ALA B C 1
ATOM 3288 O O . ALA B 1 218 ? 4.746 21.906 24.719 1 93.88 218 ALA B O 1
ATOM 3289 N N . ALA B 1 219 ? 5.977 21.594 22.797 1 89.19 219 ALA B N 1
ATOM 3290 C CA . ALA B 1 219 ? 6.453 20.281 23.234 1 89.19 219 ALA B CA 1
ATOM 3291 C C . ALA B 1 219 ? 7.219 20.406 24.547 1 89.19 219 ALA B C 1
ATOM 3293 O O . ALA B 1 219 ? 7.102 19.531 25.422 1 89.19 219 ALA B O 1
ATOM 3294 N N . LYS B 1 220 ? 7.914 21.406 24.734 1 88 220 LYS B N 1
ATOM 3295 C CA . LYS B 1 220 ? 8.742 21.609 25.922 1 88 220 LYS B CA 1
ATOM 3296 C C . LYS B 1 220 ? 7.887 21.812 27.172 1 88 220 LYS B C 1
ATOM 3298 O O . LYS B 1 220 ? 8.367 21.656 28.297 1 88 220 LYS B O 1
ATOM 3303 N N . ALA B 1 221 ? 6.676 22.172 26.969 1 88.25 221 ALA B N 1
ATOM 3304 C CA . ALA B 1 221 ? 5.777 22.438 28.078 1 88.25 221 ALA B CA 1
ATOM 3305 C C . ALA B 1 221 ? 4.945 21.203 28.422 1 88.25 221 ALA B C 1
ATOM 3307 O O . ALA B 1 221 ? 4.102 21.25 29.328 1 88.25 221 ALA B O 1
ATOM 3308 N N . LEU B 1 222 ? 5.211 20.172 27.609 1 82.75 222 LEU B N 1
ATOM 3309 C CA . LEU B 1 222 ? 4.48 18.922 27.891 1 82.75 222 LEU B CA 1
ATOM 3310 C C . LEU B 1 222 ? 4.852 18.375 29.25 1 82.75 222 LEU B C 1
ATOM 3312 O O . LEU B 1 222 ? 6.012 18.016 29.5 1 82.75 222 LEU B O 1
ATOM 3316 N N . ASP B 1 223 ? 3.936 18.344 30.141 1 81.44 223 ASP B N 1
ATOM 3317 C CA . ASP B 1 223 ? 4.223 17.938 31.516 1 81.44 223 ASP B CA 1
ATOM 3318 C C . ASP B 1 223 ? 4.203 16.422 31.641 1 81.44 223 ASP B C 1
ATOM 3320 O O . ASP B 1 223 ? 3.627 15.719 30.797 1 81.44 223 ASP B O 1
ATOM 3324 N N . ALA B 1 224 ? 4.848 15.906 32.719 1 79.81 224 ALA B N 1
ATOM 3325 C CA . ALA B 1 224 ? 5.027 14.484 33 1 79.81 224 ALA B CA 1
ATOM 3326 C C . ALA B 1 224 ? 3.686 13.789 33.188 1 79.81 224 ALA B C 1
ATOM 3328 O O . ALA B 1 224 ? 3.525 12.617 32.844 1 79.81 224 ALA B O 1
ATOM 3329 N N . GLY B 1 225 ? 2.795 14.539 33.656 1 79 225 GLY B N 1
ATOM 3330 C CA . GLY B 1 225 ? 1.484 13.953 33.875 1 79 225 GLY B CA 1
ATOM 3331 C C . GLY B 1 225 ? 0.762 13.586 32.594 1 79 225 GLY B C 1
ATOM 3332 O O . GLY B 1 225 ? 0.167 12.508 32.5 1 79 225 GLY B O 1
ATOM 3333 N N . ILE B 1 226 ? 0.885 14.516 31.672 1 79.12 226 ILE B N 1
ATOM 3334 C CA . ILE B 1 226 ? 0.256 14.273 30.391 1 79.12 226 ILE B CA 1
ATOM 3335 C C . ILE B 1 226 ? 0.928 13.086 29.703 1 79.12 226 ILE B C 1
ATOM 3337 O O . ILE B 1 226 ? 0.25 12.203 29.172 1 79.12 226 ILE B O 1
ATOM 3341 N N . VAL B 1 227 ? 2.127 13.047 29.766 1 80.81 227 VAL B N 1
ATOM 3342 C CA . VAL B 1 227 ? 2.91 11.984 29.141 1 80.81 227 VAL B CA 1
ATOM 3343 C C . VAL B 1 227 ? 2.543 10.641 29.75 1 80.81 227 VAL B C 1
ATOM 3345 O O . VAL B 1 227 ? 2.275 9.672 29.031 1 80.81 227 VAL B O 1
ATOM 3348 N N . GLU B 1 228 ? 2.496 10.57 31 1 79.94 228 GLU B N 1
ATOM 3349 C CA . GLU B 1 228 ? 2.189 9.328 31.703 1 79.94 228 GLU B CA 1
ATOM 3350 C C . GLU B 1 228 ? 0.768 8.867 31.406 1 79.94 228 GLU B C 1
ATOM 3352 O O . GLU B 1 228 ? 0.533 7.672 31.188 1 79.94 228 GLU B O 1
ATOM 3357 N N . ARG B 1 229 ? 0.016 9.812 31.391 1 80.62 229 ARG B N 1
ATOM 3358 C CA . ARG B 1 229 ? -1.399 9.477 31.281 1 80.62 229 ARG B CA 1
ATOM 3359 C C . ARG B 1 229 ? -1.763 9.094 29.859 1 80.62 229 ARG B C 1
ATOM 3361 O O . ARG B 1 229 ? -2.523 8.148 29.641 1 80.62 229 ARG B O 1
ATOM 3368 N N . TRP B 1 230 ? -1.179 9.789 28.938 1 82.56 230 TRP B N 1
ATOM 3369 C CA . TRP B 1 230 ? -1.749 9.68 27.594 1 82.56 230 TRP B CA 1
ATOM 3370 C C . TRP B 1 230 ? -0.737 9.086 26.625 1 82.56 230 TRP B C 1
ATOM 3372 O O . TRP B 1 230 ? -1.107 8.625 25.547 1 82.56 230 TRP B O 1
ATOM 3382 N N . LEU B 1 231 ? 0.454 9.047 26.922 1 81.19 231 LEU B N 1
ATOM 3383 C CA . LEU B 1 231 ? 1.461 8.672 25.938 1 81.19 231 LEU B CA 1
ATOM 3384 C C . LEU B 1 231 ? 2.227 7.434 26.406 1 81.19 231 LEU B C 1
ATOM 3386 O O . LEU B 1 231 ? 2.906 6.785 25.594 1 81.19 231 LEU B O 1
ATOM 3390 N N . SER B 1 232 ? 2.16 7.141 27.688 1 73.62 232 SER B N 1
ATOM 3391 C CA . SER B 1 232 ? 2.906 5.992 28.188 1 73.62 232 SER B CA 1
ATOM 3392 C C . SER B 1 232 ? 2.213 4.68 27.828 1 73.62 232 SER B C 1
ATOM 3394 O O . SER B 1 232 ? 0.983 4.613 27.797 1 73.62 232 SER B O 1
ATOM 3396 N N . VAL B 1 233 ? 2.885 3.812 27.297 1 61.41 233 VAL B N 1
ATOM 3397 C CA . VAL B 1 233 ? 2.359 2.471 27.078 1 61.41 233 VAL B CA 1
ATOM 3398 C C . VAL B 1 233 ? 2.408 1.672 28.375 1 61.41 233 VAL B C 1
ATOM 3400 O O . VAL B 1 233 ? 3.449 1.608 29.031 1 61.41 233 VAL B O 1
ATOM 3403 N N . GLY B 1 234 ? 1.262 1.597 29.188 1 41.81 234 GLY B N 1
ATOM 3404 C CA . GLY B 1 234 ? 1.321 0.745 30.359 1 41.81 234 GLY B CA 1
ATOM 3405 C C . GLY B 1 234 ? 1.957 -0.605 30.094 1 41.81 234 GLY B C 1
ATOM 3406 O O . GLY B 1 234 ? 2.004 -1.057 28.953 1 41.81 234 GLY B O 1
#

Organism: Burkholderia mallei (strain ATCC 23344) (NCBI:txid243160)

InterPro domains:
  IPR003439 ABC transporter-like, ATP-binding domain [PF00005] (20-163)
  IPR003439 ABC transporter-like, ATP-binding domain [PS50893] (5-233)
  IPR003593 AAA+ ATPase domain [SM00382] (29-212)
  IPR017871 ABC transporter-like, conserved site [PS00211] (136-150)
  IPR027417 P-loop containing nucleoside triphosphate hydrolase [G3DSA:3.40.50.300] (1-229)
  IPR027417 P-loop containing nucleoside triphosphate hydrolase [SSF52540] (4-222)
  IPR052156 Branched-Chain Amino Acid Transport ATP-binding Protein LivF [PTHR43820] (3-232)
  IPR052156 Branched-Chain Amino Acid Transport ATP-binding Protein LivF [cd03224] (5-224)

Nearest PDB structures (foldseek):
  1ji0-assembly1_A  TM=9.132E-01  e=1.384E-25  Thermotoga maritima
  4yer-assembly1_A  TM=9.195E-01  e=1.581E-19  Thermotoga maritima MSB8
  1vpl-assembly1_A-2  TM=8.653E-01  e=7.866E-19  Thermotoga maritima MSB8
  4rvc-assembly1_A  TM=8.622E-01  e=1.985E-18  Geobacillus kaustophilus GBlys
  4hlu-assembly2_B  TM=8.336E-01  e=2.300E-16  Thermotoga maritima MSB8